Protein AF-A0A1J5PW52-F1 (afdb_monomer)

InterPro domains:
  IPR026856 Sialidase family [PTHR10628] (111-251)
  IPR036278 Sialidase superfamily [SSF50939] (98-433)

Structure (mmCIF, N/CA/C/O backbone):
data_AF-A0A1J5PW52-F1
#
_entry.id   AF-A0A1J5PW52-F1
#
loop_
_atom_site.group_PDB
_atom_site.id
_atom_site.type_symbol
_atom_site.label_atom_id
_atom_site.label_alt_id
_atom_site.label_comp_id
_atom_site.label_asym_id
_atom_site.label_entity_id
_atom_site.label_seq_id
_atom_site.pdbx_PDB_ins_code
_atom_site.Cartn_x
_atom_site.Cartn_y
_atom_site.Cartn_z
_atom_site.occupancy
_atom_site.B_iso_or_equiv
_atom_site.auth_seq_id
_atom_site.auth_comp_id
_atom_site.auth_asym_id
_atom_site.auth_atom_id
_atom_site.pdbx_PDB_model_num
ATOM 1 N N . MET A 1 1 ? 39.037 -46.761 -11.363 1.00 29.09 1 MET A N 1
ATOM 2 C CA . MET A 1 1 ? 39.551 -46.929 -12.746 1.00 29.09 1 MET A CA 1
ATOM 3 C C . MET A 1 1 ? 40.009 -48.384 -12.860 1.00 29.09 1 MET A C 1
ATOM 5 O O . MET A 1 1 ? 40.875 -48.733 -12.082 1.00 29.09 1 MET A O 1
ATOM 9 N N . ARG A 1 2 ? 39.460 -49.339 -13.628 1.00 25.12 2 ARG A N 1
ATOM 10 C CA . ARG A 1 2 ? 38.559 -49.476 -14.806 1.00 25.12 2 ARG A CA 1
ATOM 11 C C . ARG A 1 2 ? 37.829 -50.840 -14.630 1.00 25.12 2 ARG A C 1
ATOM 13 O O . ARG A 1 2 ? 38.474 -51.753 -14.136 1.00 25.12 2 ARG A O 1
ATOM 20 N N . LEU A 1 3 ? 36.516 -51.053 -14.806 1.00 23.84 3 LEU A N 1
ATOM 21 C CA . LEU A 1 3 ? 35.623 -50.979 -15.985 1.00 23.84 3 LEU A CA 1
ATOM 22 C C . LEU A 1 3 ? 36.099 -51.756 -17.224 1.00 23.84 3 LEU A C 1
ATOM 24 O O . LEU A 1 3 ? 37.111 -51.389 -17.812 1.00 23.84 3 LEU A O 1
ATOM 28 N N . THR A 1 4 ? 35.320 -52.754 -17.674 1.00 28.70 4 THR A N 1
ATOM 29 C CA . THR A 1 4 ? 34.702 -52.797 -19.028 1.00 28.70 4 THR A CA 1
ATOM 30 C C . THR A 1 4 ? 33.966 -54.111 -19.335 1.00 28.70 4 THR A C 1
ATOM 32 O O . THR A 1 4 ? 34.482 -55.191 -19.064 1.00 28.70 4 THR A O 1
ATOM 35 N N . ARG A 1 5 ? 32.788 -53.969 -19.971 1.00 22.28 5 ARG A N 1
ATOM 36 C CA . ARG A 1 5 ? 32.123 -54.768 -21.042 1.00 22.28 5 ARG A CA 1
ATOM 37 C C . ARG A 1 5 ? 30.642 -54.324 -21.039 1.00 22.28 5 ARG A C 1
ATOM 39 O O . ARG A 1 5 ? 30.106 -54.140 -19.959 1.00 22.28 5 ARG A O 1
ATOM 46 N N . GLN A 1 6 ? 29.928 -54.043 -22.132 1.00 23.39 6 GLN A N 1
ATOM 47 C CA . GLN A 1 6 ? 29.910 -54.595 -23.496 1.00 23.39 6 GLN A CA 1
ATOM 48 C C . GLN A 1 6 ? 28.987 -53.676 -24.363 1.00 23.39 6 GLN A C 1
ATOM 50 O O . GLN A 1 6 ? 27.996 -53.191 -23.834 1.00 23.39 6 GLN A O 1
ATOM 55 N N . THR A 1 7 ? 29.396 -53.205 -25.561 1.00 23.53 7 THR A N 1
ATOM 56 C CA . THR A 1 7 ? 28.940 -53.607 -26.937 1.00 23.53 7 THR A CA 1
ATOM 57 C C . THR A 1 7 ? 27.443 -53.362 -27.257 1.00 23.53 7 THR A C 1
ATOM 59 O O . THR A 1 7 ? 26.621 -53.716 -26.433 1.00 23.53 7 THR A O 1
ATOM 62 N N . LEU A 1 8 ? 26.945 -52.895 -28.419 1.00 21.23 8 LEU A N 1
ATOM 63 C CA . LEU A 1 8 ? 27.448 -52.634 -29.781 1.00 21.23 8 LEU A CA 1
ATOM 64 C C . LEU A 1 8 ? 26.320 -51.923 -30.609 1.00 21.23 8 LEU A C 1
ATOM 66 O O . LEU A 1 8 ? 25.156 -52.242 -30.408 1.00 21.23 8 LEU A O 1
ATOM 70 N N . ARG A 1 9 ? 26.711 -51.133 -31.630 1.00 23.09 9 ARG A N 1
ATOM 71 C CA . ARG A 1 9 ? 26.047 -50.820 -32.935 1.00 23.09 9 ARG A CA 1
ATOM 72 C C . ARG A 1 9 ? 24.797 -49.915 -33.031 1.00 23.09 9 ARG A C 1
ATOM 74 O O . ARG A 1 9 ? 23.744 -50.180 -32.474 1.00 23.09 9 ARG A O 1
ATOM 81 N N . LEU A 1 10 ? 24.932 -48.908 -33.905 1.00 21.39 10 LEU A N 1
ATOM 82 C CA . LEU A 1 10 ? 23.938 -47.928 -34.357 1.00 21.39 10 LEU A CA 1
ATOM 83 C C . LEU A 1 10 ? 24.089 -47.731 -35.878 1.00 21.39 10 LEU A C 1
ATOM 85 O O . LEU A 1 10 ? 25.217 -47.537 -36.330 1.00 21.39 10 LEU A O 1
ATOM 89 N N . ALA A 1 11 ? 22.969 -47.800 -36.612 1.00 19.45 11 ALA A N 1
ATOM 90 C CA . ALA A 1 11 ? 22.639 -47.221 -37.936 1.00 19.45 11 ALA A CA 1
ATOM 91 C C . ALA A 1 11 ? 21.481 -48.060 -38.538 1.00 19.45 11 ALA A C 1
ATOM 93 O O . ALA A 1 11 ? 21.587 -49.279 -38.533 1.00 19.45 11 ALA A O 1
ATOM 94 N N . ALA A 1 12 ? 20.369 -47.561 -39.087 1.00 19.56 12 ALA A N 1
ATOM 95 C CA . ALA A 1 12 ? 19.859 -46.218 -39.346 1.00 19.56 12 ALA A CA 1
ATOM 96 C C . ALA A 1 12 ? 18.347 -46.308 -39.723 1.00 19.56 12 ALA A C 1
ATOM 98 O O . ALA A 1 12 ? 17.896 -47.372 -40.133 1.00 19.56 12 ALA A O 1
ATOM 99 N N . ILE A 1 13 ? 17.649 -45.158 -39.681 1.00 21.12 13 ILE A N 1
ATOM 100 C CA . ILE A 1 13 ? 16.452 -44.750 -40.468 1.00 21.12 13 ILE A CA 1
ATOM 101 C C . ILE A 1 13 ? 15.080 -45.399 -40.163 1.00 21.12 13 ILE A C 1
ATOM 103 O O . ILE A 1 13 ? 14.901 -46.603 -40.287 1.00 21.12 13 ILE A O 1
ATOM 107 N N . GLY A 1 14 ? 14.062 -44.540 -39.971 1.00 20.16 14 GLY A N 1
ATOM 108 C CA . GLY A 1 14 ? 12.701 -44.800 -40.473 1.00 20.16 14 GLY A CA 1
ATOM 109 C C . GLY A 1 14 ? 11.545 -44.303 -39.598 1.00 20.16 14 GLY A C 1
ATOM 110 O O . GLY A 1 14 ? 11.262 -44.895 -38.568 1.00 20.16 14 GLY A O 1
ATOM 111 N N . LEU A 1 15 ? 10.874 -43.236 -40.053 1.00 21.89 15 LEU A N 1
ATOM 112 C CA . LEU A 1 15 ? 9.594 -42.670 -39.590 1.00 21.89 15 LEU A CA 1
ATOM 113 C C . LEU A 1 15 ? 8.561 -43.687 -39.054 1.00 21.89 15 LEU A C 1
ATOM 115 O O . LEU A 1 15 ? 8.333 -44.693 -39.714 1.00 21.89 15 LEU A O 1
ATOM 119 N N . LEU A 1 16 ? 7.783 -43.310 -38.024 1.00 21.31 16 LEU A N 1
ATOM 120 C CA . LEU A 1 16 ? 6.332 -43.066 -38.164 1.00 21.31 16 LEU A CA 1
ATOM 121 C C . LEU A 1 16 ? 5.676 -42.541 -36.872 1.00 21.31 16 LEU A C 1
ATOM 123 O O . LEU A 1 16 ? 5.936 -42.995 -35.763 1.00 21.31 16 LEU A O 1
ATOM 127 N N . ILE A 1 17 ? 4.805 -41.558 -37.082 1.00 27.78 17 ILE A N 1
ATOM 128 C CA . ILE A 1 17 ? 3.888 -40.917 -36.140 1.00 27.78 17 ILE A CA 1
ATOM 129 C C . ILE A 1 17 ? 2.764 -41.898 -35.777 1.00 27.78 17 ILE A C 1
ATOM 131 O O . ILE A 1 17 ? 2.143 -42.435 -36.689 1.00 27.78 17 ILE A O 1
ATOM 135 N N . ALA A 1 18 ? 2.469 -42.066 -34.482 1.00 23.36 18 ALA A N 1
ATOM 136 C CA . ALA A 1 18 ? 1.124 -41.957 -33.887 1.00 23.36 18 ALA A CA 1
ATOM 137 C C . ALA A 1 18 ? 1.066 -42.582 -32.481 1.00 23.36 18 ALA A C 1
ATOM 139 O O . ALA A 1 18 ? 1.352 -43.759 -32.297 1.00 23.36 18 ALA A O 1
ATOM 140 N N . GLY A 1 19 ? 0.592 -41.779 -31.523 1.00 27.78 19 GLY A N 1
ATOM 141 C CA . GLY A 1 19 ? -0.298 -42.220 -30.449 1.00 27.78 19 GLY A CA 1
ATOM 142 C C . GLY A 1 19 ? 0.269 -43.147 -29.381 1.00 27.78 19 GLY A C 1
ATOM 143 O O . GLY A 1 19 ? -0.012 -44.337 -29.404 1.00 27.78 19 GLY A O 1
ATOM 144 N N . LEU A 1 20 ? 0.896 -42.577 -28.352 1.00 25.12 20 LEU A N 1
ATOM 145 C CA . LEU A 1 20 ? 0.828 -43.137 -27.003 1.00 25.12 20 LEU A CA 1
ATOM 146 C C . LEU A 1 20 ? 0.676 -41.997 -25.998 1.00 25.12 20 LEU A C 1
ATOM 148 O O . LEU A 1 20 ? 1.547 -41.141 -25.858 1.00 25.12 20 LEU A O 1
ATOM 152 N N . SER A 1 21 ? -0.473 -42.010 -25.328 1.00 32.81 21 SER A N 1
ATOM 153 C CA . SER A 1 21 ? -0.776 -41.276 -24.111 1.00 32.81 21 SER A CA 1
ATOM 154 C C . SER A 1 21 ? 0.390 -41.403 -23.134 1.00 32.81 21 SER A C 1
ATOM 156 O O . SER A 1 21 ? 0.617 -42.466 -22.557 1.00 32.81 21 SER A O 1
ATOM 158 N N . ALA A 1 22 ? 1.146 -40.322 -22.961 1.00 26.66 22 ALA A N 1
ATOM 159 C CA . ALA A 1 22 ? 2.115 -40.241 -21.889 1.00 26.66 22 ALA A CA 1
ATOM 160 C C . ALA A 1 22 ? 1.338 -40.038 -20.589 1.00 26.66 22 ALA A C 1
ATOM 162 O O . ALA A 1 22 ? 0.659 -39.027 -20.406 1.00 26.66 22 ALA A O 1
ATOM 163 N N . CYS A 1 23 ? 1.426 -41.041 -19.715 1.00 26.39 23 CYS A N 1
ATOM 164 C CA . CYS A 1 23 ? 1.114 -40.938 -18.302 1.00 26.39 23 CYS A CA 1
ATOM 165 C C . CYS A 1 23 ? 1.535 -39.565 -17.780 1.00 26.39 23 CYS A C 1
ATOM 167 O O . CYS A 1 23 ? 2.689 -39.164 -17.942 1.00 26.39 23 CYS A O 1
ATOM 169 N N . SER A 1 24 ? 0.602 -38.871 -17.134 1.00 28.36 24 SER A N 1
ATOM 170 C CA . SER A 1 24 ? 0.905 -37.726 -16.294 1.00 28.36 24 SER A CA 1
ATOM 171 C C . SER A 1 24 ? 1.875 -38.183 -15.205 1.00 28.36 24 SER A C 1
ATOM 173 O O . SER A 1 24 ? 1.466 -38.683 -14.156 1.00 28.36 24 SER A O 1
ATOM 175 N N . ALA A 1 25 ? 3.172 -38.036 -15.458 1.00 29.77 25 ALA A N 1
ATOM 176 C CA . ALA A 1 25 ? 4.126 -37.861 -14.387 1.00 29.77 25 ALA A CA 1
ATOM 177 C C . ALA A 1 25 ? 3.676 -36.584 -13.678 1.00 29.77 25 ALA A C 1
ATOM 179 O O . ALA A 1 25 ? 3.788 -35.488 -14.226 1.00 29.77 25 ALA A O 1
ATOM 180 N N . SER A 1 26 ? 3.047 -36.747 -12.517 1.00 31.55 26 SER A N 1
ATOM 181 C CA . SER A 1 26 ? 2.726 -35.651 -11.616 1.00 31.55 26 SER A CA 1
ATOM 182 C C . SER A 1 26 ? 4.014 -34.877 -11.379 1.00 31.55 26 SER A C 1
ATOM 184 O O . SER A 1 26 ? 4.921 -35.373 -10.712 1.00 31.55 26 SER A O 1
ATOM 186 N N . ASN A 1 27 ? 4.114 -33.705 -11.997 1.00 33.06 27 ASN A N 1
ATOM 187 C CA . ASN A 1 27 ? 5.218 -32.794 -11.795 1.00 33.06 27 ASN A CA 1
ATOM 188 C C . ASN A 1 27 ? 5.122 -32.324 -10.332 1.00 33.06 27 ASN A C 1
ATOM 190 O O . ASN A 1 27 ? 4.132 -31.671 -9.997 1.00 33.06 27 ASN A O 1
ATOM 194 N N . PRO A 1 28 ? 6.077 -32.645 -9.440 1.00 32.50 28 PRO A N 1
ATOM 195 C CA . PRO A 1 28 ? 6.012 -32.192 -8.050 1.00 32.50 28 PRO A CA 1
ATOM 196 C C . PRO A 1 28 ? 6.225 -30.672 -7.915 1.00 32.50 28 PRO A C 1
ATOM 198 O O . PRO A 1 28 ? 6.157 -30.141 -6.815 1.00 32.50 28 PRO A O 1
ATOM 201 N N . PHE A 1 29 ? 6.429 -29.976 -9.039 1.00 34.22 29 PHE A N 1
ATOM 202 C CA . PHE A 1 29 ? 6.631 -28.533 -9.153 1.00 34.22 29 PHE A CA 1
ATOM 203 C C . PHE A 1 29 ? 5.563 -27.853 -10.020 1.00 34.22 29 PHE A C 1
ATOM 205 O O . PHE A 1 29 ? 5.855 -26.889 -10.725 1.00 34.22 29 PHE A O 1
ATOM 212 N N . ALA A 1 30 ? 4.322 -28.354 -10.024 1.00 34.44 30 ALA A N 1
ATOM 213 C CA . ALA A 1 30 ? 3.211 -27.562 -10.545 1.00 34.44 30 ALA A CA 1
ATOM 214 C C . ALA A 1 30 ? 3.155 -26.248 -9.749 1.00 34.44 30 ALA A C 1
ATOM 216 O O . ALA A 1 30 ? 2.834 -26.258 -8.562 1.00 34.44 30 ALA A O 1
ATOM 217 N N . SER A 1 31 ? 3.528 -25.136 -10.389 1.00 46.38 31 SER A N 1
ATOM 218 C CA . SER A 1 31 ? 3.455 -23.798 -9.805 1.00 46.38 31 SER A CA 1
ATOM 219 C C . SER A 1 31 ? 2.072 -23.608 -9.190 1.00 46.38 31 SER A C 1
ATOM 221 O O . SER A 1 31 ? 1.065 -23.753 -9.889 1.00 46.38 31 SER A O 1
ATOM 223 N N . SER A 1 32 ? 2.001 -23.295 -7.900 1.00 60.34 32 SER A N 1
ATOM 224 C CA . SER A 1 32 ? 0.733 -22.939 -7.275 1.00 60.34 32 SER A CA 1
ATOM 225 C C . SER A 1 32 ? 0.226 -21.650 -7.919 1.00 60.34 32 SER A C 1
ATOM 227 O O . SER A 1 32 ? 0.810 -20.571 -7.755 1.00 60.34 32 SER A O 1
ATOM 229 N N . GLY A 1 33 ? -0.857 -21.770 -8.690 1.00 68.75 33 GLY A N 1
ATOM 230 C CA . GLY A 1 33 ? -1.633 -20.619 -9.135 1.00 68.75 33 GLY A CA 1
ATOM 231 C C . GLY A 1 33 ? -2.126 -19.794 -7.938 1.00 68.75 33 GLY A C 1
ATOM 232 O O . GLY A 1 33 ? -2.012 -20.235 -6.789 1.00 68.75 33 GLY A O 1
ATOM 233 N N . PRO A 1 34 ? -2.655 -18.584 -8.178 1.00 79.75 34 PRO A N 1
ATOM 234 C CA . PRO A 1 34 ? -3.250 -17.806 -7.103 1.00 79.75 34 PRO A CA 1
ATOM 235 C C . PRO A 1 34 ? -4.382 -18.601 -6.433 1.00 79.75 34 PRO A C 1
ATOM 237 O O . PRO A 1 34 ? -5.103 -19.355 -7.086 1.00 79.75 34 PRO A O 1
ATOM 240 N N . ALA A 1 35 ? -4.546 -18.414 -5.124 1.00 81.69 35 ALA A N 1
ATOM 241 C CA . ALA A 1 35 ? -5.656 -18.982 -4.363 1.00 81.69 35 ALA A CA 1
ATOM 242 C C . ALA A 1 35 ? -7.010 -18.419 -4.834 1.00 81.69 35 ALA A C 1
ATOM 244 O O . ALA A 1 35 ? -8.031 -19.097 -4.737 1.00 81.69 35 ALA A O 1
ATOM 245 N N . LEU A 1 36 ? -7.011 -17.189 -5.356 1.00 88.69 36 LEU A N 1
ATOM 246 C CA . LEU A 1 36 ? -8.146 -16.562 -6.027 1.00 88.69 36 LEU A CA 1
ATOM 247 C C . LEU A 1 36 ? -7.638 -15.577 -7.084 1.00 88.69 36 LEU A C 1
ATOM 249 O O . LEU A 1 36 ? -6.699 -14.824 -6.832 1.00 88.69 36 LEU A O 1
ATOM 253 N N . GLN A 1 37 ? -8.299 -15.553 -8.238 1.00 91.38 37 GLN A N 1
ATOM 254 C CA . GLN A 1 37 ? -8.123 -14.535 -9.270 1.00 91.38 37 GLN A CA 1
ATOM 255 C C . GLN A 1 37 ? -9.499 -14.025 -9.692 1.00 91.38 37 GLN A C 1
ATOM 257 O O . GLN A 1 37 ? -10.404 -14.817 -9.956 1.00 91.38 37 GLN A O 1
ATOM 262 N N . ILE A 1 38 ? -9.653 -12.706 -9.748 1.00 89.38 38 ILE A N 1
ATOM 263 C CA . ILE A 1 38 ? -10.837 -12.049 -10.299 1.00 89.38 38 ILE A CA 1
ATOM 264 C C . ILE A 1 38 ? -10.394 -11.248 -11.507 1.00 89.38 38 ILE A C 1
ATOM 266 O O . ILE A 1 38 ? -9.669 -10.262 -11.382 1.00 89.38 38 ILE A O 1
ATOM 270 N N . ASP A 1 39 ? -10.850 -11.695 -12.675 1.00 88.75 39 ASP A N 1
ATOM 271 C CA . ASP A 1 39 ? -10.390 -11.189 -13.967 1.00 88.75 39 ASP A CA 1
ATOM 272 C C . ASP A 1 39 ? -10.807 -9.742 -14.243 1.00 88.75 39 ASP A C 1
ATOM 274 O O . ASP A 1 39 ? -10.219 -9.085 -15.100 1.00 88.75 39 ASP A O 1
ATOM 278 N N . SER A 1 40 ? -11.814 -9.236 -13.526 1.00 84.56 40 SER A N 1
ATOM 279 C CA . SER A 1 40 ? -12.255 -7.854 -13.652 1.00 84.56 40 SER A CA 1
ATOM 280 C C . SER A 1 40 ? -12.828 -7.320 -12.343 1.00 84.56 40 SER A C 1
ATOM 282 O O . SER A 1 40 ? -13.794 -7.855 -11.796 1.00 84.56 40 SER A O 1
ATOM 284 N N . ILE A 1 41 ? -12.230 -6.234 -11.865 1.00 89.19 41 ILE A N 1
ATOM 285 C CA . ILE A 1 41 ? -12.727 -5.390 -10.773 1.00 89.19 41 ILE A CA 1
ATOM 286 C C . ILE A 1 41 ? -13.050 -3.990 -11.310 1.00 89.19 41 ILE A C 1
ATOM 288 O O . ILE A 1 41 ? -12.773 -3.685 -12.473 1.00 89.19 41 ILE A O 1
ATOM 292 N N . TYR A 1 42 ? -13.630 -3.124 -10.480 1.00 89.94 42 TYR A N 1
ATOM 293 C CA . TYR A 1 42 ? -13.850 -1.725 -10.845 1.00 89.94 42 TYR A CA 1
ATOM 294 C C . TYR A 1 42 ? -12.551 -1.035 -11.299 1.00 89.94 42 TYR A C 1
ATOM 296 O O . TYR A 1 42 ? -11.546 -1.043 -10.592 1.00 89.94 42 TYR A O 1
ATOM 304 N N . GLN A 1 43 ? -12.568 -0.404 -12.477 1.00 86.69 43 GLN A N 1
ATOM 305 C CA . GLN A 1 43 ? -11.381 0.228 -13.081 1.00 86.69 43 GLN A CA 1
ATOM 306 C C . GLN A 1 43 ? -11.334 1.753 -12.913 1.00 86.69 43 GLN A C 1
ATOM 308 O O . GLN A 1 43 ? -10.322 2.371 -13.224 1.00 86.69 43 GLN A O 1
ATOM 313 N N . GLY A 1 44 ? -12.416 2.377 -12.438 1.00 84.44 44 GLY A N 1
ATOM 314 C CA . GLY A 1 44 ? -12.530 3.839 -12.435 1.00 84.44 44 GLY A CA 1
ATOM 315 C C . GLY A 1 44 ? -11.795 4.551 -11.297 1.00 84.44 44 GLY A C 1
ATOM 316 O O . GLY A 1 44 ? -11.735 5.776 -11.307 1.00 84.44 44 GLY A O 1
ATOM 317 N N . ASP A 1 45 ? -11.268 3.828 -10.302 1.00 87.19 45 ASP A N 1
ATOM 318 C CA . ASP A 1 45 ? -10.545 4.416 -9.168 1.00 87.19 45 ASP A CA 1
ATOM 319 C C . ASP A 1 45 ? -9.580 3.403 -8.516 1.00 87.19 45 ASP A C 1
ATOM 321 O O . ASP A 1 45 ? -9.918 2.228 -8.347 1.00 87.19 45 ASP A O 1
ATOM 325 N N . LEU A 1 46 ? -8.384 3.857 -8.128 1.00 86.50 46 LEU A N 1
ATOM 326 C CA . LEU A 1 46 ? -7.361 3.058 -7.437 1.00 86.50 46 LEU A CA 1
ATOM 327 C C . LEU A 1 46 ? -7.632 2.882 -5.930 1.00 86.50 46 LEU A C 1
ATOM 329 O O . LEU A 1 46 ? -7.003 2.047 -5.291 1.00 86.50 46 LEU A O 1
ATOM 333 N N . SER A 1 47 ? -8.552 3.652 -5.344 1.00 88.50 47 SER A N 1
ATOM 334 C CA . SER A 1 47 ? -8.962 3.543 -3.933 1.00 88.50 47 SER A CA 1
ATOM 335 C C . SER A 1 47 ? -10.013 2.456 -3.671 1.00 88.50 47 SER A C 1
ATOM 337 O O . SER A 1 47 ? -10.313 2.152 -2.516 1.00 88.50 47 SER A O 1
ATOM 339 N N . ALA A 1 48 ? -10.556 1.831 -4.719 1.00 90.88 48 ALA A N 1
ATOM 340 C CA . ALA A 1 48 ? -11.491 0.706 -4.626 1.00 90.88 48 ALA A CA 1
ATOM 341 C C . ALA A 1 48 ? -10.781 -0.649 -4.415 1.00 90.88 48 ALA A C 1
ATOM 343 O O . ALA A 1 48 ? -11.224 -1.670 -4.943 1.00 90.88 48 ALA A O 1
ATOM 344 N N . LYS A 1 49 ? -9.678 -0.643 -3.654 1.00 89.62 49 LYS A N 1
ATOM 345 C CA . LYS A 1 49 ? -8.859 -1.827 -3.369 1.00 89.62 49 LYS A CA 1
ATOM 346 C C . LYS A 1 49 ? -9.674 -2.857 -2.586 1.00 89.62 49 LYS A C 1
ATOM 348 O O . LYS A 1 49 ? -10.282 -2.465 -1.586 1.00 89.62 49 LYS A O 1
ATOM 353 N N . PRO A 1 50 ? -9.704 -4.135 -2.998 1.00 93.12 50 PRO A N 1
ATOM 354 C CA . PRO A 1 50 ? -10.399 -5.172 -2.247 1.00 93.12 50 PRO A CA 1
ATOM 355 C C . PRO A 1 50 ? -9.883 -5.287 -0.810 1.00 93.12 50 PRO A C 1
ATOM 357 O O . PRO A 1 50 ? -8.684 -5.179 -0.580 1.00 93.12 50 PRO A O 1
ATOM 360 N N . ALA A 1 51 ? -10.781 -5.561 0.134 1.00 93.50 51 ALA A N 1
ATOM 361 C CA . ALA A 1 51 ? -10.432 -5.910 1.510 1.00 93.50 51 ALA A CA 1
ATOM 362 C C . ALA A 1 51 ? -10.672 -7.394 1.752 1.00 93.50 51 ALA A C 1
ATOM 364 O O . ALA A 1 51 ? -11.628 -7.960 1.211 1.00 93.50 51 ALA A O 1
ATOM 365 N N . LEU A 1 52 ? -9.823 -8.020 2.562 1.00 92.25 52 LEU A N 1
ATOM 366 C CA . LEU A 1 52 ? -9.852 -9.457 2.790 1.00 92.25 52 LEU A CA 1
ATOM 367 C C . LEU A 1 52 ? -9.946 -9.830 4.256 1.00 92.25 52 LEU A C 1
ATOM 369 O O . LEU A 1 52 ? -9.546 -9.088 5.145 1.00 92.25 52 LEU A O 1
ATOM 373 N N . ALA A 1 53 ? -10.494 -11.019 4.478 1.00 90.25 53 ALA A N 1
ATOM 374 C CA . ALA A 1 53 ? -10.494 -11.676 5.769 1.00 90.25 53 ALA A CA 1
ATOM 375 C C . ALA A 1 53 ? -10.421 -13.195 5.577 1.00 90.25 53 ALA A C 1
ATOM 377 O O . ALA A 1 53 ? -10.923 -13.745 4.590 1.00 90.25 53 ALA A O 1
ATOM 378 N N . ASP A 1 54 ? -9.815 -13.879 6.543 1.00 87.75 54 ASP A N 1
ATOM 379 C CA . ASP A 1 54 ? -9.899 -15.330 6.662 1.00 87.75 54 ASP A CA 1
ATOM 380 C C . ASP A 1 54 ? -11.019 -15.699 7.637 1.00 87.75 54 ASP A C 1
ATOM 382 O O . ASP A 1 54 ? -10.822 -15.659 8.848 1.00 87.75 54 ASP A O 1
ATOM 386 N N . LEU A 1 55 ? -12.193 -16.046 7.106 1.00 89.06 55 LEU A N 1
ATOM 387 C CA . LEU A 1 55 ? -13.365 -16.403 7.904 1.00 89.06 55 LEU A CA 1
ATOM 388 C C . LEU A 1 55 ? -13.401 -17.921 8.102 1.00 89.06 55 LEU A C 1
ATOM 390 O O . LEU A 1 55 ? -13.879 -18.662 7.239 1.00 89.06 55 LEU A O 1
ATOM 394 N N . ASP A 1 56 ? -12.852 -18.390 9.222 1.00 82.31 56 ASP A N 1
ATOM 395 C CA . ASP A 1 56 ? -12.772 -19.814 9.588 1.00 82.31 56 ASP A CA 1
ATOM 396 C C . ASP A 1 56 ? -12.130 -20.693 8.498 1.00 82.31 56 ASP A C 1
ATOM 398 O O . ASP A 1 56 ? -12.642 -21.749 8.109 1.00 82.31 56 ASP A O 1
ATOM 402 N N . GLY A 1 57 ? -10.994 -20.235 7.964 1.00 80.81 57 GLY A N 1
ATOM 403 C CA . GLY A 1 57 ? -10.234 -20.923 6.918 1.00 80.81 57 GLY A CA 1
ATOM 404 C C . GLY A 1 57 ? -10.775 -20.701 5.504 1.00 80.81 57 GLY A C 1
ATOM 405 O O . GLY A 1 57 ? -10.203 -21.223 4.541 1.00 80.81 57 GLY A O 1
ATOM 406 N N . LYS A 1 58 ? -11.867 -19.942 5.349 1.00 86.19 58 LYS A N 1
ATOM 407 C CA . LYS A 1 58 ? -12.422 -19.565 4.048 1.00 86.19 58 LYS A CA 1
ATOM 408 C C . LYS A 1 58 ? -12.034 -18.142 3.694 1.00 86.19 58 LYS A C 1
ATOM 410 O O . LYS A 1 58 ? -12.220 -17.208 4.465 1.00 86.19 58 LYS A O 1
ATOM 415 N N . LEU A 1 59 ? -11.586 -17.984 2.455 1.00 89.44 59 LEU A N 1
ATOM 416 C CA . LEU A 1 59 ? -11.282 -16.684 1.891 1.00 89.44 59 LEU A CA 1
ATOM 417 C C . LEU A 1 59 ? -12.561 -15.856 1.729 1.00 89.44 59 LEU A C 1
ATOM 419 O O . LEU A 1 59 ? -13.471 -16.253 0.987 1.00 89.44 59 LEU A O 1
ATOM 423 N N . ALA A 1 60 ? -12.596 -14.708 2.399 1.00 93.25 60 ALA A N 1
ATOM 424 C CA . ALA A 1 60 ? -13.602 -13.682 2.213 1.00 93.25 60 ALA A CA 1
ATOM 425 C C . ALA A 1 60 ? -12.988 -12.429 1.595 1.00 93.25 60 ALA A C 1
ATOM 427 O O . ALA A 1 60 ? -11.847 -12.074 1.891 1.00 93.25 60 ALA A O 1
ATOM 428 N N . MET A 1 61 ? -13.756 -11.759 0.741 1.00 94.81 61 MET A N 1
ATOM 429 C CA . MET A 1 61 ? -13.304 -10.546 0.076 1.00 94.81 61 MET A CA 1
ATOM 430 C C . MET A 1 61 ? -14.464 -9.581 -0.172 1.00 94.81 61 MET A C 1
ATOM 432 O O . MET A 1 61 ? -15.511 -9.977 -0.686 1.00 94.81 61 MET A O 1
ATOM 436 N N . LEU A 1 62 ? -14.256 -8.312 0.163 1.00 96.38 62 LEU A N 1
ATOM 437 C CA . LEU A 1 62 ? -15.147 -7.190 -0.117 1.00 96.38 62 LEU A CA 1
ATOM 438 C C . LEU A 1 62 ? -14.516 -6.341 -1.217 1.00 96.38 62 LEU A C 1
ATOM 440 O O . LEU A 1 62 ? -13.360 -5.947 -1.099 1.00 96.38 62 LEU A O 1
ATOM 444 N N . PHE A 1 63 ? -15.246 -6.091 -2.298 1.00 95.31 63 PHE A N 1
ATOM 445 C CA . PHE A 1 63 ? -14.687 -5.464 -3.493 1.00 95.31 63 PHE A CA 1
ATOM 446 C C . PHE A 1 63 ? -15.748 -4.722 -4.306 1.00 95.31 63 PHE A C 1
ATOM 448 O O . PHE A 1 63 ? -16.952 -4.922 -4.125 1.00 95.31 63 PHE A O 1
ATOM 455 N N . ALA A 1 64 ? -15.290 -3.884 -5.237 1.00 94.75 64 ALA A N 1
ATOM 456 C CA . ALA A 1 64 ? -16.142 -3.240 -6.227 1.00 94.75 64 ALA A CA 1
ATOM 457 C C . ALA A 1 64 ? -16.188 -4.065 -7.529 1.00 94.75 64 ALA A C 1
ATOM 459 O O . ALA A 1 64 ? -15.145 -4.357 -8.124 1.00 94.75 64 ALA A O 1
ATOM 460 N N . THR A 1 65 ? -17.391 -4.422 -7.992 1.00 94.00 65 THR A N 1
ATOM 461 C CA . THR A 1 65 ? -17.598 -5.078 -9.299 1.00 94.00 65 THR A CA 1
ATOM 462 C C . THR A 1 65 ? -17.247 -4.129 -10.455 1.00 94.00 65 THR A C 1
ATOM 464 O O . THR A 1 65 ? -17.142 -2.920 -10.233 1.00 94.00 65 THR A O 1
ATOM 467 N N . PRO A 1 66 ? -17.110 -4.616 -11.704 1.00 92.38 66 PRO A N 1
ATOM 468 C CA . PRO A 1 66 ? -16.871 -3.749 -12.863 1.00 92.38 66 PRO A CA 1
ATOM 469 C C . PRO A 1 66 ? -17.889 -2.603 -13.008 1.00 92.38 66 PRO A C 1
ATOM 471 O O . PRO A 1 66 ? -17.531 -1.505 -13.423 1.00 92.38 66 PRO A O 1
ATOM 474 N N . GLU A 1 67 ? -19.138 -2.819 -12.585 1.00 92.25 67 GLU A N 1
ATOM 475 C CA . GLU A 1 67 ? -20.224 -1.829 -12.571 1.00 92.25 67 GLU A CA 1
ATOM 476 C C . GLU A 1 67 ? -20.211 -0.917 -11.330 1.00 92.25 67 GLU A C 1
ATOM 478 O O . GLU A 1 67 ? -21.208 -0.250 -11.047 1.00 92.25 67 GLU A O 1
ATOM 483 N N . ASN A 1 68 ? -19.114 -0.908 -10.565 1.00 92.25 68 ASN A N 1
ATOM 484 C CA . ASN A 1 68 ? -18.965 -0.180 -9.306 1.00 92.25 68 ASN A CA 1
ATOM 485 C C . ASN A 1 68 ? -20.030 -0.572 -8.264 1.00 92.25 68 ASN A C 1
ATOM 487 O O . ASN A 1 68 ? -20.598 0.283 -7.589 1.00 92.25 68 ASN A O 1
ATOM 491 N N . ARG A 1 69 ? -20.374 -1.859 -8.143 1.00 94.62 69 ARG A N 1
ATOM 492 C CA . ARG A 1 69 ? -21.253 -2.349 -7.063 1.00 94.62 69 ARG A CA 1
ATOM 493 C C . ARG A 1 69 ? -20.430 -2.925 -5.929 1.00 94.62 69 ARG A C 1
ATOM 495 O O . ARG A 1 69 ? -19.413 -3.559 -6.184 1.00 94.62 69 ARG A O 1
ATOM 502 N N . VAL A 1 70 ? -20.881 -2.757 -4.690 1.00 96.69 70 VAL A N 1
ATOM 503 C CA . VAL A 1 70 ? -20.206 -3.359 -3.532 1.00 96.69 70 VAL A CA 1
ATOM 504 C C . VAL A 1 70 ? -20.616 -4.818 -3.398 1.00 96.69 70 VAL A C 1
ATOM 506 O O . VAL A 1 70 ? -21.781 -5.125 -3.137 1.00 96.69 70 VAL A O 1
ATOM 509 N N . ALA A 1 71 ? -19.653 -5.717 -3.571 1.00 95.94 71 ALA A N 1
ATOM 510 C CA . ALA A 1 71 ? -19.853 -7.153 -3.519 1.00 95.94 71 ALA A CA 1
ATOM 511 C C . ALA A 1 71 ? -18.999 -7.794 -2.425 1.00 95.94 71 ALA A C 1
ATOM 513 O O . ALA A 1 71 ? -17.829 -7.462 -2.247 1.00 95.94 71 ALA A O 1
ATOM 514 N N . PHE A 1 72 ? -19.585 -8.763 -1.733 1.00 96.88 72 PHE A N 1
ATOM 515 C CA . PHE A 1 72 ? -18.892 -9.642 -0.806 1.00 96.88 72 PHE A CA 1
ATOM 516 C C . PHE A 1 72 ? -18.831 -11.050 -1.387 1.00 96.88 72 PHE A C 1
ATOM 518 O O . PHE A 1 72 ? -19.841 -11.589 -1.850 1.00 96.88 72 PHE A O 1
ATOM 525 N N . ARG A 1 73 ? -17.646 -11.653 -1.364 1.00 94.94 73 ARG A N 1
ATOM 526 C CA . ARG A 1 73 ? -17.394 -13.029 -1.784 1.00 94.94 73 ARG A CA 1
ATOM 527 C C . ARG A 1 73 ? -16.921 -13.853 -0.594 1.00 94.94 73 ARG A C 1
ATOM 529 O O . ARG A 1 73 ? -16.037 -13.413 0.126 1.00 94.94 73 ARG A O 1
ATOM 536 N N . LEU A 1 74 ? -17.469 -15.056 -0.436 1.00 93.38 74 LEU A N 1
ATOM 537 C CA . LEU A 1 74 ? -17.019 -16.064 0.526 1.00 93.38 74 LEU A CA 1
ATOM 538 C C . LEU A 1 74 ? -16.944 -17.422 -0.175 1.00 93.38 74 LEU A C 1
ATOM 540 O O . LEU A 1 74 ? -17.978 -18.015 -0.504 1.00 93.38 74 LEU A O 1
ATOM 544 N N . GLY A 1 75 ? -15.724 -17.903 -0.421 1.00 85.12 75 GLY A N 1
ATOM 545 C CA . GLY A 1 75 ? -15.495 -19.046 -1.311 1.00 85.12 75 GLY A CA 1
ATOM 546 C C . GLY A 1 75 ? -16.015 -18.758 -2.725 1.00 85.12 75 GLY A C 1
ATOM 547 O O . GLY A 1 75 ? -15.641 -17.755 -3.329 1.00 85.12 75 GLY A O 1
ATOM 548 N N . ASP A 1 76 ? -16.913 -19.602 -3.237 1.00 83.31 76 ASP A N 1
ATOM 549 C CA . ASP A 1 76 ? -17.483 -19.456 -4.589 1.00 83.31 76 ASP A CA 1
ATOM 550 C C . ASP A 1 76 ? -18.718 -18.556 -4.667 1.00 83.31 76 ASP A C 1
ATOM 552 O O . ASP A 1 76 ? -19.213 -18.244 -5.750 1.00 83.31 76 ASP A O 1
ATOM 556 N N . ARG A 1 77 ? -19.235 -18.132 -3.515 1.00 90.56 77 ARG A N 1
ATOM 557 C CA . ARG A 1 77 ? -20.499 -17.409 -3.423 1.00 90.56 77 ARG A CA 1
ATOM 558 C C . ARG A 1 77 ? -20.240 -15.911 -3.348 1.00 90.56 77 ARG A C 1
ATOM 560 O O . ARG A 1 77 ? -19.441 -15.470 -2.527 1.00 90.56 77 ARG A O 1
ATOM 567 N N . THR A 1 78 ? -20.957 -15.140 -4.159 1.00 93.81 78 THR A N 1
ATOM 568 C CA . THR A 1 78 ? -20.878 -13.675 -4.192 1.00 93.81 78 THR A CA 1
ATOM 569 C C . THR A 1 78 ? -22.265 -13.066 -3.994 1.00 93.81 78 THR A C 1
ATOM 571 O O . THR A 1 78 ? -23.237 -13.549 -4.570 1.00 93.81 78 THR A O 1
ATOM 574 N N . ALA A 1 79 ? -22.357 -12.011 -3.183 1.00 94.81 79 ALA A N 1
ATOM 575 C CA . ALA A 1 79 ? -23.579 -11.255 -2.923 1.00 94.81 79 ALA A CA 1
ATOM 576 C C . ALA A 1 79 ? -23.309 -9.746 -2.997 1.00 94.81 79 ALA A C 1
ATOM 578 O O . ALA A 1 79 ? -22.230 -9.291 -2.625 1.00 94.81 79 ALA A O 1
ATOM 579 N N . LEU A 1 80 ? -24.292 -8.969 -3.459 1.00 96.62 80 LEU A N 1
ATOM 580 C CA . LEU A 1 80 ? -24.226 -7.506 -3.435 1.00 96.62 80 LEU A CA 1
ATOM 581 C C . LEU A 1 80 ? -24.671 -6.984 -2.067 1.00 96.62 80 LEU A C 1
ATOM 583 O O . LEU A 1 80 ? -25.751 -7.348 -1.601 1.00 96.62 80 LEU A O 1
ATOM 587 N N . LEU A 1 81 ? -23.868 -6.115 -1.454 1.00 96.88 81 LEU A N 1
ATOM 588 C CA . LEU A 1 81 ? -24.161 -5.522 -0.143 1.00 96.88 81 LEU A CA 1
ATOM 589 C C . LEU A 1 81 ? -24.806 -4.134 -0.236 1.00 96.88 81 LEU A C 1
ATOM 591 O O . LEU A 1 81 ? -25.434 -3.678 0.710 1.00 96.88 81 LEU A O 1
ATOM 595 N N . ASP A 1 82 ? -24.713 -3.479 -1.390 1.00 95.38 82 ASP A N 1
ATOM 596 C CA . ASP A 1 82 ? -25.306 -2.165 -1.663 1.00 95.38 82 ASP A CA 1
ATOM 597 C C . ASP A 1 82 ? -26.676 -2.261 -2.366 1.00 95.38 82 ASP A C 1
ATOM 599 O O . ASP A 1 82 ? -27.162 -1.290 -2.947 1.00 95.38 82 ASP A O 1
ATOM 603 N N . ALA A 1 83 ? -27.306 -3.440 -2.384 1.00 93.50 83 ALA A N 1
ATOM 604 C CA . ALA A 1 83 ? -28.560 -3.666 -3.109 1.00 93.50 83 ALA A CA 1
ATOM 605 C C . ALA A 1 83 ? -29.730 -2.825 -2.567 1.00 93.50 83 ALA A C 1
ATOM 607 O O . ALA A 1 83 ? -30.602 -2.421 -3.335 1.00 93.50 83 ALA A O 1
ATOM 608 N N . ASN A 1 84 ? -29.740 -2.543 -1.260 1.00 92.75 84 ASN A N 1
ATOM 609 C CA . ASN A 1 84 ? -30.764 -1.730 -0.599 1.00 92.75 84 ASN A CA 1
ATOM 610 C C . ASN A 1 84 ? -30.462 -0.223 -0.609 1.00 92.75 84 ASN A C 1
ATOM 612 O O . ASN A 1 84 ? -31.289 0.565 -0.147 1.00 92.75 84 ASN A O 1
ATOM 616 N N . LEU A 1 85 ? -29.283 0.187 -1.080 1.00 90.62 85 LEU A N 1
ATOM 617 C CA . LEU A 1 85 ? -28.865 1.581 -1.062 1.00 90.62 85 LEU A CA 1
ATOM 618 C C . LEU A 1 85 ? -29.317 2.302 -2.333 1.00 90.62 85 LEU A C 1
ATOM 620 O O . LEU A 1 85 ? -29.309 1.752 -3.434 1.00 90.62 85 LEU A O 1
ATOM 624 N N . LYS A 1 86 ? -29.695 3.575 -2.179 1.00 85.56 86 LYS A N 1
ATOM 625 C CA . LYS A 1 86 ? -29.980 4.462 -3.321 1.00 85.56 86 LYS A CA 1
ATOM 626 C C . LYS A 1 86 ? -28.711 4.814 -4.094 1.00 85.56 86 LYS A C 1
ATOM 628 O O . LYS A 1 86 ? -28.763 5.009 -5.303 1.00 85.56 86 LYS A O 1
ATOM 633 N N . VAL A 1 87 ? -27.607 4.908 -3.365 1.00 83.06 87 VAL A N 1
ATOM 634 C CA . VAL A 1 87 ? -26.280 5.235 -3.867 1.00 83.06 87 VAL A CA 1
ATOM 635 C C . VAL A 1 87 ? -25.484 3.948 -4.041 1.00 83.06 87 VAL A C 1
ATOM 637 O O . VAL A 1 87 ? -25.559 3.062 -3.189 1.00 83.06 87 VAL A O 1
ATOM 640 N N . LYS A 1 88 ? -24.765 3.842 -5.159 1.00 84.44 88 LYS A N 1
ATOM 641 C CA . LYS A 1 88 ? -23.944 2.679 -5.498 1.00 84.44 88 LYS A CA 1
ATOM 642 C C . LYS A 1 88 ? -22.465 3.062 -5.355 1.00 84.44 88 LYS A C 1
ATOM 644 O O . LYS A 1 88 ? -22.127 4.200 -5.029 1.00 84.44 88 LYS A O 1
ATOM 649 N N . GLY A 1 89 ? -21.574 2.092 -5.512 1.00 86.31 89 GLY A N 1
ATOM 650 C CA . GLY A 1 89 ? -20.138 2.333 -5.405 1.00 86.31 89 GLY A CA 1
ATOM 651 C C . GLY A 1 89 ? -19.594 2.269 -3.987 1.00 86.31 89 GLY A C 1
ATOM 652 O O . GLY A 1 89 ? -20.236 2.661 -3.013 1.00 86.31 89 GLY A O 1
ATOM 653 N N . GLY A 1 90 ? -18.364 1.776 -3.893 1.00 92.12 90 GLY A N 1
ATOM 654 C CA . GLY A 1 90 ? -17.622 1.690 -2.646 1.00 92.12 90 GLY A CA 1
ATOM 655 C C . GLY A 1 90 ? -16.125 1.786 -2.892 1.00 92.12 90 GLY A C 1
ATOM 656 O O . GLY A 1 90 ? -15.619 1.352 -3.926 1.00 92.12 90 GLY A O 1
ATOM 657 N N . LYS A 1 91 ? -15.437 2.408 -1.941 1.00 93.62 91 LYS A N 1
ATOM 658 C CA . LYS A 1 91 ? -13.984 2.588 -1.892 1.00 93.62 91 LYS A CA 1
ATOM 659 C C . LYS A 1 91 ? -13.516 2.387 -0.455 1.00 93.62 91 LYS A C 1
ATOM 661 O O . LYS A 1 91 ? -14.342 2.427 0.462 1.00 93.62 91 LYS A O 1
ATOM 666 N N . PHE A 1 92 ? -12.204 2.229 -0.268 1.00 94.44 92 PHE A N 1
ATOM 667 C CA . PHE A 1 92 ? -11.584 2.072 1.053 1.00 94.44 92 PHE A CA 1
ATOM 668 C C . PHE A 1 92 ? -12.257 0.951 1.865 1.00 94.44 92 PHE A C 1
ATOM 670 O O . PHE A 1 92 ? -12.698 1.155 2.994 1.00 94.44 92 PHE A O 1
ATOM 677 N N . PHE A 1 93 ? -12.424 -0.214 1.237 1.00 95.81 93 PHE A N 1
ATOM 678 C CA . PHE A 1 93 ? -13.102 -1.354 1.843 1.00 95.81 93 PHE A CA 1
ATOM 679 C C . PHE A 1 93 ? -12.382 -1.804 3.123 1.00 95.81 93 PHE A C 1
ATOM 681 O O . PHE A 1 93 ? -11.156 -1.781 3.192 1.00 95.81 93 PHE A O 1
ATOM 688 N N . GLN A 1 94 ? -13.144 -2.240 4.126 1.00 95.56 94 GLN A N 1
ATOM 689 C CA . GLN A 1 94 ? -12.627 -2.942 5.300 1.00 95.56 94 GLN A CA 1
ATOM 690 C C . GLN A 1 94 ? -13.520 -4.142 5.618 1.00 95.56 94 GLN A C 1
ATOM 692 O O . GLN A 1 94 ? -14.750 -4.051 5.551 1.00 95.56 94 GLN A O 1
ATOM 697 N N . LEU A 1 95 ? -12.892 -5.257 5.989 1.00 94.56 95 LEU A N 1
ATOM 698 C CA . LEU A 1 95 ? -13.555 -6.445 6.515 1.00 94.56 95 LEU A CA 1
ATOM 699 C C . LEU A 1 95 ? -13.003 -6.755 7.898 1.00 94.56 95 LEU A C 1
ATOM 701 O O . LEU A 1 95 ? -11.803 -6.935 8.064 1.00 94.56 95 LEU A O 1
ATOM 705 N N . HIS A 1 96 ? -13.897 -6.857 8.876 1.00 91.75 96 HIS A N 1
ATOM 706 C CA . HIS A 1 96 ? -13.545 -7.189 10.254 1.00 91.75 96 HIS A CA 1
ATOM 707 C C . HIS A 1 96 ? -14.368 -8.382 10.722 1.00 91.75 96 HIS A C 1
ATOM 709 O O . HIS A 1 96 ? -15.575 -8.423 10.480 1.00 91.75 96 HIS A O 1
ATOM 715 N N . GLN A 1 97 ? -13.735 -9.334 11.406 1.00 89.88 97 GLN A N 1
ATOM 716 C CA . GLN A 1 97 ? -14.410 -10.486 12.003 1.00 89.88 97 GLN A CA 1
ATOM 717 C C . GLN A 1 97 ? -14.207 -10.503 13.518 1.00 89.88 97 GLN A C 1
ATOM 719 O O . GLN A 1 97 ? -13.089 -10.352 14.007 1.00 89.88 97 GLN A O 1
ATOM 724 N N . GLN A 1 98 ? -15.283 -10.773 14.255 1.00 88.06 98 GLN A N 1
ATOM 725 C CA . GLN A 1 98 ? -15.230 -11.134 15.666 1.00 88.06 98 GLN A CA 1
ATOM 726 C C . GLN A 1 98 ? -16.247 -12.240 15.958 1.00 88.06 98 GLN A C 1
ATOM 728 O O . GLN A 1 98 ? -17.458 -12.014 15.938 1.00 88.06 98 GLN A O 1
ATOM 733 N N . GLY A 1 99 ? -15.754 -13.451 16.227 1.00 87.12 99 GLY A N 1
ATOM 734 C CA . GLY A 1 99 ? -16.611 -14.638 16.284 1.00 87.12 99 GLY A CA 1
ATOM 735 C C . GLY A 1 99 ? -17.351 -14.837 14.956 1.00 87.12 99 GLY A C 1
ATOM 736 O O . GLY A 1 99 ? -16.746 -14.731 13.890 1.00 87.12 99 GLY A O 1
ATOM 737 N N . ASP A 1 100 ? -18.664 -15.062 15.018 1.00 89.25 100 ASP A N 1
ATOM 738 C CA . ASP A 1 100 ? -19.524 -15.187 13.829 1.00 89.25 100 ASP A CA 1
ATOM 739 C C . ASP A 1 100 ? -19.930 -13.833 13.215 1.00 89.25 100 ASP A C 1
ATOM 741 O O . ASP A 1 100 ? -20.551 -13.790 12.144 1.00 89.25 100 ASP A O 1
ATOM 745 N N . THR A 1 101 ? -19.600 -12.721 13.879 1.00 91.12 101 THR A N 1
ATOM 746 C CA . THR A 1 101 ? -19.915 -11.380 13.388 1.00 91.12 101 THR A CA 1
ATOM 747 C C . THR A 1 101 ? -18.883 -10.944 12.358 1.00 91.12 101 THR A C 1
ATOM 749 O O . THR A 1 101 ? -17.684 -10.941 12.636 1.00 91.12 101 THR A O 1
ATOM 752 N N . VAL A 1 102 ? -19.353 -10.537 11.180 1.00 94.56 102 VAL A N 1
ATOM 753 C CA . VAL A 1 102 ? -18.526 -9.986 10.101 1.00 94.56 102 VAL A CA 1
ATOM 754 C C . VAL A 1 102 ? -19.061 -8.610 9.734 1.00 94.56 102 VAL A C 1
ATOM 756 O O . VAL A 1 102 ? -20.218 -8.480 9.333 1.00 94.56 102 VAL A O 1
ATOM 759 N N . SER A 1 103 ? -18.206 -7.600 9.847 1.00 95.50 103 SER A N 1
ATOM 760 C CA . SER A 1 103 ? -18.505 -6.209 9.516 1.00 95.50 103 SER A CA 1
ATOM 761 C C . SER A 1 103 ? -17.853 -5.851 8.186 1.00 95.50 103 SER A C 1
ATOM 763 O O . SER A 1 103 ? -16.628 -5.886 8.063 1.00 95.50 103 SER A O 1
ATOM 765 N N . ALA A 1 104 ? -18.670 -5.499 7.195 1.00 97.06 104 ALA A N 1
ATOM 766 C CA . ALA A 1 104 ? -18.230 -4.975 5.908 1.00 97.06 104 ALA A CA 1
ATOM 767 C C . ALA A 1 104 ? -18.450 -3.463 5.875 1.00 97.06 104 ALA A C 1
ATOM 769 O O . ALA A 1 104 ? -19.595 -3.015 5.874 1.00 97.06 104 ALA A O 1
ATOM 770 N N . LEU A 1 105 ? -17.362 -2.692 5.846 1.00 97.06 105 LEU A N 1
ATOM 771 C CA . LEU A 1 105 ? -17.375 -1.229 5.841 1.00 97.06 105 LEU A CA 1
ATOM 772 C C . LEU A 1 105 ? -16.828 -0.701 4.513 1.00 97.06 105 LEU A C 1
ATOM 774 O O . LEU A 1 105 ? -15.840 -1.214 3.985 1.00 97.06 105 LEU A O 1
ATOM 778 N N . TRP A 1 106 ? -17.463 0.336 3.975 1.00 96.69 106 TRP A N 1
ATOM 779 C CA . TRP A 1 106 ? -16.970 1.056 2.805 1.00 96.69 106 TRP A CA 1
ATOM 780 C C . TRP A 1 106 ? -17.388 2.516 2.827 1.00 96.69 106 TRP A C 1
ATOM 782 O O . TRP A 1 106 ? -18.334 2.915 3.507 1.00 96.69 106 TRP A O 1
ATOM 792 N N . TRP A 1 107 ? -16.697 3.310 2.021 1.00 95.50 107 TRP A N 1
ATOM 793 C CA . TRP A 1 107 ? -16.999 4.715 1.811 1.00 95.50 107 TRP A CA 1
ATOM 794 C C . TRP A 1 107 ? -17.528 4.958 0.396 1.00 95.50 107 TRP A C 1
ATOM 796 O O . TRP A 1 107 ? -17.052 4.342 -0.561 1.00 95.50 107 TRP A O 1
ATOM 806 N N . SER A 1 108 ? -18.476 5.886 0.237 1.00 92.56 108 SER A N 1
ATOM 807 C CA . SER A 1 108 ? -18.916 6.360 -1.081 1.00 92.56 108 SER A CA 1
ATOM 808 C C . SER A 1 108 ? -19.014 7.882 -1.155 1.00 92.56 108 SER A C 1
ATOM 810 O O . SER A 1 108 ? -19.581 8.539 -0.283 1.00 92.56 108 SER A O 1
ATOM 812 N N . HIS A 1 109 ? -18.502 8.434 -2.258 1.00 88.00 109 HIS A N 1
ATOM 813 C CA . HIS A 1 109 ? -18.587 9.855 -2.599 1.00 88.00 109 HIS A CA 1
ATOM 814 C C . HIS A 1 109 ? -19.972 10.272 -3.111 1.00 88.00 109 HIS A C 1
ATOM 816 O O . HIS A 1 109 ? -20.341 11.437 -2.982 1.00 88.00 109 HIS A O 1
ATOM 822 N N . GLU A 1 110 ? -20.740 9.336 -3.672 1.00 83.31 110 GLU A N 1
ATOM 823 C CA . GLU A 1 110 ? -22.004 9.600 -4.374 1.00 83.31 110 GLU A CA 1
ATOM 824 C C . GLU A 1 110 ? -23.124 10.117 -3.443 1.00 83.31 110 GLU A C 1
ATOM 826 O O . GLU A 1 110 ? -24.087 10.714 -3.916 1.00 83.31 110 GLU A O 1
ATOM 831 N N . ASN A 1 111 ? -22.987 9.952 -2.121 1.00 75.88 111 ASN A N 1
ATOM 832 C CA . ASN A 1 111 ? -23.903 10.492 -1.108 1.00 75.88 111 ASN A CA 1
ATOM 833 C C . ASN A 1 111 ? -23.246 11.592 -0.259 1.00 75.88 111 ASN A C 1
ATOM 835 O O . ASN A 1 111 ? -23.218 11.493 0.968 1.00 75.88 111 ASN A O 1
ATOM 839 N N . ALA A 1 112 ? -22.631 12.583 -0.909 1.00 82.69 112 ALA A N 1
ATOM 840 C CA . ALA A 1 112 ? -21.890 13.653 -0.236 1.00 82.69 112 ALA A CA 1
ATOM 841 C C . ALA A 1 112 ? -20.880 13.124 0.811 1.00 82.69 112 ALA A C 1
ATOM 843 O O . ALA A 1 112 ? -20.707 13.704 1.876 1.00 82.69 112 ALA A O 1
ATOM 844 N N . LYS A 1 113 ? -20.185 12.026 0.471 1.00 91.25 113 LYS A N 1
ATOM 845 C CA . LYS A 1 113 ? -19.145 11.381 1.293 1.00 91.25 113 LYS A CA 1
ATOM 846 C C . LYS A 1 113 ? -19.694 10.753 2.588 1.00 91.25 113 LYS A C 1
ATOM 848 O O . LYS A 1 113 ? -19.756 11.398 3.632 1.00 91.25 113 LYS A O 1
ATOM 853 N N . ALA A 1 114 ? -20.079 9.479 2.512 1.00 93.56 114 ALA A N 1
ATOM 854 C CA . ALA A 1 114 ? -20.654 8.731 3.633 1.00 93.56 114 ALA A CA 1
ATOM 855 C C . ALA A 1 114 ? -20.021 7.343 3.804 1.00 93.56 114 ALA A C 1
ATOM 857 O O . ALA A 1 114 ? -19.555 6.731 2.837 1.00 93.56 114 ALA A O 1
ATOM 858 N N . LEU A 1 115 ? -20.054 6.850 5.041 1.00 95.62 115 LEU A N 1
ATOM 859 C CA . LEU A 1 115 ? -19.670 5.501 5.431 1.00 95.62 115 LEU A CA 1
ATOM 860 C C . LEU A 1 115 ? -20.894 4.596 5.503 1.00 95.62 115 LEU A C 1
ATOM 862 O O . LEU A 1 115 ? -21.939 4.968 6.039 1.00 95.62 115 LEU A O 1
ATOM 866 N N . TYR A 1 116 ? -20.731 3.380 5.001 1.00 95.75 116 TYR A N 1
ATOM 867 C CA . TYR A 1 116 ? -21.760 2.356 4.972 1.00 95.75 116 TYR A CA 1
ATOM 868 C C . TYR A 1 116 ? -21.238 1.082 5.602 1.00 95.75 116 TYR A C 1
ATOM 870 O O . TYR A 1 116 ? -20.120 0.661 5.315 1.00 95.75 116 TYR A O 1
ATOM 878 N N . CYS A 1 117 ? -22.067 0.452 6.423 1.00 96.31 117 CYS A N 1
ATOM 879 C CA . CYS A 1 117 ? -21.728 -0.794 7.082 1.00 96.31 117 CYS A CA 1
ATOM 880 C C . CYS A 1 117 ? -22.831 -1.830 6.867 1.00 96.31 117 CYS A C 1
ATOM 882 O O . CYS A 1 117 ? -24.016 -1.531 7.033 1.00 96.31 117 CYS A O 1
ATOM 884 N N . ALA A 1 118 ? -22.439 -3.050 6.515 1.00 96.62 118 ALA A N 1
ATOM 885 C CA . ALA A 1 118 ? -23.310 -4.214 6.491 1.00 96.62 118 ALA A CA 1
ATOM 886 C C . ALA A 1 118 ? -22.755 -5.274 7.442 1.00 96.62 118 ALA A C 1
ATOM 888 O O . ALA A 1 118 ? -21.562 -5.585 7.406 1.00 96.62 118 ALA A O 1
ATOM 889 N N . ILE A 1 119 ? -23.632 -5.842 8.269 1.00 95.75 119 ILE A N 1
ATOM 890 C CA . ILE A 1 119 ? -23.257 -6.828 9.283 1.00 95.75 119 ILE A CA 1
ATOM 891 C C . ILE A 1 119 ? -23.827 -8.194 8.937 1.00 95.75 119 ILE A C 1
ATOM 893 O O . ILE A 1 119 ? -25.003 -8.334 8.597 1.00 95.75 119 ILE A O 1
ATOM 897 N N . SER A 1 120 ? -22.985 -9.205 9.075 1.00 95.12 120 SER A N 1
ATOM 898 C CA . SER A 1 120 ? -23.356 -10.611 9.126 1.00 95.12 120 SER A CA 1
ATOM 899 C C . SER A 1 120 ? -23.194 -11.110 10.558 1.00 95.12 120 SER A C 1
ATOM 901 O O . SER A 1 120 ? -22.199 -10.781 11.193 1.00 95.12 120 SER A O 1
ATOM 903 N N . THR A 1 121 ? -24.090 -11.979 11.025 1.00 93.31 121 THR A N 1
ATOM 904 C CA . THR A 1 121 ? -23.973 -12.678 12.322 1.00 93.31 121 THR A CA 1
ATOM 905 C C . THR A 1 121 ? -23.858 -14.199 12.168 1.00 93.31 121 THR A C 1
ATOM 907 O O . THR A 1 121 ? -24.109 -14.932 13.120 1.00 93.31 121 THR A O 1
ATOM 910 N N . ASP A 1 122 ? -23.581 -14.692 10.957 1.00 93.50 122 ASP A N 1
ATOM 911 C CA . ASP A 1 122 ? -23.536 -16.123 10.626 1.00 93.50 122 ASP A CA 1
ATOM 912 C C . ASP A 1 122 ? -22.244 -16.545 9.892 1.00 93.50 122 ASP A C 1
ATOM 914 O O . ASP A 1 122 ? -22.240 -17.524 9.132 1.00 93.50 122 ASP A O 1
ATOM 918 N N . GLY A 1 123 ? -21.145 -15.814 10.125 1.00 92.81 123 GLY A N 1
ATOM 919 C CA . GLY A 1 123 ? -19.831 -16.073 9.523 1.00 92.81 123 GLY A CA 1
ATOM 920 C C . GLY A 1 123 ? -19.725 -15.641 8.055 1.00 92.81 123 GLY A C 1
ATOM 921 O O . GLY A 1 123 ? -19.054 -16.288 7.252 1.00 92.81 123 GLY A O 1
ATOM 922 N N . GLY A 1 124 ? -20.440 -14.586 7.665 1.00 94.81 124 GLY A N 1
ATOM 923 C CA . GLY A 1 124 ? -20.447 -14.017 6.316 1.00 94.81 124 GLY A CA 1
ATOM 924 C C . GLY A 1 124 ? -21.366 -14.757 5.344 1.00 94.81 124 GLY A C 1
ATOM 925 O O . GLY A 1 124 ? -21.226 -14.604 4.129 1.00 94.81 124 GLY A O 1
ATOM 926 N N . LYS A 1 125 ? -22.288 -15.607 5.819 1.00 93.06 125 LYS A N 1
ATOM 927 C CA . LYS A 1 125 ? -23.189 -16.343 4.921 1.00 93.06 125 LYS A CA 1
ATOM 928 C C . LYS A 1 125 ? -24.338 -15.468 4.444 1.00 93.06 125 LYS A C 1
ATOM 930 O O . LYS A 1 125 ? -24.729 -15.623 3.286 1.00 93.06 125 LYS A O 1
ATOM 935 N N . THR A 1 126 ? -24.854 -14.590 5.299 1.00 94.50 126 THR A N 1
ATOM 936 C CA . THR A 1 126 ? -25.886 -13.603 4.973 1.00 94.50 126 THR A CA 1
ATOM 937 C C . THR A 1 126 ? -25.600 -12.273 5.668 1.00 94.50 126 THR A C 1
ATOM 939 O O . THR A 1 126 ? -25.081 -12.244 6.777 1.00 94.50 126 THR A O 1
ATOM 942 N N . PHE A 1 127 ? -25.936 -11.161 5.011 1.00 96.12 127 PHE A N 1
ATOM 943 C CA . PHE A 1 127 ? -25.766 -9.813 5.558 1.00 96.12 127 PHE A CA 1
ATOM 944 C C . PHE A 1 127 ? -27.122 -9.136 5.743 1.00 96.12 127 PHE A C 1
ATOM 946 O O . PHE A 1 127 ? -28.011 -9.255 4.896 1.00 96.12 127 PHE A O 1
ATOM 953 N N . ALA A 1 128 ? -27.263 -8.394 6.839 1.00 94.81 128 ALA A N 1
ATOM 954 C CA . ALA A 1 128 ? -28.350 -7.442 7.009 1.00 94.81 128 ALA A CA 1
ATOM 955 C C . ALA A 1 128 ? -28.232 -6.293 5.981 1.00 94.81 128 ALA A C 1
ATOM 957 O O . ALA A 1 128 ? -27.134 -6.030 5.479 1.00 94.81 128 ALA A O 1
ATOM 958 N N . PRO A 1 129 ? -29.335 -5.581 5.671 1.00 95.00 129 PRO A N 1
ATOM 959 C CA . PRO A 1 129 ? -29.289 -4.410 4.799 1.00 95.00 129 PRO A CA 1
ATOM 960 C C . PRO A 1 129 ? -28.278 -3.375 5.297 1.00 95.00 129 PRO A C 1
ATOM 962 O O . PRO A 1 129 ? -28.284 -3.025 6.481 1.00 95.00 129 PRO A O 1
ATOM 965 N N . ALA A 1 130 ? -27.458 -2.852 4.386 1.00 95.62 130 ALA A N 1
ATOM 966 C CA . ALA A 1 130 ? -26.430 -1.876 4.718 1.00 95.62 130 ALA A CA 1
ATOM 967 C C . ALA A 1 130 ? -27.033 -0.598 5.316 1.00 95.62 130 ALA A C 1
ATOM 969 O O . ALA A 1 130 ? -28.049 -0.101 4.819 1.00 95.62 130 ALA A O 1
ATOM 970 N N . GLN A 1 131 ? -26.386 -0.067 6.352 1.00 95.06 131 GLN A N 1
ATOM 971 C CA . GLN A 1 131 ? -26.759 1.163 7.051 1.00 95.06 131 GLN A CA 1
ATOM 972 C C . GLN A 1 131 ? -25.711 2.251 6.823 1.00 95.06 131 GLN A C 1
ATOM 974 O O . GLN A 1 131 ? -24.531 1.946 6.655 1.00 95.06 131 GLN A O 1
ATOM 979 N N . ILE A 1 132 ? -26.135 3.516 6.850 1.00 94.75 132 ILE A N 1
ATOM 980 C CA . ILE A 1 132 ? -25.211 4.655 6.927 1.00 94.75 132 ILE A CA 1
ATOM 981 C C . ILE A 1 132 ? -24.707 4.757 8.370 1.00 94.75 132 ILE A C 1
ATOM 983 O O . ILE A 1 132 ? -25.500 4.643 9.304 1.00 94.75 132 ILE A O 1
ATOM 987 N N . VAL A 1 133 ? -23.400 4.951 8.534 1.00 96.00 133 VAL A N 1
ATOM 988 C CA . VAL A 1 133 ? -22.726 5.018 9.840 1.00 96.00 133 VAL A CA 1
ATOM 989 C C . VAL A 1 133 ? -22.765 6.428 10.426 1.00 96.00 133 VAL A C 1
ATOM 991 O O . VAL A 1 133 ? -23.000 6.600 11.615 1.00 96.00 133 VAL A O 1
ATOM 994 N N . ASN A 1 134 ? -22.502 7.436 9.598 1.00 94.81 134 ASN A N 1
ATOM 995 C CA . ASN A 1 134 ? -22.402 8.841 9.988 1.00 94.81 134 ASN A CA 1
ATOM 996 C C . ASN A 1 134 ? -23.766 9.548 9.953 1.00 94.81 134 ASN A C 1
ATOM 998 O O . ASN A 1 134 ? -24.607 9.264 9.099 1.00 94.81 134 ASN A O 1
ATOM 1002 N N . SER A 1 135 ? -23.972 10.500 10.864 1.00 92.44 135 SER A N 1
ATOM 1003 C CA . SER A 1 135 ? -25.218 11.277 10.954 1.00 92.44 135 SER A CA 1
ATOM 1004 C C . SER A 1 135 ? -25.280 12.489 10.012 1.00 92.44 135 SER A C 1
ATOM 1006 O O . SER A 1 135 ? -26.373 12.989 9.752 1.00 92.44 135 SER A O 1
ATOM 1008 N N . ASP A 1 136 ? -24.135 12.933 9.480 1.00 88.69 136 ASP A N 1
ATOM 1009 C CA . ASP A 1 136 ? -24.013 14.048 8.528 1.00 88.69 136 ASP A CA 1
ATOM 1010 C C . ASP A 1 136 ? -22.933 13.771 7.467 1.00 88.69 136 ASP A C 1
ATOM 1012 O O . ASP A 1 136 ? -22.115 12.871 7.628 1.00 88.69 136 ASP A O 1
ATOM 1016 N N . HIS A 1 137 ? -22.942 14.523 6.373 1.00 85.19 137 HIS A N 1
ATOM 1017 C CA . HIS A 1 137 ? -22.060 14.386 5.214 1.00 85.19 137 HIS A CA 1
ATOM 1018 C C . HIS A 1 137 ? -20.667 14.995 5.438 1.00 85.19 137 HIS A C 1
ATOM 1020 O O . HIS A 1 137 ? -20.486 15.816 6.328 1.00 85.19 137 HIS A O 1
ATOM 1026 N N . GLY A 1 138 ? -19.697 14.640 4.587 1.00 90.31 138 GLY A N 1
ATOM 1027 C CA . GLY A 1 138 ? -18.327 15.173 4.670 1.00 90.31 138 GLY A CA 1
ATOM 1028 C C . GLY A 1 138 ? -17.293 14.210 5.256 1.00 90.31 138 GLY A C 1
ATOM 1029 O O . GLY A 1 138 ? -16.171 14.615 5.545 1.00 90.31 138 GLY A O 1
ATOM 1030 N N . VAL A 1 139 ? -17.610 12.921 5.391 1.00 93.56 139 VAL A N 1
ATOM 1031 C CA . VAL A 1 139 ? -16.651 11.945 5.927 1.00 93.56 139 VAL A CA 1
ATOM 1032 C C . VAL A 1 139 ? -15.480 11.737 4.965 1.00 93.56 139 VAL A C 1
ATOM 1034 O O . VAL A 1 139 ? -15.674 11.553 3.762 1.00 93.56 139 VAL A O 1
ATOM 1037 N N . LEU A 1 140 ? -14.257 11.686 5.485 1.00 93.69 140 LEU A N 1
ATOM 1038 C CA . LEU A 1 140 ? -13.026 11.452 4.736 1.00 93.69 140 LEU A CA 1
ATOM 1039 C C . LEU A 1 140 ? -12.223 10.282 5.331 1.00 93.69 140 LEU A C 1
ATOM 1041 O O . LEU A 1 140 ? -12.245 10.072 6.544 1.00 93.69 140 LEU A O 1
ATOM 1045 N N . PRO A 1 141 ? -11.480 9.524 4.503 1.00 92.06 141 PRO A N 1
ATOM 1046 C CA . PRO A 1 141 ? -10.478 8.589 5.005 1.00 92.06 141 PRO A CA 1
ATOM 1047 C C . PRO A 1 141 ? -9.300 9.333 5.678 1.00 92.06 141 PRO A C 1
ATOM 1049 O O . PRO A 1 141 ? -8.998 10.467 5.293 1.00 92.06 141 PRO A O 1
ATOM 1052 N N . PRO A 1 142 ? -8.576 8.694 6.618 1.00 93.81 142 PRO A N 1
ATOM 1053 C CA . PRO A 1 142 ? -8.764 7.318 7.074 1.00 93.81 142 PRO A CA 1
ATOM 1054 C C . PRO A 1 142 ? -9.916 7.178 8.080 1.00 93.81 142 PRO A C 1
ATOM 1056 O O . PRO A 1 142 ? -10.360 8.146 8.697 1.00 93.81 142 PRO A O 1
ATOM 1059 N N . PHE A 1 143 ? -10.388 5.944 8.228 1.00 95.75 143 PHE A N 1
ATOM 1060 C CA . PHE A 1 143 ? -11.379 5.541 9.218 1.00 95.75 143 PHE A CA 1
ATOM 1061 C C . PHE A 1 143 ? -11.040 4.148 9.741 1.00 95.75 143 PHE A C 1
ATOM 1063 O O . PHE A 1 143 ? -10.479 3.334 9.006 1.00 95.75 143 PHE A O 1
ATOM 1070 N N . THR A 1 144 ? -11.411 3.863 10.985 1.00 96.62 144 THR A N 1
ATOM 1071 C CA . THR A 1 144 ? -11.123 2.576 11.630 1.00 96.62 144 THR A CA 1
ATOM 1072 C C . THR A 1 144 ? -12.369 2.064 12.333 1.00 96.62 144 THR A C 1
ATOM 1074 O O . THR A 1 144 ? -13.005 2.806 13.084 1.00 96.62 144 THR A O 1
ATOM 1077 N N . LEU A 1 145 ? -12.714 0.797 12.091 1.00 95.88 145 LEU A N 1
ATOM 1078 C CA . LEU A 1 145 ? -13.806 0.087 12.754 1.00 95.88 145 LEU A CA 1
ATOM 1079 C C . LEU A 1 145 ? -13.257 -0.885 13.794 1.00 95.88 145 LEU A C 1
ATOM 1081 O O . LEU A 1 145 ? -12.319 -1.624 13.517 1.00 95.88 145 LEU A O 1
ATOM 1085 N N . LEU A 1 146 ? -13.892 -0.931 14.964 1.00 94.44 146 LEU A N 1
ATOM 1086 C CA . LEU A 1 146 ? -13.670 -1.962 15.977 1.00 94.44 146 LEU A CA 1
ATOM 1087 C C . LEU A 1 146 ? -15.000 -2.544 16.442 1.00 94.44 146 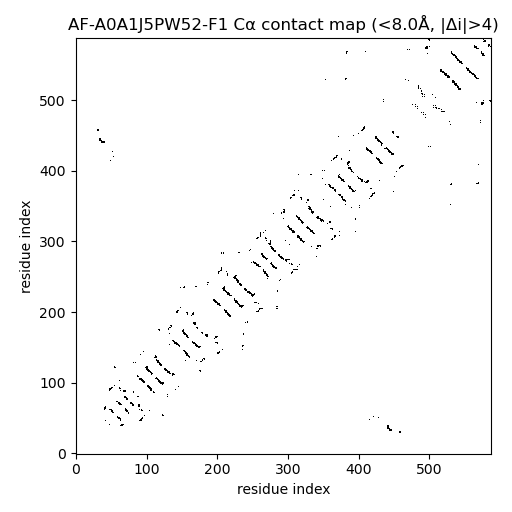LEU A C 1
ATOM 1089 O O . LEU A 1 146 ? -16.024 -1.862 16.435 1.00 94.44 146 LEU A O 1
ATOM 1093 N N . THR A 1 147 ? -14.973 -3.800 16.884 1.00 92.88 147 THR A N 1
ATOM 1094 C CA . THR A 1 147 ? -16.098 -4.434 17.582 1.00 92.88 147 THR A CA 1
ATOM 1095 C C . THR A 1 147 ? -15.603 -4.994 18.909 1.00 92.88 147 THR A C 1
ATOM 1097 O O . THR A 1 147 ? -14.586 -5.688 18.953 1.00 92.88 147 THR A O 1
ATOM 1100 N N . ASN A 1 148 ? -16.277 -4.659 20.009 1.00 91.00 148 ASN A N 1
ATOM 1101 C CA . ASN A 1 148 ? -15.922 -5.188 21.323 1.00 91.00 148 ASN A CA 1
ATOM 1102 C C . ASN A 1 148 ? -16.631 -6.525 21.596 1.00 91.00 148 ASN A C 1
ATOM 1104 O O . ASN A 1 148 ? -17.587 -6.898 20.922 1.00 91.00 148 ASN A O 1
ATOM 1108 N N . LYS A 1 149 ? -16.203 -7.225 22.650 1.00 88.69 149 LYS A N 1
ATOM 1109 C CA . LYS A 1 149 ? -16.752 -8.534 23.049 1.00 88.69 149 LYS A CA 1
ATOM 1110 C C . LYS A 1 149 ? -18.266 -8.545 23.324 1.00 88.69 149 LYS A C 1
ATOM 1112 O O . LYS A 1 149 ? -18.868 -9.613 23.313 1.00 88.69 149 LYS A O 1
ATOM 1117 N N . ASP A 1 150 ? -18.861 -7.382 23.589 1.00 89.12 150 ASP A N 1
ATOM 1118 C CA . ASP A 1 150 ? -20.291 -7.228 23.867 1.00 89.12 150 ASP A CA 1
ATOM 1119 C C . ASP A 1 150 ? -21.097 -6.939 22.578 1.00 89.12 150 ASP A C 1
ATOM 1121 O O . ASP A 1 150 ? -22.309 -6.737 22.633 1.00 89.12 150 ASP A O 1
ATOM 1125 N N . GLY A 1 151 ? -20.441 -6.927 21.410 1.00 90.38 151 GLY A N 1
ATOM 1126 C CA . GLY A 1 151 ? -21.055 -6.684 20.103 1.00 90.38 151 GLY A CA 1
ATOM 1127 C C . GLY A 1 151 ? -21.270 -5.205 19.768 1.00 90.38 151 GLY A C 1
ATOM 1128 O O . GLY A 1 151 ? -21.970 -4.899 18.801 1.00 90.38 151 GLY A O 1
ATOM 1129 N N . VAL A 1 152 ? -20.689 -4.282 20.545 1.00 94.81 152 VAL A N 1
ATOM 1130 C CA . VAL A 1 152 ? -20.702 -2.849 20.224 1.00 94.81 152 VAL A CA 1
ATOM 1131 C C . VAL A 1 152 ? -19.700 -2.592 19.110 1.00 94.81 152 VAL A C 1
ATOM 1133 O O . VAL A 1 152 ? -18.521 -2.916 19.250 1.00 94.81 152 VAL A O 1
ATOM 1136 N N . ILE A 1 153 ? -20.170 -1.978 18.028 1.00 95.94 153 ILE A N 1
ATOM 1137 C CA . ILE A 1 153 ? -19.355 -1.612 16.866 1.00 95.94 153 ILE A CA 1
ATOM 1138 C C . ILE A 1 153 ? -19.106 -0.112 16.920 1.00 95.94 153 ILE A C 1
ATOM 1140 O O . ILE A 1 153 ? -20.057 0.650 17.060 1.00 95.94 153 ILE A O 1
ATOM 1144 N N . GLY A 1 154 ? -17.857 0.320 16.799 1.00 97.19 154 GLY A N 1
ATOM 1145 C CA . GLY A 1 154 ? -17.477 1.729 16.771 1.00 97.19 154 GLY A CA 1
ATOM 1146 C C . GLY A 1 154 ? -16.665 2.052 15.533 1.00 97.19 154 GLY A C 1
ATOM 1147 O O . GLY A 1 154 ? -15.846 1.238 15.109 1.00 97.19 154 GLY A O 1
ATOM 1148 N N . VAL A 1 155 ? -16.878 3.238 14.969 1.00 98.12 155 VAL A N 1
ATOM 1149 C CA . VAL A 1 155 ? -16.115 3.733 13.821 1.00 98.12 155 VAL A CA 1
ATOM 1150 C C . VAL A 1 155 ? -15.633 5.140 14.117 1.00 98.12 155 VAL A C 1
ATOM 1152 O O . VAL A 1 155 ? -16.446 6.014 14.418 1.00 98.12 155 VAL A O 1
ATOM 1155 N N . VAL A 1 156 ? -14.320 5.351 14.022 1.00 98.31 156 VAL A N 1
ATOM 1156 C CA . VAL A 1 156 ? -13.709 6.686 14.032 1.00 98.31 156 VAL A CA 1
ATOM 1157 C C . VAL A 1 156 ? -13.415 7.120 12.603 1.00 98.31 156 VAL A C 1
ATOM 1159 O O . VAL A 1 156 ? -13.054 6.287 11.770 1.00 98.31 156 VAL A O 1
ATOM 1162 N N . TYR A 1 157 ? -13.559 8.408 12.312 1.00 97.25 157 TYR A N 1
ATOM 1163 C CA . TYR A 1 157 ? -13.295 8.965 10.991 1.00 97.25 157 TYR A CA 1
ATOM 1164 C C . TYR A 1 157 ? -12.960 10.456 11.053 1.00 97.25 157 TYR A C 1
ATOM 1166 O O . TYR A 1 157 ? -13.249 11.143 12.036 1.00 97.25 157 TYR A O 1
ATOM 1174 N N . MET A 1 158 ? -12.326 10.943 9.986 1.00 94.44 158 MET A N 1
ATOM 1175 C CA . MET A 1 158 ? -12.114 12.368 9.748 1.00 94.44 158 MET A CA 1
ATOM 1176 C C . MET A 1 158 ? -13.321 12.951 9.010 1.00 94.44 158 MET A C 1
ATOM 1178 O O . MET A 1 158 ? -13.950 12.262 8.208 1.00 94.44 158 MET A O 1
ATOM 1182 N N . ASP A 1 159 ? -13.635 14.218 9.249 1.00 91.88 159 ASP A N 1
ATOM 1183 C CA . ASP A 1 159 ? -14.775 14.885 8.622 1.00 91.88 159 ASP A CA 1
ATOM 1184 C C . ASP A 1 159 ? -14.449 16.341 8.237 1.00 91.88 159 ASP A C 1
ATOM 1186 O O . ASP A 1 159 ? -13.638 16.992 8.897 1.00 91.88 159 ASP A O 1
ATOM 1190 N N . GLU A 1 160 ? -15.054 16.834 7.151 1.00 90.44 160 GLU A N 1
ATOM 1191 C CA . GLU A 1 160 ? -14.921 18.205 6.623 1.00 90.44 160 GLU A CA 1
ATOM 1192 C C . GLU A 1 160 ? -16.226 19.030 6.708 1.00 90.44 160 GLU A C 1
ATOM 1194 O O . GLU A 1 160 ? -16.344 20.066 6.053 1.00 90.44 160 GLU A O 1
ATOM 1199 N N . ARG A 1 161 ? -17.227 18.586 7.484 1.00 84.81 161 ARG A N 1
ATOM 1200 C CA . ARG A 1 161 ? -18.528 19.271 7.640 1.00 84.81 161 ARG A CA 1
ATOM 1201 C C . ARG A 1 161 ? -18.429 20.689 8.205 1.00 84.81 161 ARG A C 1
ATOM 1203 O O . ARG A 1 161 ? -19.317 21.513 7.994 1.00 84.81 161 ARG A O 1
ATOM 1210 N N . ALA A 1 162 ? -17.361 20.986 8.931 1.00 77.44 162 ALA A N 1
ATOM 1211 C CA . ALA A 1 162 ? -17.044 22.313 9.439 1.00 77.44 162 ALA A CA 1
ATOM 1212 C C . ALA A 1 162 ? -15.914 22.934 8.593 1.00 77.44 162 ALA A C 1
ATOM 1214 O O . ALA A 1 162 ? -15.250 22.225 7.843 1.00 77.44 162 ALA A O 1
ATOM 1215 N N . PRO A 1 163 ? -15.610 24.243 8.698 1.00 69.12 163 PRO A N 1
ATOM 1216 C CA . PRO A 1 163 ? -14.576 24.872 7.863 1.00 69.12 163 PRO A CA 1
ATOM 1217 C C . PRO A 1 163 ? -13.145 24.317 8.059 1.00 69.12 163 PRO A C 1
ATOM 1219 O O . PRO A 1 163 ? -12.207 24.848 7.465 1.00 69.12 163 PRO A O 1
ATOM 1222 N N . ARG A 1 164 ? -12.945 23.302 8.913 1.00 78.25 164 ARG A N 1
ATOM 1223 C CA . ARG A 1 164 ? -11.675 22.617 9.194 1.00 78.25 164 ARG A CA 1
ATOM 1224 C C . ARG A 1 164 ? -11.909 21.112 9.366 1.00 78.25 164 ARG A C 1
ATOM 1226 O O . ARG A 1 164 ? -13.038 20.708 9.617 1.00 78.25 164 ARG A O 1
ATOM 1233 N N . TYR A 1 165 ? -10.836 20.321 9.273 1.00 87.88 165 TYR A N 1
ATOM 1234 C CA . TYR A 1 165 ? -10.874 18.881 9.548 1.00 87.88 165 TYR A CA 1
ATOM 1235 C C . TYR A 1 165 ? -11.003 18.579 11.041 1.00 87.88 165 TYR A C 1
ATOM 1237 O O . TYR A 1 165 ? -10.352 19.219 11.876 1.00 87.88 165 TYR A O 1
ATOM 1245 N N . GLU A 1 166 ? -11.845 17.596 11.343 1.00 91.56 166 GLU A N 1
ATOM 1246 C CA . GLU A 1 166 ? -12.308 17.240 12.684 1.00 91.56 166 GLU A CA 1
ATOM 1247 C C . GLU A 1 166 ? -12.400 15.719 12.826 1.00 91.56 166 GLU A C 1
ATOM 1249 O O . GLU A 1 166 ? -12.513 15.002 11.828 1.00 91.56 166 GLU A O 1
ATOM 1254 N N . ILE A 1 167 ? -12.357 15.219 14.063 1.00 95.69 167 ILE A N 1
ATOM 1255 C CA . ILE A 1 167 ? -12.401 13.783 14.350 1.00 95.69 167 ILE A CA 1
ATOM 1256 C C . ILE A 1 167 ? -13.747 13.439 14.959 1.00 95.69 167 ILE A C 1
ATOM 1258 O O . ILE A 1 167 ? -14.102 13.934 16.030 1.00 95.69 167 ILE A O 1
ATOM 1262 N N . TYR A 1 168 ? -14.469 12.538 14.307 1.00 96.69 168 TYR A N 1
ATOM 1263 C CA . TYR A 1 168 ? -15.768 12.069 14.762 1.00 96.69 168 TYR A CA 1
ATOM 1264 C C . TYR A 1 168 ? -15.762 10.568 15.007 1.00 96.69 168 TYR A C 1
ATOM 1266 O O . TYR A 1 168 ? -14.934 9.812 14.497 1.00 96.69 168 TYR A O 1
ATOM 1274 N N . PHE A 1 169 ? -16.726 10.149 15.813 1.00 98.00 169 PHE A N 1
ATOM 1275 C CA . PHE A 1 169 ? -16.982 8.767 16.153 1.00 98.00 169 PHE A CA 1
ATOM 1276 C C . PHE A 1 169 ? -18.486 8.497 16.165 1.00 98.00 169 PHE A C 1
ATOM 1278 O O . PHE A 1 169 ? -19.267 9.299 16.681 1.00 98.00 169 PHE A O 1
ATOM 1285 N N . ASN A 1 170 ? -18.894 7.340 15.653 1.00 98.06 170 ASN A N 1
ATOM 1286 C CA . ASN A 1 170 ? -20.251 6.824 15.820 1.00 98.06 170 ASN A CA 1
ATOM 1287 C C . ASN A 1 170 ? -20.189 5.345 16.232 1.00 98.06 170 ASN A C 1
ATOM 1289 O O . ASN A 1 170 ? -19.208 4.652 15.946 1.00 98.06 170 ASN A O 1
ATOM 1293 N N . ARG A 1 171 ? -21.217 4.861 16.932 1.00 97.62 171 ARG A N 1
ATOM 1294 C CA . ARG A 1 171 ? -21.318 3.467 17.355 1.00 97.62 171 ARG A CA 1
ATOM 1295 C C . ARG A 1 171 ? -22.701 2.877 17.151 1.00 97.62 171 ARG A C 1
ATOM 1297 O O . ARG A 1 171 ? -23.707 3.579 17.113 1.00 97.62 171 ARG A O 1
ATOM 1304 N N . SER A 1 172 ? -22.723 1.556 17.126 1.00 97.00 172 SER A N 1
ATOM 1305 C CA . SER A 1 172 ? -23.919 0.738 17.207 1.00 97.00 172 SER A CA 1
ATOM 1306 C C . SER A 1 172 ? -23.863 -0.150 18.445 1.00 97.00 172 SER A C 1
ATOM 1308 O O . SER A 1 172 ? -22.859 -0.818 18.689 1.00 97.00 172 SER A O 1
ATOM 1310 N N . THR A 1 173 ? -24.954 -0.191 19.212 1.00 96.19 173 THR A N 1
ATOM 1311 C CA . THR A 1 173 ? -25.098 -1.064 20.393 1.00 96.19 173 THR A CA 1
ATOM 1312 C C . THR A 1 173 ? -26.046 -2.242 20.159 1.00 96.19 173 THR A C 1
ATOM 1314 O O . THR A 1 173 ? -26.424 -2.921 21.108 1.00 96.19 173 THR A O 1
ATOM 1317 N N . ASP A 1 174 ? -26.482 -2.463 18.917 1.00 93.44 174 ASP A N 1
ATOM 1318 C CA . ASP A 1 174 ? -27.425 -3.522 18.535 1.00 93.44 174 ASP A CA 1
ATOM 1319 C C . ASP A 1 174 ? -26.883 -4.437 17.420 1.00 93.44 174 ASP A C 1
ATOM 1321 O O . ASP A 1 174 ? -27.655 -5.081 16.699 1.00 93.44 174 ASP A O 1
ATOM 1325 N N . GLY A 1 175 ? -25.551 -4.518 17.306 1.00 87.88 175 GLY A N 1
ATOM 1326 C CA . GLY A 1 175 ? -24.855 -5.336 16.310 1.00 87.88 175 GLY A CA 1
ATOM 1327 C C . GLY A 1 175 ? -24.902 -4.739 14.902 1.00 87.88 175 GLY A C 1
ATOM 1328 O O . GLY A 1 175 ? -25.054 -5.474 13.933 1.00 87.88 175 GLY A O 1
ATOM 1329 N N . GLY A 1 176 ? -24.837 -3.409 14.791 1.00 90.88 176 GLY A N 1
ATOM 1330 C CA . GLY A 1 176 ? -24.816 -2.651 13.535 1.00 90.88 176 GLY A CA 1
ATOM 1331 C C . GLY A 1 176 ? -26.159 -2.546 12.817 1.00 90.88 176 GLY A C 1
ATOM 1332 O O . GLY A 1 176 ? -26.180 -2.192 11.638 1.00 90.88 176 GLY A O 1
ATOM 1333 N N . LYS A 1 177 ? -27.279 -2.835 13.495 1.00 89.50 177 LYS A N 1
ATOM 1334 C CA . LYS A 1 177 ? -28.622 -2.656 12.914 1.00 89.50 177 LYS A CA 1
ATOM 1335 C C . LYS A 1 177 ? -29.008 -1.184 12.881 1.00 89.50 177 LYS A C 1
ATOM 1337 O O . LYS A 1 177 ? -29.648 -0.748 11.928 1.00 89.50 177 LYS A O 1
ATOM 1342 N N . THR A 1 178 ? -28.626 -0.431 13.909 1.00 94.94 178 THR A N 1
ATOM 1343 C CA . THR A 1 178 ? -28.793 1.020 13.987 1.00 94.94 178 THR A CA 1
ATOM 1344 C C . THR A 1 178 ? -27.537 1.690 14.543 1.00 94.94 178 THR A C 1
ATOM 1346 O O . THR A 1 178 ? -26.743 1.062 15.243 1.00 94.94 178 THR A O 1
ATOM 1349 N N . TRP A 1 179 ? -27.357 2.968 14.208 1.00 97.12 179 TRP A N 1
ATOM 1350 C CA . TRP A 1 179 ? -26.251 3.820 14.654 1.00 97.12 179 TRP A CA 1
ATOM 1351 C C . TRP A 1 179 ? -26.790 4.992 15.478 1.00 97.12 179 TRP A C 1
ATOM 1353 O O . TRP A 1 179 ? -27.968 5.352 15.351 1.00 97.12 179 TRP A O 1
ATOM 1363 N N . ASP A 1 180 ? -25.949 5.587 16.328 1.00 97.19 180 ASP A N 1
ATOM 1364 C CA . ASP A 1 180 ? -26.342 6.754 17.118 1.00 97.19 180 ASP A CA 1
ATOM 1365 C C . ASP A 1 180 ? -26.781 7.898 16.183 1.00 97.19 180 ASP A C 1
ATOM 1367 O O . ASP A 1 180 ? -26.157 8.193 15.164 1.00 97.19 180 ASP A O 1
ATOM 1371 N N . LYS A 1 181 ? -27.878 8.580 16.544 1.00 95.19 181 LYS A N 1
ATOM 1372 C CA . LYS A 1 181 ? -28.479 9.651 15.721 1.00 95.19 181 LYS A CA 1
ATOM 1373 C C . LYS A 1 181 ? -27.588 10.882 15.547 1.00 95.19 181 LYS A C 1
ATOM 1375 O O . LYS A 1 181 ? -27.921 11.754 14.748 1.00 95.19 181 LYS A O 1
ATOM 1380 N N . GLN A 1 182 ? -26.557 11.011 16.370 1.00 94.88 182 GLN A N 1
ATOM 1381 C CA . GLN A 1 182 ? -25.626 12.127 16.383 1.00 94.88 182 GLN A CA 1
ATOM 1382 C C . GLN A 1 182 ? -24.221 11.565 16.535 1.00 94.88 182 GLN A C 1
ATOM 1384 O O . GLN A 1 182 ? -23.968 10.772 17.445 1.00 94.88 182 GLN A O 1
ATOM 1389 N N . ASP A 1 183 ? -23.323 12.007 15.664 1.00 95.50 183 ASP A N 1
ATOM 1390 C CA . ASP A 1 183 ? -21.908 11.681 15.779 1.00 95.50 183 ASP A CA 1
ATOM 1391 C C . ASP A 1 183 ? -21.308 12.365 17.016 1.00 95.50 183 ASP A C 1
ATOM 1393 O O . ASP A 1 183 ? -21.656 13.496 17.366 1.00 95.50 183 ASP A O 1
ATOM 1397 N N . GLN A 1 184 ? -20.376 11.689 17.678 1.00 95.75 184 GLN A N 1
ATOM 1398 C CA . GLN A 1 184 ? -19.589 12.268 18.760 1.00 95.75 184 GLN A CA 1
ATOM 1399 C C . GLN A 1 184 ? -18.330 12.906 18.182 1.00 95.75 184 GLN A C 1
ATOM 1401 O O . GLN A 1 184 ? -17.497 12.209 17.606 1.00 95.75 184 GLN A O 1
ATOM 1406 N N . ARG A 1 185 ? -18.155 14.215 18.375 1.00 94.44 185 ARG A N 1
ATOM 1407 C CA . ARG A 1 185 ? -16.881 14.887 18.092 1.00 94.44 185 ARG A CA 1
ATOM 1408 C C . ARG A 1 185 ? -15.853 14.525 19.166 1.00 94.44 185 ARG A C 1
ATOM 1410 O O . ARG A 1 185 ? -16.135 14.664 20.357 1.00 94.44 185 ARG A O 1
ATOM 1417 N N . LEU A 1 186 ? -14.677 14.067 18.750 1.00 96.00 186 LEU A N 1
ATOM 1418 C CA . LEU A 1 186 ? -13.590 13.658 19.639 1.00 96.00 186 LEU A CA 1
ATOM 1419 C C . LEU A 1 186 ? -12.527 14.746 19.818 1.00 96.00 186 LEU A C 1
ATOM 1421 O O . LEU A 1 186 ? -11.989 14.873 20.917 1.00 96.00 186 LEU A O 1
ATOM 1425 N N . ASP A 1 187 ? -12.222 15.546 18.801 1.00 93.62 187 ASP A N 1
ATOM 1426 C CA . ASP A 1 187 ? -11.288 16.663 18.960 1.00 93.62 187 ASP A CA 1
ATOM 1427 C C . ASP A 1 187 ? -11.925 17.829 19.731 1.00 93.62 187 ASP A C 1
ATOM 1429 O O . ASP A 1 187 ? -13.125 18.104 19.627 1.00 93.62 187 ASP A O 1
ATOM 1433 N N . THR A 1 188 ? -11.114 18.544 20.508 1.00 90.00 188 THR A N 1
ATOM 1434 C CA . THR A 1 188 ? -11.542 19.804 21.120 1.00 90.00 188 THR A CA 1
ATOM 1435 C C . THR A 1 188 ? -11.475 20.934 20.093 1.00 90.00 188 THR A C 1
ATOM 1437 O O . THR A 1 188 ? -10.399 21.275 19.604 1.00 90.00 188 THR A O 1
ATOM 1440 N N . ALA A 1 189 ? -12.614 21.575 19.810 1.00 83.31 189 ALA A N 1
ATOM 1441 C CA . ALA A 1 189 ? -12.656 22.714 18.897 1.00 83.31 189 ALA A CA 1
ATOM 1442 C C . ALA A 1 189 ? -11.729 23.855 19.382 1.00 83.31 189 ALA A C 1
ATOM 1444 O O . ALA A 1 189 ? -11.887 24.326 20.519 1.00 83.31 189 ALA A O 1
ATOM 1445 N N . PRO A 1 190 ? -10.792 24.339 18.542 1.00 79.50 190 PRO A N 1
ATOM 1446 C CA . PRO A 1 190 ? -9.885 25.414 18.930 1.00 79.50 190 PRO A CA 1
ATOM 1447 C C . PRO A 1 190 ? -10.654 26.712 19.193 1.00 79.50 190 PRO A C 1
ATOM 1449 O O . PRO A 1 190 ? -11.586 27.053 18.461 1.00 79.50 190 PRO A O 1
ATOM 1452 N N . GLN A 1 191 ? -10.244 27.462 20.217 1.00 79.50 191 GLN A N 1
ATOM 1453 C CA . GLN A 1 191 ? -10.831 28.767 20.526 1.00 79.50 191 GLN A CA 1
ATOM 1454 C C . GLN A 1 191 ? -10.098 29.876 19.755 1.00 79.50 191 GLN A C 1
ATOM 1456 O O . GLN A 1 191 ? -8.868 29.860 19.704 1.00 79.50 191 GLN A O 1
ATOM 1461 N N . PRO A 1 192 ? -10.795 30.863 19.158 1.00 77.81 192 PRO A N 1
ATOM 1462 C CA . PRO A 1 192 ? -10.132 31.979 18.484 1.00 77.81 192 PRO A CA 1
ATOM 1463 C C . PRO A 1 192 ? -9.109 32.685 19.399 1.00 77.81 192 PRO A C 1
ATOM 1465 O O . PRO A 1 192 ? -9.426 32.932 20.563 1.00 77.81 192 PRO A O 1
ATOM 1468 N N . PRO A 1 193 ? -7.910 33.051 18.899 1.00 76.25 193 PRO A N 1
ATOM 1469 C CA . PRO A 1 193 ? -7.470 33.033 17.499 1.00 76.25 193 PRO A CA 1
ATOM 1470 C C . PRO A 1 193 ? -6.814 31.714 17.040 1.00 76.25 193 PRO A C 1
ATOM 1472 O O . PRO A 1 193 ? -6.266 31.667 15.935 1.00 76.25 193 PRO A O 1
ATOM 1475 N N . GLU A 1 194 ? -6.833 30.658 17.857 1.00 72.75 194 GLU A N 1
ATOM 1476 C CA . GLU A 1 194 ? -6.113 29.418 17.572 1.00 72.75 194 GLU A CA 1
ATOM 1477 C C . GLU A 1 194 ? -6.604 28.729 16.291 1.00 72.75 194 GLU A C 1
ATOM 1479 O O . GLU A 1 194 ? -7.792 28.691 15.933 1.00 72.75 194 GLU A O 1
ATOM 1484 N N . GLN A 1 195 ? -5.637 28.174 15.561 1.00 74.88 195 GLN A N 1
ATOM 1485 C CA . GLN A 1 195 ? -5.883 27.399 14.357 1.00 74.88 195 GLN A CA 1
ATOM 1486 C C . GLN A 1 195 ? -5.341 25.990 14.548 1.00 74.88 195 GLN A C 1
ATOM 1488 O O . GLN A 1 195 ? -4.151 25.833 14.810 1.00 74.88 195 GLN A O 1
ATOM 1493 N N . SER A 1 196 ? -6.233 25.007 14.443 1.00 79.75 196 SER A N 1
ATOM 1494 C CA . SER A 1 196 ? -5.950 23.582 14.591 1.00 79.75 196 SER A CA 1
ATOM 1495 C C . SER A 1 196 ? -6.755 22.787 13.563 1.00 79.75 196 SER A C 1
ATOM 1497 O O . SER A 1 196 ? -7.814 23.239 13.114 1.00 79.75 196 SER A O 1
ATOM 1499 N N . SER A 1 197 ? -6.191 21.673 13.107 1.00 86.25 197 SER A N 1
ATOM 1500 C CA . SER A 1 197 ? -6.778 20.766 12.120 1.00 86.25 197 SER A CA 1
ATOM 1501 C C . SER A 1 197 ? -6.453 19.352 12.552 1.00 86.25 197 SER A C 1
ATOM 1503 O O . SER A 1 197 ? -5.308 18.914 12.436 1.00 86.25 197 SER A O 1
ATOM 1505 N N . ALA A 1 198 ? -7.465 18.670 13.074 1.00 91.88 198 ALA A N 1
ATOM 1506 C CA . ALA A 1 198 ? -7.331 17.313 13.553 1.00 91.88 198 ALA A CA 1
ATOM 1507 C C . ALA A 1 198 ? -7.471 16.354 12.365 1.00 91.88 198 ALA A C 1
ATOM 1509 O O . ALA A 1 198 ? -8.438 16.419 11.609 1.00 91.88 198 ALA A O 1
ATOM 1510 N N . MET A 1 199 ? -6.464 15.512 12.152 1.00 93.44 199 MET A N 1
ATOM 1511 C CA . MET A 1 199 ? -6.333 14.695 10.947 1.00 93.44 199 MET A CA 1
ATOM 1512 C C . MET A 1 199 ? -5.788 13.308 11.266 1.00 93.44 199 MET A C 1
ATOM 1514 O O . MET A 1 199 ? -5.080 13.109 12.258 1.00 93.44 199 MET A O 1
ATOM 1518 N N . PHE A 1 200 ? -6.051 12.376 10.350 1.00 95.00 200 PHE A N 1
ATOM 1519 C CA . PHE A 1 200 ? -5.522 11.011 10.371 1.00 95.00 200 PHE A CA 1
ATOM 1520 C C . PHE A 1 200 ? -5.829 10.267 11.682 1.00 95.00 200 PHE A C 1
ATOM 1522 O O . PHE A 1 200 ? -4.894 9.869 12.379 1.00 95.00 200 PHE A O 1
ATOM 1529 N N . PRO A 1 201 ? -7.114 10.115 12.061 1.00 97.50 201 PRO A N 1
ATOM 1530 C CA . PRO A 1 201 ? -7.452 9.339 13.239 1.00 97.50 201 PRO A CA 1
ATOM 1531 C C . PRO A 1 201 ? -7.130 7.861 13.024 1.00 97.50 201 PRO A C 1
ATOM 1533 O O . PRO A 1 201 ? -7.290 7.332 11.925 1.00 97.50 201 PRO A O 1
ATOM 1536 N N . ASP A 1 202 ? -6.744 7.201 14.105 1.00 97.94 202 ASP A N 1
ATOM 1537 C CA . ASP A 1 202 ? -6.631 5.752 14.185 1.00 97.94 202 ASP A CA 1
ATOM 1538 C C . ASP A 1 202 ? -7.193 5.275 15.528 1.00 97.94 202 ASP A C 1
ATOM 1540 O O . ASP A 1 202 ? -7.157 6.007 16.523 1.00 97.94 202 ASP A O 1
ATOM 1544 N N . MET A 1 203 ? -7.746 4.066 15.562 1.00 98.12 203 MET A N 1
ATOM 1545 C CA . MET A 1 203 ? -8.397 3.511 16.745 1.00 98.12 203 MET A CA 1
ATOM 1546 C C . MET A 1 203 ? -7.994 2.061 16.960 1.00 98.12 203 MET A C 1
ATOM 1548 O O . MET A 1 203 ? -8.131 1.224 16.076 1.00 98.12 203 MET A O 1
ATOM 1552 N N . VAL A 1 204 ? -7.572 1.745 18.181 1.00 97.69 204 VAL A N 1
ATOM 1553 C CA . VAL A 1 204 ? -7.171 0.390 18.570 1.00 97.69 204 VAL A CA 1
ATOM 1554 C C . VAL A 1 204 ? -7.887 -0.060 19.833 1.00 97.69 204 VAL A C 1
ATOM 1556 O O . VAL A 1 204 ? -8.226 0.750 20.699 1.00 97.69 204 VAL A O 1
ATOM 1559 N N . GLN A 1 205 ? -8.088 -1.370 19.955 1.00 96.88 205 GLN A N 1
ATOM 1560 C CA . GLN A 1 205 ? -8.569 -1.987 21.185 1.00 96.88 205 GLN A CA 1
ATOM 1561 C C . GLN A 1 205 ? -7.390 -2.542 21.985 1.00 96.88 205 GLN A C 1
ATOM 1563 O O . GLN A 1 205 ? -6.650 -3.384 21.487 1.00 96.88 205 GLN A O 1
ATOM 1568 N N . SER A 1 206 ? -7.249 -2.108 23.237 1.00 96.75 206 SER A N 1
ATOM 1569 C CA . SER A 1 206 ? -6.281 -2.654 24.190 1.00 96.75 206 SER A CA 1
ATOM 1570 C C . SER A 1 206 ? -6.992 -3.026 25.491 1.00 96.75 206 SER A C 1
ATOM 1572 O O . SER A 1 206 ? -7.512 -2.166 26.207 1.00 96.75 206 SER A O 1
ATOM 1574 N N . GLY A 1 207 ? -7.070 -4.330 25.775 1.00 93.88 207 GLY A N 1
ATOM 1575 C CA . GLY A 1 207 ? -7.986 -4.862 26.786 1.00 93.88 207 GLY A CA 1
ATOM 1576 C C . GLY A 1 207 ? -9.446 -4.508 26.462 1.00 93.88 207 GLY A C 1
ATOM 1577 O O . GLY A 1 207 ? -9.913 -4.703 25.338 1.00 93.88 207 GLY A O 1
ATOM 1578 N N . ASP A 1 208 ? -10.157 -3.950 27.443 1.00 92.69 208 ASP A N 1
ATOM 1579 C CA . ASP A 1 208 ? -11.523 -3.435 27.264 1.00 92.69 208 ASP A CA 1
ATOM 1580 C C . ASP A 1 208 ? -11.557 -1.970 26.787 1.00 92.69 208 ASP A C 1
ATOM 1582 O O . ASP A 1 208 ? -12.633 -1.438 26.512 1.00 92.69 208 ASP A O 1
ATOM 1586 N N . ASN A 1 209 ? -10.401 -1.304 26.677 1.00 97.31 209 ASN A N 1
ATOM 1587 C CA . ASN A 1 209 ? -10.351 0.099 26.288 1.00 97.31 209 ASN A CA 1
ATOM 1588 C C . ASN A 1 209 ? -10.224 0.259 24.774 1.00 97.31 209 ASN A C 1
ATOM 1590 O O . ASN A 1 209 ? -9.416 -0.405 24.120 1.00 97.31 209 ASN A O 1
ATOM 1594 N N . TRP A 1 210 ? -10.961 1.220 24.234 1.00 98.31 210 TRP A N 1
ATOM 1595 C CA . TRP A 1 210 ? -10.709 1.786 22.917 1.00 98.31 210 TRP A CA 1
ATOM 1596 C C . TRP A 1 210 ? -9.864 3.039 23.065 1.00 98.31 210 TRP A C 1
ATOM 1598 O O . TRP A 1 210 ? -10.185 3.931 23.852 1.00 98.31 210 TRP A O 1
ATOM 1608 N N . VAL A 1 211 ? -8.775 3.092 22.309 1.00 98.69 211 VAL A N 1
ATOM 1609 C CA . VAL A 1 211 ? -7.843 4.215 22.286 1.00 98.69 211 VAL A CA 1
ATOM 1610 C C . VAL A 1 211 ? -7.882 4.811 20.893 1.00 98.69 211 VAL A C 1
ATOM 1612 O O . VAL A 1 211 ? -7.559 4.127 19.926 1.00 98.69 211 VAL A O 1
ATOM 1615 N N . VAL A 1 212 ? -8.282 6.075 20.803 1.00 98.69 212 VAL A N 1
ATOM 1616 C CA . VAL A 1 212 ? -8.262 6.843 19.557 1.00 98.69 212 VAL A CA 1
ATOM 1617 C C . VAL A 1 212 ? -7.093 7.804 19.621 1.00 98.69 212 VAL A C 1
ATOM 1619 O O . VAL A 1 212 ? -6.951 8.510 20.620 1.00 98.69 212 VAL A O 1
ATOM 1622 N N . VAL A 1 213 ? -6.287 7.848 18.565 1.00 98.62 213 VAL A N 1
ATOM 1623 C CA . VAL A 1 213 ? -5.212 8.827 18.390 1.00 98.62 213 VAL A CA 1
ATOM 1624 C C . VAL A 1 213 ? -5.389 9.590 17.088 1.00 98.62 213 VAL A C 1
ATOM 1626 O O . VAL A 1 213 ? -5.956 9.064 16.138 1.00 98.62 213 VAL A O 1
ATOM 1629 N N . TRP A 1 214 ? -4.914 10.829 17.033 1.00 98.00 214 TRP A N 1
ATOM 1630 C CA . TRP A 1 214 ? -4.908 11.628 15.808 1.00 98.00 214 TRP A CA 1
ATOM 1631 C C . TRP A 1 214 ? -3.771 12.637 15.825 1.00 98.00 214 TRP A C 1
ATOM 1633 O O . TRP A 1 214 ? -3.230 12.985 16.880 1.00 98.00 214 TRP A O 1
ATOM 1643 N N . THR A 1 215 ? -3.418 13.119 14.639 1.00 95.75 215 THR A N 1
ATOM 1644 C CA . THR A 1 215 ? -2.514 14.258 14.495 1.00 95.75 215 THR A CA 1
ATOM 1645 C C . THR A 1 215 ? -3.281 15.563 14.544 1.00 95.75 215 THR A C 1
ATOM 1647 O O . THR A 1 215 ? -4.438 15.643 14.139 1.00 95.75 215 THR A O 1
ATOM 1650 N N . ASP A 1 216 ? -2.608 16.606 14.995 1.00 91.38 216 ASP A N 1
ATOM 1651 C CA . ASP A 1 216 ? -3.102 17.964 14.908 1.00 91.38 216 ASP A CA 1
ATOM 1652 C C . ASP A 1 216 ? -1.945 18.935 14.669 1.00 91.38 216 ASP A C 1
ATOM 1654 O O . ASP A 1 216 ? -0.818 18.713 15.109 1.00 91.38 216 ASP A O 1
ATOM 1658 N N . THR A 1 217 ? -2.221 20.028 13.972 1.00 86.75 217 THR A N 1
ATOM 1659 C CA . THR A 1 217 ? -1.272 21.116 13.746 1.00 86.75 217 THR A CA 1
ATOM 1660 C C . THR A 1 217 ? -1.749 22.364 14.468 1.00 86.75 217 THR A C 1
ATOM 1662 O O . THR A 1 217 ? -2.729 22.970 14.048 1.00 86.75 217 THR A O 1
ATOM 1665 N N . ALA A 1 218 ? -1.034 22.792 15.503 1.00 78.88 218 ALA A N 1
ATOM 1666 C CA . ALA A 1 218 ? -1.302 24.043 16.205 1.00 78.88 218 ALA A CA 1
ATOM 1667 C C . ALA A 1 218 ? -0.300 25.128 15.792 1.00 78.88 218 ALA A C 1
ATOM 1669 O O . ALA A 1 218 ? 0.859 24.835 15.498 1.00 78.88 218 ALA A O 1
ATOM 1670 N N . LYS A 1 219 ? -0.714 26.398 15.804 1.00 76.75 219 LYS A N 1
ATOM 1671 C CA . LYS A 1 219 ? 0.223 27.532 15.735 1.00 76.75 219 LYS A CA 1
ATOM 1672 C C . LYS A 1 219 ? 0.579 27.977 17.151 1.00 76.75 219 LYS A C 1
ATOM 1674 O O . LYS A 1 219 ? -0.286 28.493 17.849 1.00 76.75 219 LYS A O 1
ATOM 1679 N N . VAL A 1 220 ? 1.837 27.809 17.549 1.00 68.50 220 VAL A N 1
ATOM 1680 C CA . VAL A 1 220 ? 2.379 28.294 18.829 1.00 68.50 220 VAL A CA 1
ATOM 1681 C C . VAL A 1 220 ? 3.383 29.396 18.503 1.00 68.50 220 VAL A C 1
ATOM 1683 O O . VAL A 1 220 ? 4.317 29.164 17.739 1.00 68.50 220 VAL A O 1
ATOM 1686 N N . ASP A 1 221 ? 3.139 30.618 18.985 1.00 72.44 221 ASP A N 1
ATOM 1687 C CA . ASP A 1 221 ? 3.979 31.802 18.723 1.00 72.44 221 ASP A CA 1
ATOM 1688 C C . ASP A 1 221 ? 4.271 32.063 17.228 1.00 72.44 221 ASP A C 1
ATOM 1690 O O . ASP A 1 221 ? 5.344 32.516 16.834 1.00 72.44 221 ASP A O 1
ATOM 1694 N N . GLY A 1 222 ? 3.301 31.754 16.360 1.00 75.81 222 GLY A N 1
ATOM 1695 C CA . GLY A 1 222 ? 3.411 31.929 14.907 1.00 75.81 222 GLY A CA 1
ATOM 1696 C C . GLY A 1 222 ? 4.136 30.798 14.165 1.00 75.81 222 GLY A C 1
ATOM 1697 O O . GLY A 1 222 ? 4.133 30.804 12.934 1.00 75.81 222 GLY A O 1
ATOM 1698 N N . GLN A 1 223 ? 4.691 29.807 14.869 1.00 78.75 223 GLN A N 1
ATOM 1699 C CA . GLN A 1 223 ? 5.292 28.611 14.272 1.00 78.75 223 GLN A CA 1
ATOM 1700 C C . GLN A 1 223 ? 4.326 27.424 14.299 1.00 78.75 223 GLN A C 1
ATOM 1702 O O . GLN A 1 223 ? 3.524 27.271 15.220 1.00 78.75 223 GLN A O 1
ATOM 1707 N N . VAL A 1 224 ? 4.394 26.575 13.270 1.00 80.25 224 VAL A N 1
ATOM 1708 C CA . VAL A 1 224 ? 3.596 25.344 13.210 1.00 80.25 224 VAL A CA 1
ATOM 1709 C C . VAL A 1 224 ? 4.212 24.303 14.142 1.00 80.25 224 VAL A C 1
ATOM 1711 O O . VAL A 1 224 ? 5.379 23.953 14.004 1.00 80.25 224 VAL A O 1
ATOM 1714 N N . SER A 1 225 ? 3.407 23.797 15.070 1.00 87.00 225 SER A N 1
ATOM 1715 C CA . SER A 1 225 ? 3.734 22.703 15.977 1.00 87.00 225 SER A CA 1
ATOM 1716 C C . SER A 1 225 ? 2.812 21.525 15.689 1.00 87.00 225 SER A C 1
ATOM 1718 O O . SER A 1 225 ? 1.587 21.651 15.741 1.00 87.00 225 SER A O 1
ATOM 1720 N N . GLY A 1 226 ? 3.402 20.375 15.379 1.00 93.00 226 GLY A N 1
ATOM 1721 C CA . GLY A 1 226 ? 2.678 19.122 15.256 1.00 93.00 226 GLY A CA 1
ATOM 1722 C C . GLY A 1 226 ? 2.440 18.483 16.622 1.00 93.00 226 GLY A C 1
ATOM 1723 O O . GLY A 1 226 ? 3.342 18.410 17.463 1.00 93.00 226 GLY A O 1
ATOM 1724 N N . ARG A 1 227 ? 1.217 18.007 16.837 1.00 94.81 227 ARG A N 1
ATOM 1725 C CA . ARG A 1 227 ? 0.760 17.314 18.039 1.00 94.81 227 ARG A CA 1
ATOM 1726 C C . ARG A 1 227 ? 0.201 15.948 17.672 1.00 94.81 227 ARG A C 1
ATOM 1728 O O . ARG A 1 227 ? -0.363 15.774 16.595 1.00 94.81 227 ARG A O 1
ATOM 1735 N N . ILE A 1 228 ? 0.323 15.002 18.593 1.00 97.56 228 ILE A N 1
ATOM 1736 C CA . ILE A 1 228 ? -0.476 13.776 18.592 1.00 97.56 228 ILE A CA 1
ATOM 1737 C C . ILE A 1 228 ? -1.321 13.813 19.850 1.00 97.56 228 ILE A C 1
ATOM 1739 O O . ILE A 1 228 ? -0.797 14.043 20.947 1.00 97.56 228 ILE A O 1
ATOM 1743 N N . LEU A 1 229 ? -2.619 13.613 19.683 1.00 97.62 229 LEU A N 1
ATOM 1744 C CA . LEU A 1 229 ? -3.581 13.596 20.769 1.00 97.62 229 LEU A CA 1
ATOM 1745 C C . LEU A 1 229 ? -4.206 12.214 20.883 1.00 97.62 229 LEU A C 1
ATOM 1747 O O . LEU A 1 229 ? -4.184 11.437 19.929 1.00 97.62 229 LEU A O 1
ATOM 1751 N N . ALA A 1 230 ? -4.736 11.914 22.064 1.00 98.38 230 ALA A N 1
ATOM 1752 C CA . ALA A 1 230 ? -5.431 10.674 22.336 1.00 98.38 230 ALA A CA 1
ATOM 1753 C C . ALA A 1 230 ? -6.671 10.879 23.207 1.00 98.38 230 ALA A C 1
ATOM 1755 O O . ALA A 1 230 ? -6.708 11.758 24.076 1.00 98.38 230 ALA A O 1
ATOM 1756 N N . ARG A 1 231 ? -7.644 9.984 23.031 1.00 98.44 231 ARG A N 1
ATOM 1757 C CA . ARG A 1 231 ? -8.737 9.731 23.974 1.00 98.44 231 ARG A CA 1
ATOM 1758 C C . ARG A 1 231 ? -8.881 8.242 24.229 1.00 98.44 231 ARG A C 1
ATOM 1760 O O . ARG A 1 231 ? -8.571 7.416 23.376 1.00 98.44 231 ARG A O 1
ATOM 1767 N N . VAL A 1 232 ? -9.388 7.923 25.413 1.00 98.56 232 VAL A N 1
ATOM 1768 C CA . VAL A 1 232 ? -9.638 6.548 25.849 1.00 98.56 232 VAL A CA 1
ATOM 1769 C C . VAL A 1 232 ? -11.098 6.410 26.246 1.00 98.56 232 VAL A C 1
ATOM 1771 O O . VAL A 1 232 ? -11.626 7.270 26.951 1.00 98.56 232 VAL A O 1
ATOM 1774 N N . SER A 1 233 ? -11.734 5.328 25.823 1.00 98.38 233 SER A N 1
ATOM 1775 C CA . SER A 1 233 ? -13.047 4.904 26.299 1.00 98.38 233 SER A CA 1
ATOM 1776 C C . SER A 1 233 ? -12.941 3.495 26.864 1.00 98.38 233 SER A C 1
ATOM 1778 O O . SER A 1 233 ? -12.349 2.625 26.236 1.00 98.38 233 SER A O 1
ATOM 1780 N N . SER A 1 234 ? -13.528 3.267 28.036 1.00 96.50 234 SER A N 1
ATOM 1781 C CA . SER A 1 234 ? -13.623 1.945 28.672 1.00 96.50 234 SER A CA 1
ATOM 1782 C C . SER A 1 234 ? -15.030 1.341 28.571 1.00 96.50 234 SER A C 1
ATOM 1784 O O . SER A 1 234 ? -15.344 0.392 29.284 1.00 96.50 234 SER A O 1
ATOM 1786 N N . ASP A 1 235 ? -15.916 1.939 27.769 1.00 95.88 235 ASP A N 1
ATOM 1787 C CA . ASP A 1 235 ? -17.339 1.589 27.683 1.00 95.88 235 ASP A CA 1
ATOM 1788 C C . ASP A 1 235 ? -17.850 1.525 26.231 1.00 95.88 235 ASP A C 1
ATOM 1790 O O . ASP A 1 235 ? -19.015 1.814 25.949 1.00 95.88 235 ASP A O 1
ATOM 1794 N N . GLY A 1 236 ? -16.971 1.136 25.299 1.00 95.19 236 GLY A N 1
ATOM 1795 C CA . GLY A 1 236 ? -17.314 0.956 23.883 1.00 95.19 236 GLY A CA 1
ATOM 1796 C C . GLY A 1 236 ? -17.639 2.268 23.164 1.00 95.19 236 GLY A C 1
ATOM 1797 O O . GLY A 1 236 ? -18.529 2.312 22.316 1.00 95.19 236 GLY A O 1
ATOM 1798 N N . GLY A 1 237 ? -16.970 3.361 23.540 1.00 96.88 237 GLY A N 1
ATOM 1799 C CA . GLY A 1 237 ? -17.186 4.688 22.966 1.00 96.88 237 GLY A CA 1
ATOM 1800 C C . GLY A 1 237 ? -18.495 5.341 23.411 1.00 96.88 237 GLY A C 1
ATOM 1801 O O . GLY A 1 237 ? -19.037 6.183 22.688 1.00 96.88 237 GLY A O 1
ATOM 1802 N N . LYS A 1 238 ? -19.049 4.947 24.567 1.00 96.19 238 LYS A N 1
ATOM 1803 C CA . LYS A 1 238 ? -20.187 5.649 25.178 1.00 96.19 238 LYS A CA 1
ATOM 1804 C C . LYS A 1 238 ? -19.766 6.959 25.807 1.00 96.19 238 LYS A C 1
ATOM 1806 O O . LYS A 1 238 ? -20.454 7.963 25.620 1.00 96.19 238 LYS A O 1
ATOM 1811 N N . GLN A 1 239 ? -18.645 6.957 26.506 1.00 97.00 239 GLN A N 1
ATOM 1812 C CA . GLN A 1 239 ? -17.992 8.154 26.995 1.00 97.00 239 GLN A CA 1
ATOM 1813 C C . GLN A 1 239 ? -16.496 8.065 26.732 1.00 97.00 239 GLN A C 1
ATOM 1815 O O . GLN A 1 239 ? -15.895 6.989 26.728 1.00 97.00 239 GLN A O 1
ATOM 1820 N N . TRP A 1 240 ? -15.893 9.232 26.538 1.00 98.19 240 TRP A N 1
ATOM 1821 C CA . TRP A 1 240 ? -14.463 9.370 26.327 1.00 98.19 240 TRP A CA 1
ATOM 1822 C C . TRP A 1 240 ? -13.853 10.157 27.475 1.00 98.19 240 TRP A C 1
ATOM 1824 O O . TRP A 1 240 ? -14.378 11.196 27.884 1.00 98.19 240 TRP A O 1
ATOM 1834 N N . ALA A 1 241 ? -12.712 9.683 27.964 1.00 97.94 241 ALA A N 1
ATOM 1835 C CA . ALA A 1 241 ? -11.869 10.447 28.866 1.00 97.94 241 ALA A CA 1
ATOM 1836 C C . ALA A 1 241 ? -11.466 11.794 28.224 1.00 97.94 241 ALA A C 1
ATOM 1838 O O . ALA A 1 241 ? -11.546 11.950 26.995 1.00 97.94 241 ALA A O 1
ATOM 1839 N N . PRO A 1 242 ? -11.028 12.779 29.031 1.00 96.81 242 PRO A N 1
ATOM 1840 C CA . PRO A 1 242 ? -10.510 14.037 28.510 1.00 96.81 242 PRO A CA 1
ATOM 1841 C C . PRO A 1 242 ? -9.407 13.826 27.466 1.00 96.81 242 PRO A C 1
ATOM 1843 O O . PRO A 1 242 ? -8.606 12.896 27.570 1.00 96.81 242 PRO A O 1
ATOM 1846 N N . GLU A 1 243 ? -9.382 14.706 26.468 1.00 95.88 243 GLU A N 1
ATOM 1847 C CA . GLU A 1 243 ? -8.341 14.743 25.442 1.00 95.88 243 GLU A CA 1
ATOM 1848 C C . GLU A 1 243 ? -6.960 14.944 26.077 1.00 95.88 243 GLU A C 1
ATOM 1850 O O . GLU A 1 243 ? -6.791 15.745 27.000 1.00 95.88 243 GLU A O 1
ATOM 1855 N N . LYS A 1 244 ? -5.960 14.217 25.573 1.00 96.12 244 LYS A N 1
ATOM 1856 C CA . LYS A 1 244 ? -4.582 14.292 26.056 1.00 96.12 244 LYS A CA 1
ATOM 1857 C C . LYS A 1 244 ? -3.619 14.489 24.898 1.00 96.12 244 LYS A C 1
ATOM 1859 O O . LYS A 1 244 ? -3.612 13.689 23.971 1.00 96.12 244 LYS A O 1
ATOM 1864 N N . VAL A 1 245 ? -2.751 15.495 24.988 1.00 95.94 245 VAL A N 1
ATOM 1865 C CA . VAL A 1 245 ? -1.583 15.615 24.103 1.00 95.94 245 VAL A CA 1
ATOM 1866 C C . VAL A 1 245 ? -0.555 14.569 24.536 1.00 95.94 245 VAL A C 1
ATOM 1868 O O . VAL A 1 245 ? -0.037 14.630 25.651 1.00 95.94 245 VAL A O 1
ATOM 1871 N N . ILE A 1 246 ? -0.287 13.589 23.675 1.00 97.69 246 ILE A N 1
ATOM 1872 C CA . ILE A 1 246 ? 0.655 12.489 23.939 1.00 97.69 246 ILE A CA 1
ATOM 1873 C C . ILE A 1 246 ? 2.025 12.729 23.301 1.00 97.69 246 ILE A C 1
ATOM 1875 O O . ILE A 1 246 ? 3.016 12.137 23.721 1.00 97.69 246 ILE A O 1
ATOM 1879 N N . TYR A 1 247 ? 2.092 13.632 22.321 1.00 96.88 247 TYR A N 1
ATOM 1880 C CA . TYR A 1 247 ? 3.333 14.136 21.747 1.00 96.88 247 TYR A CA 1
ATOM 1881 C C . TYR A 1 247 ? 3.147 15.562 21.231 1.00 96.88 247 TYR A C 1
ATOM 1883 O O . TYR A 1 247 ? 2.093 15.896 20.691 1.00 96.88 247 TYR A O 1
ATOM 1891 N N . GLN A 1 248 ? 4.188 16.383 21.355 1.00 93.94 248 GLN A N 1
ATOM 1892 C CA . GLN A 1 248 ? 4.258 17.703 20.742 1.00 93.94 248 GLN A CA 1
ATOM 1893 C C . GLN A 1 248 ? 5.685 17.976 20.260 1.00 93.94 248 GLN A C 1
ATOM 1895 O O . GLN A 1 248 ? 6.653 17.784 21.001 1.00 93.94 248 GLN A O 1
ATOM 1900 N N . GLY A 1 249 ? 5.807 18.423 19.012 1.00 90.88 249 GLY A N 1
ATOM 1901 C CA . GLY A 1 249 ? 7.075 18.747 18.368 1.00 90.88 249 GLY A CA 1
ATOM 1902 C C . GLY A 1 249 ? 7.037 20.090 17.628 1.00 90.88 249 GLY A C 1
ATOM 1903 O O . GLY A 1 249 ? 5.956 20.619 17.353 1.00 90.88 249 GLY A O 1
ATOM 1904 N N . PRO A 1 250 ? 8.209 20.660 17.293 1.00 89.81 250 PRO A N 1
ATOM 1905 C CA . PRO A 1 250 ? 8.328 21.928 16.562 1.00 89.81 250 PRO A CA 1
ATOM 1906 C C . PRO A 1 250 ? 8.176 21.769 15.033 1.00 89.81 250 PRO A C 1
ATOM 1908 O O . PRO A 1 250 ? 8.609 22.625 14.269 1.00 89.81 250 PRO A O 1
ATOM 1911 N N . SER A 1 251 ? 7.645 20.639 14.573 1.00 91.19 251 SER A N 1
ATOM 1912 C CA . SER A 1 251 ? 7.662 20.190 13.179 1.00 91.19 251 SER A CA 1
ATOM 1913 C C . SER A 1 251 ? 6.338 19.531 12.799 1.00 91.19 251 SER A C 1
ATOM 1915 O O . SER A 1 251 ? 5.519 19.198 13.657 1.00 91.19 251 SER A O 1
ATOM 1917 N N . MET A 1 252 ? 6.127 19.346 11.496 1.00 90.62 252 MET A N 1
ATOM 1918 C CA . MET A 1 252 ? 4.981 18.604 10.974 1.00 90.62 252 MET A CA 1
ATOM 1919 C C . MET A 1 252 ? 5.136 17.106 11.247 1.00 90.62 252 MET A C 1
ATOM 1921 O O . MET A 1 252 ? 6.248 16.571 11.195 1.00 90.62 252 MET A O 1
ATOM 1925 N N . LEU A 1 253 ? 4.007 16.438 11.490 1.00 94.94 253 LEU A N 1
ATOM 1926 C CA . LEU A 1 253 ? 3.939 14.999 11.734 1.00 94.94 253 LEU A CA 1
ATOM 1927 C C . LEU A 1 253 ? 3.173 14.312 10.606 1.00 94.94 253 LEU A C 1
ATOM 1929 O O . LEU A 1 253 ? 2.152 14.824 10.150 1.00 94.94 253 LEU A O 1
ATOM 1933 N N . TYR A 1 254 ? 3.658 13.151 10.173 1.00 94.12 254 TYR A N 1
ATOM 1934 C CA . TYR A 1 254 ? 3.062 12.377 9.082 1.00 94.12 254 TYR A CA 1
ATOM 1935 C C . TYR A 1 254 ? 3.090 10.878 9.382 1.00 94.12 254 TYR A C 1
ATOM 1937 O O . TYR A 1 254 ? 3.826 10.428 10.255 1.00 94.12 254 TYR A O 1
ATOM 1945 N N . SER A 1 255 ? 2.342 10.092 8.600 1.00 95.50 255 SER A N 1
ATOM 1946 C CA . SER A 1 255 ? 2.336 8.620 8.679 1.00 95.50 255 SER A CA 1
ATOM 1947 C C . SER A 1 255 ? 2.063 8.088 10.095 1.00 95.50 255 SER A C 1
ATOM 1949 O O . SER A 1 255 ? 2.770 7.198 10.563 1.00 95.50 255 SER A O 1
ATOM 1951 N N . LEU A 1 256 ? 1.075 8.670 10.785 1.00 97.06 256 LEU A N 1
ATOM 1952 C CA . LEU A 1 256 ? 0.615 8.176 12.083 1.00 97.06 256 LEU A CA 1
ATOM 1953 C C . LEU A 1 256 ? 0.018 6.772 11.917 1.00 97.06 256 LEU A C 1
ATOM 1955 O O . LEU A 1 256 ? -0.780 6.552 11.010 1.00 97.06 256 LEU A O 1
ATOM 1959 N N . GLY A 1 257 ? 0.376 5.857 12.812 1.00 96.38 257 GLY A N 1
ATOM 1960 C CA . GLY A 1 257 ? -0.292 4.567 12.960 1.00 96.38 257 GLY A CA 1
ATOM 1961 C C . GLY A 1 257 ? -0.242 4.100 14.409 1.00 96.38 257 GLY A C 1
ATOM 1962 O O . GLY A 1 257 ? 0.774 4.295 15.081 1.00 96.38 257 GLY A O 1
ATOM 1963 N N . ALA A 1 258 ? -1.327 3.499 14.891 1.00 97.88 258 ALA A N 1
ATOM 1964 C CA . ALA A 1 258 ? -1.441 2.938 16.230 1.00 97.88 258 ALA A CA 1
ATOM 1965 C C . ALA A 1 258 ? -1.718 1.439 16.151 1.00 97.88 258 ALA A C 1
ATOM 1967 O O . ALA A 1 258 ? -2.522 0.998 15.342 1.00 97.88 258 ALA A O 1
ATOM 1968 N N . HIS A 1 259 ? -1.063 0.638 16.988 1.00 97.75 259 HIS A N 1
ATOM 1969 C CA . HIS A 1 259 ? -1.328 -0.797 17.102 1.00 97.75 259 HIS A CA 1
ATOM 1970 C C . HIS A 1 259 ? -1.378 -1.211 18.571 1.00 97.75 259 HIS A C 1
ATOM 1972 O O . HIS A 1 259 ? -0.564 -0.768 19.385 1.00 97.75 259 HIS A O 1
ATOM 1978 N N . ALA A 1 260 ? -2.325 -2.086 18.906 1.00 97.19 260 ALA A N 1
ATOM 1979 C CA . ALA A 1 260 ? -2.328 -2.783 20.184 1.00 97.19 260 ALA A CA 1
ATOM 1980 C C . ALA A 1 260 ? -1.479 -4.056 20.075 1.00 97.19 260 ALA A C 1
ATOM 1982 O O . ALA A 1 260 ? -1.684 -4.872 19.178 1.00 97.19 260 ALA A O 1
ATOM 1983 N N . ILE A 1 261 ? -0.520 -4.222 20.985 1.00 96.94 261 ILE A N 1
ATOM 1984 C CA . ILE A 1 261 ? 0.369 -5.385 21.047 1.00 96.94 261 ILE A CA 1
ATOM 1985 C C . ILE A 1 261 ? 0.280 -5.936 22.471 1.00 96.94 261 ILE A C 1
ATOM 1987 O O . ILE A 1 261 ? 0.843 -5.386 23.417 1.00 96.94 261 ILE A O 1
ATOM 1991 N N . GLY A 1 262 ? -0.511 -6.997 22.646 1.00 93.75 262 GLY A N 1
ATOM 1992 C CA . GLY A 1 262 ? -0.941 -7.414 23.981 1.00 93.75 262 GLY A CA 1
ATOM 1993 C C . GLY A 1 262 ? -1.783 -6.317 24.643 1.00 93.75 262 GLY A C 1
ATOM 1994 O O . GLY A 1 262 ? -2.790 -5.893 24.085 1.00 93.75 262 GLY A O 1
ATOM 1995 N N . ASN A 1 263 ? -1.364 -5.851 25.823 1.00 94.38 263 ASN A N 1
ATOM 1996 C CA . ASN A 1 263 ? -1.994 -4.717 26.518 1.00 94.38 263 ASN A CA 1
ATOM 1997 C C . ASN A 1 263 ? -1.301 -3.374 26.233 1.00 94.38 263 ASN A C 1
ATOM 1999 O O . ASN A 1 263 ? -1.784 -2.327 26.673 1.00 94.38 263 ASN A O 1
ATOM 2003 N N . ASP A 1 264 ? -0.172 -3.388 25.526 1.00 97.50 264 ASP A N 1
ATOM 2004 C CA . ASP A 1 264 ? 0.509 -2.161 25.146 1.00 97.50 264 ASP A CA 1
ATOM 2005 C C . ASP A 1 264 ? -0.197 -1.528 23.943 1.00 97.50 264 ASP A C 1
ATOM 2007 O O . ASP A 1 264 ? -0.669 -2.225 23.045 1.00 97.50 264 ASP A O 1
ATOM 2011 N N . VAL A 1 265 ? -0.231 -0.198 23.894 1.00 98.50 265 VAL A N 1
ATOM 2012 C CA . VAL A 1 265 ? -0.537 0.549 22.668 1.00 98.50 265 VAL A CA 1
ATOM 2013 C C . VAL A 1 265 ? 0.739 1.209 22.188 1.00 98.50 265 VAL A C 1
ATOM 2015 O O . VAL A 1 265 ? 1.367 1.948 22.945 1.00 98.50 265 VAL A O 1
ATOM 2018 N N . VAL A 1 266 ? 1.115 0.962 20.939 1.00 98.69 266 VAL A N 1
ATOM 2019 C CA . VAL A 1 266 ? 2.292 1.553 20.303 1.00 98.69 266 VAL A CA 1
ATOM 2020 C C . VAL A 1 266 ? 1.833 2.460 19.175 1.00 98.69 266 VAL A C 1
ATOM 2022 O O . VAL A 1 266 ? 0.988 2.079 18.371 1.00 98.69 266 VAL A O 1
ATOM 2025 N N . VAL A 1 267 ? 2.386 3.668 19.129 1.00 98.62 267 VAL A N 1
ATOM 2026 C CA . VAL A 1 267 ? 2.101 4.665 18.096 1.00 98.62 267 VAL A CA 1
ATOM 2027 C C . VAL A 1 267 ? 3.395 4.998 17.382 1.00 98.62 267 VAL A C 1
ATOM 2029 O O . VAL A 1 267 ? 4.356 5.394 18.037 1.00 98.62 267 VAL A O 1
ATOM 2032 N N . THR A 1 268 ? 3.418 4.880 16.058 1.00 98.44 268 THR A N 1
ATOM 2033 C CA . THR A 1 268 ? 4.544 5.292 15.210 1.00 98.44 268 THR A CA 1
ATOM 2034 C C . THR A 1 268 ? 4.163 6.459 14.318 1.00 98.44 268 THR A C 1
ATOM 2036 O O . THR A 1 268 ? 3.017 6.564 13.887 1.00 98.44 268 THR A O 1
ATOM 2039 N N . PHE A 1 269 ? 5.124 7.334 14.037 1.00 98.12 269 PHE A N 1
ATOM 2040 C CA . PHE A 1 269 ? 4.925 8.503 13.184 1.00 98.12 269 PHE A CA 1
ATOM 2041 C C . PHE A 1 269 ? 6.262 9.043 12.673 1.00 98.12 269 PHE A C 1
ATOM 2043 O O . PHE A 1 269 ? 7.315 8.791 13.257 1.00 98.12 269 PHE A O 1
ATOM 2050 N N . GLN A 1 270 ? 6.219 9.817 11.593 1.00 97.31 270 GLN A N 1
ATOM 2051 C CA . GLN A 1 270 ? 7.346 10.607 11.115 1.00 97.31 270 GLN A CA 1
ATOM 2052 C C . GLN A 1 270 ? 7.275 12.000 11.737 1.00 97.31 270 GLN A C 1
ATOM 2054 O O . GLN A 1 270 ? 6.301 12.720 11.525 1.00 97.31 270 GLN A O 1
ATOM 2059 N N . ASP A 1 271 ? 8.336 12.404 12.426 1.00 96.56 271 ASP A N 1
ATOM 2060 C CA . ASP A 1 271 ? 8.618 13.797 12.767 1.00 96.56 271 ASP A CA 1
ATOM 2061 C C . ASP A 1 271 ? 9.674 14.320 11.785 1.00 96.56 271 ASP A C 1
ATOM 2063 O O . ASP A 1 271 ? 10.777 13.775 11.713 1.00 96.56 271 ASP A O 1
ATOM 2067 N N . THR A 1 272 ? 9.375 15.376 11.020 1.00 93.31 272 THR A N 1
ATOM 2068 C CA . THR A 1 272 ? 10.282 15.829 9.945 1.00 93.31 272 THR A CA 1
ATOM 2069 C C . THR A 1 272 ? 11.651 16.320 10.419 1.00 93.31 272 THR A C 1
ATOM 2071 O O . THR A 1 272 ? 12.534 16.495 9.585 1.00 93.31 272 THR A O 1
ATOM 2074 N N . LEU A 1 273 ? 11.849 16.538 11.723 1.00 93.50 273 LEU A N 1
ATOM 2075 C CA . LEU A 1 273 ? 13.147 16.890 12.305 1.00 93.50 273 LEU A CA 1
ATOM 2076 C C . LEU A 1 273 ? 13.785 15.749 13.109 1.00 93.50 273 LEU A C 1
ATOM 2078 O O . LEU A 1 273 ? 14.997 15.773 13.318 1.00 93.50 273 LEU A O 1
ATOM 2082 N N . LYS A 1 274 ? 13.002 14.768 13.580 1.00 95.75 274 LYS A N 1
ATOM 2083 C CA . LYS A 1 274 ? 13.499 13.677 14.444 1.00 95.75 274 LYS A CA 1
ATOM 2084 C C . LYS A 1 274 ? 13.499 12.291 13.795 1.00 95.75 274 LYS A C 1
ATOM 2086 O O . LYS A 1 274 ? 14.058 11.369 14.381 1.00 95.75 274 LYS A O 1
ATOM 2091 N N . GLY A 1 275 ? 12.935 12.149 12.598 1.00 97.00 275 GLY A N 1
ATOM 2092 C CA . GLY A 1 275 ? 12.833 10.872 11.895 1.00 97.00 275 GLY A CA 1
ATOM 2093 C C . GLY A 1 275 ? 11.618 10.050 12.328 1.00 97.00 275 GLY A C 1
ATOM 2094 O O . GLY A 1 275 ? 10.597 10.598 12.750 1.00 97.00 275 GLY A O 1
ATOM 2095 N N . VAL A 1 276 ? 11.733 8.728 12.204 1.00 98.38 276 VAL A N 1
ATOM 2096 C CA . VAL A 1 276 ? 10.684 7.771 12.578 1.00 98.38 276 VAL A CA 1
ATOM 2097 C C . VAL A 1 276 ? 10.679 7.621 14.093 1.00 98.38 276 VAL A C 1
ATOM 2099 O O . VAL A 1 276 ? 11.656 7.160 14.674 1.00 98.38 276 VAL A O 1
ATOM 2102 N N . MET A 1 277 ? 9.583 8.008 14.734 1.00 98.25 277 MET A N 1
ATOM 2103 C CA . MET A 1 277 ? 9.413 8.055 16.184 1.00 98.25 277 MET A CA 1
ATOM 2104 C C . MET A 1 277 ? 8.392 7.018 16.652 1.00 98.25 277 MET A C 1
ATOM 2106 O O . MET A 1 277 ? 7.489 6.648 15.900 1.00 98.25 277 MET A O 1
ATOM 2110 N N . ALA A 1 278 ? 8.501 6.599 17.917 1.00 98.44 278 ALA A N 1
ATOM 2111 C CA . ALA A 1 278 ? 7.491 5.770 18.571 1.00 98.44 278 ALA A CA 1
ATOM 2112 C C . ALA A 1 278 ? 7.108 6.274 19.972 1.00 98.44 278 ALA A C 1
ATOM 2114 O O . ALA A 1 278 ? 7.938 6.806 20.716 1.00 98.44 278 ALA A O 1
ATOM 2115 N N . LEU A 1 279 ? 5.846 6.063 20.344 1.00 98.56 279 LEU A N 1
ATOM 2116 C CA . LEU A 1 279 ? 5.304 6.210 21.696 1.00 98.56 279 LEU A CA 1
ATOM 2117 C C . LEU A 1 279 ? 4.726 4.870 22.138 1.00 98.56 279 LEU A C 1
ATOM 2119 O O . LEU A 1 279 ? 4.232 4.105 21.311 1.00 98.56 279 LEU A O 1
ATOM 2123 N N . LYS A 1 280 ? 4.716 4.620 23.445 1.00 98.50 280 LYS A N 1
ATOM 2124 C CA . LYS A 1 280 ? 4.044 3.464 24.035 1.00 98.50 280 LYS A CA 1
ATOM 2125 C C . LYS A 1 280 ? 3.186 3.872 25.223 1.00 98.50 280 LYS A C 1
ATOM 2127 O O . LYS A 1 280 ? 3.613 4.672 26.053 1.00 98.50 280 LYS A O 1
ATOM 2132 N N . SER A 1 281 ? 2.024 3.249 25.341 1.00 98.50 281 SER A N 1
ATOM 2133 C CA . SER A 1 281 ? 1.226 3.191 26.558 1.00 98.50 281 SER A CA 1
ATOM 2134 C C . SER A 1 281 ? 1.203 1.759 27.082 1.00 98.50 281 SER A C 1
ATOM 2136 O O . SER A 1 281 ? 0.797 0.857 26.358 1.00 98.50 281 SER A O 1
ATOM 2138 N N . ALA A 1 282 ? 1.637 1.553 28.328 1.00 97.25 282 ALA A N 1
ATOM 2139 C CA . ALA A 1 282 ? 1.615 0.243 28.996 1.00 97.25 282 ALA A CA 1
ATOM 2140 C C . ALA A 1 282 ? 0.338 0.002 29.824 1.00 97.25 282 ALA A C 1
ATOM 2142 O O . ALA A 1 282 ? 0.157 -1.050 30.434 1.00 97.25 282 ALA A O 1
ATOM 2143 N N . ASP A 1 283 ? -0.539 1.002 29.885 1.00 96.94 283 ASP A N 1
ATOM 2144 C CA . ASP A 1 283 ? -1.748 1.037 30.702 1.00 96.94 283 ASP A CA 1
ATOM 2145 C C . ASP A 1 283 ? -2.989 1.338 29.848 1.00 96.94 283 ASP A C 1
ATOM 2147 O O . ASP A 1 283 ? -3.917 2.027 30.284 1.00 96.94 283 ASP A O 1
ATOM 2151 N N . GLN A 1 284 ? -3.008 0.771 28.634 1.00 97.06 284 GLN A N 1
ATOM 2152 C CA . GLN A 1 284 ? -4.158 0.761 27.725 1.00 97.06 284 GLN A CA 1
ATOM 2153 C C . GLN A 1 284 ? -4.644 2.177 27.354 1.00 97.06 284 GLN A C 1
ATOM 2155 O O . GLN A 1 284 ? -5.839 2.471 27.381 1.00 97.06 284 GLN A O 1
ATOM 2160 N N . GLY A 1 285 ? -3.700 3.069 27.040 1.00 97.12 285 GLY A N 1
ATOM 2161 C CA . GLY A 1 285 ? -3.923 4.427 26.533 1.00 97.12 285 GLY A CA 1
ATOM 2162 C C . GLY A 1 285 ? -3.928 5.540 27.587 1.00 97.12 285 GLY A C 1
ATOM 2163 O O . GLY A 1 285 ? -4.032 6.714 27.221 1.00 97.12 285 GLY A O 1
ATOM 2164 N N . LYS A 1 286 ? -3.820 5.224 28.885 1.00 96.25 286 LYS A N 1
ATOM 2165 C CA . LYS A 1 286 ? -3.975 6.215 29.970 1.00 96.25 286 LYS A CA 1
ATOM 2166 C C . LYS A 1 286 ? -2.729 7.095 30.132 1.00 96.25 286 LYS A C 1
ATOM 2168 O O . LYS A 1 286 ? -2.827 8.326 30.237 1.00 96.25 286 LYS A O 1
ATOM 2173 N N . THR A 1 287 ? -1.541 6.505 30.115 1.00 97.50 287 THR A N 1
ATOM 2174 C CA . THR A 1 287 ? -0.245 7.194 30.167 1.00 97.50 287 THR A CA 1
ATOM 2175 C C . THR A 1 287 ? 0.647 6.775 29.007 1.00 97.50 287 THR A C 1
ATOM 2177 O O . THR A 1 287 ? 0.450 5.727 28.400 1.00 97.50 287 THR A O 1
ATOM 2180 N N . TRP A 1 288 ? 1.584 7.653 28.644 1.00 98.31 288 TRP A N 1
ATOM 2181 C CA . TRP A 1 288 ? 2.370 7.536 27.421 1.00 98.31 288 TRP A CA 1
ATOM 2182 C C . TRP A 1 288 ? 3.828 7.871 27.691 1.00 98.31 288 TRP A C 1
ATOM 2184 O O . TRP A 1 288 ? 4.128 8.842 28.389 1.00 98.31 288 TRP A O 1
ATOM 2194 N N . THR A 1 289 ? 4.711 7.087 27.086 1.00 98.00 289 THR A N 1
ATOM 2195 C CA . THR A 1 289 ? 6.161 7.253 27.137 1.00 98.00 289 THR A CA 1
ATOM 2196 C C . THR A 1 289 ? 6.703 7.326 25.717 1.00 98.00 289 THR A C 1
ATOM 2198 O O . THR A 1 289 ? 6.388 6.480 24.880 1.00 98.00 289 THR A O 1
ATOM 2201 N N . THR A 1 290 ? 7.549 8.318 25.444 1.00 97.31 290 THR A N 1
ATOM 2202 C CA . THR A 1 290 ? 8.276 8.421 24.174 1.00 97.31 290 THR A CA 1
ATOM 2203 C C . THR A 1 290 ? 9.406 7.397 24.138 1.00 97.31 290 THR A C 1
ATOM 2205 O O . THR A 1 290 ? 10.270 7.410 25.012 1.00 97.31 290 THR A O 1
ATOM 2208 N N . LEU A 1 291 ? 9.430 6.545 23.111 1.00 97.56 291 LEU A N 1
ATOM 2209 C CA . LEU A 1 291 ? 10.478 5.537 22.892 1.00 97.56 291 LEU A CA 1
ATOM 2210 C C . LEU A 1 291 ? 11.678 6.080 22.092 1.00 97.56 291 LEU A C 1
ATOM 2212 O O . LEU A 1 291 ? 12.646 5.372 21.829 1.00 97.56 291 LEU A O 1
ATOM 2216 N N . GLY A 1 292 ? 11.622 7.354 21.697 1.00 94.56 292 GLY A N 1
ATOM 2217 C CA . GLY A 1 292 ? 12.633 7.995 20.860 1.00 94.56 292 GLY A CA 1
ATOM 2218 C C . GLY A 1 292 ? 12.477 7.645 19.381 1.00 94.56 292 GLY A C 1
ATOM 2219 O O . GLY A 1 292 ? 11.442 7.118 18.961 1.00 94.56 292 GLY A O 1
ATOM 2220 N N . GLY A 1 293 ? 13.501 7.988 18.600 1.00 95.75 293 GLY A N 1
ATOM 2221 C CA . GLY A 1 293 ? 13.527 7.771 17.156 1.00 95.75 293 GLY A CA 1
ATOM 2222 C C . GLY A 1 293 ? 14.353 6.553 16.751 1.00 95.75 293 GLY A C 1
ATOM 2223 O O . GLY A 1 293 ? 15.347 6.230 17.405 1.00 95.75 293 GLY A O 1
ATOM 2224 N N . ALA A 1 294 ? 13.969 5.918 15.646 1.00 98.06 294 ALA A N 1
ATOM 2225 C CA . ALA A 1 294 ? 14.746 4.866 15.008 1.00 98.06 294 ALA A CA 1
ATOM 2226 C C . ALA A 1 294 ? 16.125 5.425 14.594 1.00 98.06 294 ALA A C 1
ATOM 2228 O O . ALA A 1 294 ? 16.174 6.439 13.880 1.00 98.06 294 ALA A O 1
ATOM 2229 N N . PRO A 1 295 ? 17.248 4.806 15.008 1.00 97.81 295 PRO A N 1
ATOM 2230 C CA . PRO A 1 295 ? 18.583 5.334 14.734 1.00 97.81 295 PRO A CA 1
ATOM 2231 C C . PRO A 1 295 ? 18.834 5.611 13.242 1.00 97.81 295 PRO A C 1
ATOM 2233 O O . PRO A 1 295 ? 18.615 4.750 12.398 1.00 97.81 295 PRO A O 1
ATOM 2236 N N . GLY A 1 296 ? 19.299 6.820 12.908 1.00 96.44 296 GLY A N 1
ATOM 2237 C CA . GLY A 1 296 ? 19.649 7.224 11.537 1.00 96.44 296 GLY A CA 1
ATOM 2238 C C . GLY A 1 296 ? 18.484 7.780 10.709 1.00 96.44 296 GLY A C 1
ATOM 2239 O O . GLY A 1 296 ? 18.721 8.525 9.755 1.00 96.44 296 GLY A O 1
ATOM 2240 N N . SER A 1 297 ? 17.236 7.514 11.104 1.00 97.56 297 SER A N 1
ATOM 2241 C CA . SER A 1 297 ? 16.040 7.949 10.365 1.00 97.56 297 SER A CA 1
ATOM 2242 C C . SER A 1 297 ? 15.831 9.471 10.329 1.00 97.56 297 SER A C 1
ATOM 2244 O O . SER A 1 297 ? 15.073 9.970 9.503 1.00 97.56 297 SER A O 1
ATOM 2246 N N . GLN A 1 298 ? 16.521 10.240 11.175 1.00 96.06 298 GLN A N 1
ATOM 2247 C CA . GLN A 1 298 ? 16.498 11.707 11.156 1.00 96.06 298 GLN A CA 1
ATOM 2248 C C . GLN A 1 298 ? 17.266 12.316 9.972 1.00 96.06 298 GLN A C 1
ATOM 2250 O O . GLN A 1 298 ? 17.189 13.517 9.732 1.00 96.06 298 GLN A O 1
ATOM 2255 N N . THR A 1 299 ? 18.049 11.505 9.257 1.00 95.50 299 THR A N 1
ATOM 2256 C CA . THR A 1 299 ? 18.861 11.937 8.106 1.00 95.50 299 THR A CA 1
ATOM 2257 C C . THR A 1 299 ? 18.193 11.646 6.761 1.00 95.50 299 THR A C 1
ATOM 2259 O O . THR A 1 299 ? 18.789 11.882 5.711 1.00 95.50 299 THR A O 1
ATOM 2262 N N . THR A 1 300 ? 16.961 11.136 6.788 1.00 95.69 300 THR A N 1
ATOM 2263 C CA . THR A 1 300 ? 16.189 10.723 5.616 1.00 95.69 300 THR A CA 1
ATOM 2264 C C . THR A 1 300 ? 14.791 11.331 5.649 1.00 95.69 300 THR A C 1
ATOM 2266 O O . THR A 1 300 ? 14.228 11.623 6.704 1.00 95.69 300 THR A O 1
ATOM 2269 N N . ASN A 1 301 ? 14.202 11.506 4.471 1.00 95.12 301 ASN A N 1
ATOM 2270 C CA . ASN A 1 301 ? 12.773 11.724 4.325 1.00 95.12 301 ASN A CA 1
ATOM 2271 C C . ASN A 1 301 ? 12.058 10.368 4.390 1.00 95.12 301 ASN A C 1
ATOM 2273 O O . ASN A 1 301 ? 12.230 9.541 3.489 1.00 95.12 301 ASN A O 1
ATOM 2277 N N . ASN A 1 302 ? 11.289 10.135 5.457 1.00 97.31 302 ASN A N 1
ATOM 2278 C CA . ASN A 1 302 ? 10.572 8.878 5.659 1.00 97.31 302 ASN A CA 1
ATOM 2279 C C . ASN A 1 302 ? 9.073 9.037 5.418 1.00 97.31 302 ASN A C 1
ATOM 2281 O O . ASN A 1 302 ? 8.474 10.057 5.757 1.00 97.31 302 ASN A O 1
ATOM 2285 N N . SER A 1 303 ? 8.454 8.003 4.861 1.00 96.50 303 SER A N 1
ATOM 2286 C CA . SER A 1 303 ? 7.013 7.966 4.605 1.00 96.50 303 SER A CA 1
ATOM 2287 C C . SER A 1 303 ? 6.488 6.535 4.637 1.00 96.50 303 SER A C 1
ATOM 2289 O O . SER A 1 303 ? 7.268 5.583 4.650 1.00 96.50 303 SER A O 1
ATOM 2291 N N . VAL A 1 304 ? 5.159 6.393 4.655 1.00 96.31 304 VAL A N 1
ATOM 2292 C CA . VAL A 1 304 ? 4.470 5.093 4.630 1.00 96.31 304 VAL A CA 1
ATOM 2293 C C . VAL A 1 304 ? 4.976 4.183 5.752 1.00 96.31 304 VAL A C 1
ATOM 2295 O O . VAL A 1 304 ? 5.438 3.071 5.522 1.00 96.31 304 VAL A O 1
ATOM 2298 N N . ILE A 1 305 ? 4.929 4.696 6.982 1.00 98.06 305 ILE A N 1
ATOM 2299 C CA . ILE A 1 305 ? 5.264 3.900 8.161 1.00 98.06 305 ILE A CA 1
ATOM 2300 C C . ILE A 1 305 ? 4.130 2.899 8.397 1.00 98.06 305 ILE A C 1
ATOM 2302 O O . ILE A 1 305 ? 2.946 3.251 8.341 1.00 98.06 305 ILE A O 1
ATOM 2306 N N . ARG A 1 306 ? 4.499 1.645 8.626 1.00 97.94 306 ARG A N 1
ATOM 2307 C CA . ARG A 1 306 ? 3.615 0.549 9.011 1.00 97.94 306 ARG A CA 1
ATOM 2308 C C . ARG A 1 306 ? 4.148 -0.102 10.268 1.00 97.94 306 ARG A C 1
ATOM 2310 O O . ARG A 1 306 ? 5.357 -0.114 10.498 1.00 97.94 306 ARG A O 1
ATOM 2317 N N . LEU A 1 307 ? 3.233 -0.608 11.076 1.00 97.75 307 LEU A N 1
ATOM 2318 C CA . LEU A 1 307 ? 3.516 -1.155 12.388 1.00 97.75 307 LEU A CA 1
ATOM 2319 C C . LEU A 1 307 ? 2.776 -2.478 12.519 1.00 97.75 307 LEU A C 1
ATOM 2321 O O . LEU A 1 307 ? 1.603 -2.555 12.196 1.00 97.75 307 LEU A O 1
ATOM 2325 N N . ALA A 1 308 ? 3.450 -3.499 13.019 1.00 97.69 308 ALA A N 1
ATOM 2326 C CA . ALA A 1 308 ? 2.818 -4.725 13.486 1.00 97.69 308 ALA A CA 1
ATOM 2327 C C . ALA A 1 308 ? 3.576 -5.223 14.715 1.00 97.69 308 ALA A C 1
ATOM 2329 O O . ALA A 1 308 ? 4.664 -4.737 15.023 1.00 97.69 308 ALA A O 1
ATOM 2330 N N . GLY A 1 309 ? 3.044 -6.196 15.442 1.00 96.62 309 GLY A N 1
ATOM 2331 C CA . GLY A 1 309 ? 3.772 -6.745 16.576 1.00 96.62 309 GLY A CA 1
ATOM 2332 C C . GLY A 1 309 ? 3.072 -7.909 17.238 1.00 96.62 309 GLY A C 1
ATOM 2333 O O . GLY A 1 309 ? 1.884 -8.148 17.039 1.00 96.62 309 GLY A O 1
ATOM 2334 N N . GLN A 1 310 ? 3.839 -8.639 18.036 1.00 95.44 310 GLN A N 1
ATOM 2335 C CA . GLN A 1 310 ? 3.342 -9.741 18.843 1.00 95.44 310 GLN A CA 1
ATOM 2336 C C . GLN A 1 310 ? 4.228 -9.898 20.080 1.00 95.44 310 GLN A C 1
ATOM 2338 O O . GLN A 1 310 ? 5.452 -9.765 20.011 1.00 95.44 310 GLN A O 1
ATOM 2343 N N . GLY A 1 311 ? 3.614 -10.198 21.225 1.00 93.94 311 GLY A N 1
ATOM 2344 C CA . GLY A 1 311 ? 4.342 -10.335 22.484 1.00 93.94 311 GLY A CA 1
ATOM 2345 C C . GLY A 1 311 ? 5.025 -9.024 22.876 1.00 93.94 311 GLY A C 1
ATOM 2346 O O . GLY A 1 311 ? 4.372 -7.993 22.956 1.00 93.94 311 GLY A O 1
ATOM 2347 N N . GLN A 1 312 ? 6.338 -9.063 23.108 1.00 94.69 312 GLN A N 1
ATOM 2348 C CA . GLN A 1 312 ? 7.126 -7.894 23.524 1.00 94.69 312 GLN A CA 1
ATOM 2349 C C . GLN A 1 312 ? 7.890 -7.226 22.370 1.00 94.69 312 GLN A C 1
ATOM 2351 O O . GLN A 1 312 ? 8.787 -6.424 22.625 1.00 94.69 312 GLN A O 1
ATOM 2356 N N . THR A 1 313 ? 7.554 -7.540 21.118 1.00 96.88 313 THR A N 1
ATOM 2357 C CA . THR A 1 313 ? 8.237 -6.992 19.941 1.00 96.88 313 THR A CA 1
ATOM 2358 C C . THR A 1 313 ? 7.241 -6.298 19.024 1.00 96.88 313 THR A C 1
ATOM 2360 O O . THR A 1 313 ? 6.244 -6.894 18.609 1.00 96.88 313 THR A O 1
ATOM 2363 N N . ALA A 1 314 ? 7.540 -5.047 18.680 1.00 97.88 314 ALA A N 1
ATOM 2364 C CA . ALA A 1 314 ? 6.911 -4.349 17.565 1.00 97.88 314 ALA A CA 1
ATOM 2365 C C . ALA A 1 314 ? 7.886 -4.248 16.386 1.00 97.88 314 ALA A C 1
ATOM 2367 O O . ALA A 1 314 ? 9.094 -4.171 16.590 1.00 97.88 314 ALA A O 1
ATOM 2368 N N . TYR A 1 315 ? 7.362 -4.210 15.168 1.00 98.00 315 TYR A N 1
ATOM 2369 C CA . TYR A 1 315 ? 8.103 -4.056 13.921 1.00 98.00 315 TYR A CA 1
ATOM 2370 C C . TYR A 1 315 ? 7.589 -2.810 13.218 1.00 98.00 315 TYR A C 1
ATOM 2372 O O . TYR A 1 315 ? 6.423 -2.768 12.827 1.00 98.00 315 TYR A O 1
ATOM 2380 N N . ALA A 1 316 ? 8.448 -1.808 13.057 1.00 98.25 316 ALA A N 1
ATOM 2381 C CA . ALA A 1 316 ? 8.157 -0.666 12.208 1.00 98.25 316 ALA A CA 1
ATOM 2382 C C . ALA A 1 316 ? 8.847 -0.855 10.857 1.00 98.25 316 ALA A C 1
ATOM 2384 O O . ALA A 1 316 ? 10.035 -1.180 10.802 1.00 98.25 316 ALA A O 1
ATOM 2385 N N . VAL A 1 317 ? 8.112 -0.615 9.776 1.00 98.69 317 VAL A N 1
ATOM 2386 C CA . VAL A 1 317 ? 8.624 -0.652 8.403 1.00 98.69 317 VAL A CA 1
ATOM 2387 C C . VAL A 1 317 ? 8.275 0.655 7.715 1.00 98.69 317 VAL A C 1
ATOM 2389 O O . VAL A 1 317 ? 7.181 1.177 7.910 1.00 98.69 317 VAL A O 1
ATOM 2392 N N . TRP A 1 318 ? 9.200 1.219 6.944 1.00 98.56 318 TRP A N 1
ATOM 2393 C CA . TRP A 1 318 ? 8.984 2.501 6.279 1.00 98.56 318 TRP A CA 1
ATOM 2394 C C . TRP A 1 318 ? 9.764 2.630 4.979 1.00 98.56 318 TRP A C 1
ATOM 2396 O O . TRP A 1 318 ? 10.763 1.947 4.742 1.00 98.56 318 TRP A O 1
ATOM 2406 N N . MET A 1 319 ? 9.321 3.568 4.145 1.00 98.00 319 MET A N 1
ATOM 2407 C CA . MET A 1 319 ? 10.115 4.065 3.030 1.00 98.00 319 MET A CA 1
ATOM 2408 C C . MET A 1 319 ? 11.068 5.150 3.518 1.00 98.00 319 MET A C 1
ATOM 2410 O O . MET A 1 319 ? 10.627 6.063 4.214 1.00 98.00 319 MET A O 1
ATOM 2414 N N . ALA A 1 320 ? 12.327 5.118 3.085 1.00 96.94 320 ALA A N 1
ATOM 2415 C CA . ALA A 1 320 ? 13.299 6.179 3.338 1.00 96.94 320 ALA A CA 1
ATOM 2416 C C . ALA A 1 320 ? 13.950 6.673 2.039 1.00 96.94 320 ALA A C 1
ATOM 2418 O O . ALA A 1 320 ? 14.347 5.882 1.180 1.00 96.94 320 ALA A O 1
ATOM 2419 N N . GLN A 1 321 ? 14.085 7.992 1.912 1.00 95.25 321 GLN A N 1
ATOM 2420 C CA . GLN A 1 321 ? 14.810 8.673 0.839 1.00 95.25 321 GLN A CA 1
ATOM 2421 C C . GLN A 1 321 ? 15.866 9.595 1.446 1.00 95.25 321 GLN A C 1
ATOM 2423 O O . GLN A 1 321 ? 15.559 10.403 2.319 1.00 95.25 321 GLN A O 1
ATOM 2428 N N . LYS A 1 322 ? 17.112 9.507 0.979 1.00 92.75 322 LYS A N 1
ATOM 2429 C CA . LYS A 1 322 ? 18.200 10.364 1.476 1.00 92.75 322 LYS A CA 1
ATOM 2430 C C . LYS A 1 322 ? 18.011 11.835 1.092 1.00 92.75 322 LYS A C 1
ATOM 2432 O O . LYS A 1 322 ? 18.256 12.726 1.895 1.00 92.75 322 LYS A O 1
ATOM 2437 N N . ASP A 1 323 ? 17.573 12.078 -0.136 1.00 91.12 323 ASP A N 1
ATOM 2438 C CA . ASP A 1 323 ? 17.266 13.396 -0.684 1.00 91.12 323 ASP A CA 1
ATOM 2439 C C . ASP A 1 323 ? 16.257 13.257 -1.837 1.00 91.12 323 ASP A C 1
ATOM 2441 O O . ASP A 1 323 ? 15.925 12.145 -2.247 1.00 91.12 323 ASP A O 1
ATOM 2445 N N . ALA A 1 324 ? 15.790 14.383 -2.384 1.00 88.19 324 ALA A N 1
ATOM 2446 C CA . ALA A 1 324 ? 14.783 14.412 -3.450 1.00 88.19 324 ALA A CA 1
ATOM 2447 C C . ALA A 1 324 ? 15.226 13.763 -4.779 1.00 88.19 324 ALA A C 1
ATOM 2449 O O . ALA A 1 324 ? 14.391 13.548 -5.654 1.00 88.19 324 ALA A O 1
ATOM 2450 N N . LYS A 1 325 ? 16.524 13.484 -4.965 1.00 87.44 325 LYS A N 1
ATOM 2451 C CA . LYS A 1 325 ? 17.056 12.809 -6.162 1.00 87.44 325 LYS A CA 1
ATOM 2452 C C . LYS A 1 325 ? 17.264 11.312 -5.934 1.00 87.44 325 LYS A C 1
ATOM 2454 O O . LYS A 1 325 ? 17.422 10.562 -6.895 1.00 87.44 325 LYS A O 1
ATOM 2459 N N . SER A 1 326 ? 17.284 10.881 -4.679 1.00 90.94 326 SER A N 1
ATOM 2460 C CA . SER A 1 326 ? 17.510 9.497 -4.286 1.00 90.94 326 SER A CA 1
ATOM 2461 C C . SER A 1 3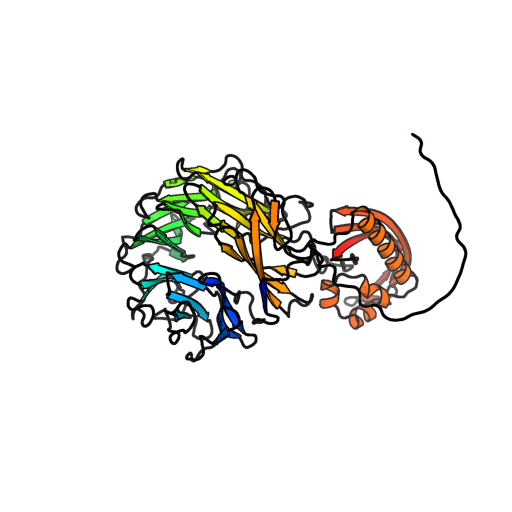26 ? 16.227 8.678 -4.412 1.00 90.94 326 SER A C 1
ATOM 2463 O O . SER A 1 326 ? 15.156 9.093 -3.975 1.00 90.94 326 SER A O 1
ATOM 2465 N N . LYS A 1 327 ? 16.333 7.471 -4.974 1.00 92.44 327 LYS A N 1
ATOM 2466 C CA . LYS A 1 327 ? 15.209 6.528 -5.037 1.00 92.44 327 LYS A CA 1
ATOM 2467 C C . LYS A 1 327 ? 14.926 5.974 -3.631 1.00 92.44 327 LYS A C 1
ATOM 2469 O O . LYS A 1 327 ? 15.858 5.631 -2.904 1.00 92.44 327 LYS A O 1
ATOM 2474 N N . ALA A 1 328 ? 13.650 5.873 -3.262 1.00 95.19 328 ALA A N 1
ATOM 2475 C CA . ALA A 1 328 ? 13.225 5.321 -1.976 1.00 95.19 328 ALA A CA 1
ATOM 2476 C C . ALA A 1 328 ? 13.620 3.851 -1.804 1.00 95.19 328 ALA A C 1
ATOM 2478 O O . ALA A 1 328 ? 13.598 3.079 -2.770 1.00 95.19 328 ALA A O 1
ATOM 2479 N N . LYS A 1 329 ? 13.937 3.499 -0.557 1.00 96.94 329 LYS A N 1
ATOM 2480 C CA . LYS A 1 329 ? 14.277 2.154 -0.076 1.00 96.94 329 LYS A CA 1
ATOM 2481 C C . LYS A 1 329 ? 13.368 1.758 1.075 1.00 96.94 329 LYS A C 1
ATOM 2483 O O . LYS A 1 329 ? 12.767 2.635 1.698 1.00 96.94 329 LYS A O 1
ATOM 2488 N N . VAL A 1 330 ? 13.286 0.463 1.364 1.00 98.31 330 VAL A N 1
ATOM 2489 C CA . VAL A 1 330 ? 12.445 -0.062 2.449 1.00 98.31 330 VAL A CA 1
ATOM 2490 C C . VAL A 1 330 ? 13.328 -0.456 3.617 1.00 98.31 330 VAL A C 1
ATOM 2492 O O . VAL A 1 330 ? 14.246 -1.262 3.465 1.00 98.31 330 VAL A O 1
ATOM 2495 N N . TYR A 1 331 ? 13.026 0.111 4.779 1.00 98.44 331 TYR A N 1
ATOM 2496 C CA . TYR A 1 331 ? 13.703 -0.185 6.033 1.00 98.44 331 TYR A CA 1
ATOM 2497 C C . TYR A 1 331 ? 12.748 -0.849 7.014 1.00 98.44 331 TYR A C 1
ATOM 2499 O O . TYR A 1 331 ? 11.568 -0.509 7.053 1.00 98.44 331 TYR A O 1
ATOM 2507 N N . ALA A 1 332 ? 13.284 -1.753 7.827 1.00 98.44 332 ALA A N 1
ATOM 2508 C CA . ALA A 1 332 ? 12.603 -2.369 8.952 1.00 98.44 332 ALA A CA 1
ATOM 2509 C C . ALA A 1 332 ? 13.434 -2.200 10.229 1.00 98.44 332 ALA A C 1
ATOM 2511 O O . ALA A 1 332 ? 14.667 -2.213 10.195 1.00 98.44 332 ALA A O 1
ATOM 2512 N N . SER A 1 333 ? 12.763 -2.038 11.364 1.00 98.19 333 SER A N 1
ATOM 2513 C CA . SER A 1 333 ? 13.401 -2.018 12.678 1.00 98.19 333 SER A CA 1
ATOM 2514 C C . SER A 1 333 ? 12.445 -2.536 13.738 1.00 98.19 333 SER A C 1
ATOM 2516 O O . SER A 1 333 ? 11.259 -2.190 13.746 1.00 98.19 333 SER A O 1
ATOM 2518 N N . GLU A 1 334 ? 12.961 -3.365 14.633 1.00 97.56 334 GLU A N 1
ATOM 2519 C CA . GLU A 1 334 ? 12.242 -3.838 15.799 1.00 97.56 334 GLU A CA 1
ATOM 2520 C C . GLU A 1 334 ? 12.291 -2.832 16.959 1.00 97.56 334 GLU A C 1
ATOM 2522 O O . GLU A 1 334 ? 13.236 -2.056 17.130 1.00 97.56 334 GLU A O 1
ATOM 2527 N N . ILE A 1 335 ? 11.254 -2.875 17.789 1.00 98.00 335 ILE A N 1
ATOM 2528 C CA . ILE A 1 335 ? 11.164 -2.171 19.063 1.00 98.00 335 ILE A CA 1
ATOM 2529 C C . ILE A 1 335 ? 10.927 -3.224 20.140 1.00 98.00 335 ILE A C 1
ATOM 2531 O O . ILE A 1 335 ? 9.901 -3.909 20.140 1.00 98.00 335 ILE A O 1
ATOM 2535 N N . ASP A 1 336 ? 11.863 -3.332 21.077 1.00 97.06 336 ASP A N 1
ATOM 2536 C CA . ASP A 1 336 ? 11.673 -4.107 22.297 1.00 97.06 336 ASP A CA 1
ATOM 2537 C C . ASP A 1 336 ? 10.774 -3.306 23.244 1.00 97.06 336 ASP A C 1
ATOM 2539 O O . ASP A 1 336 ? 11.167 -2.273 23.794 1.00 97.06 336 ASP A O 1
ATOM 2543 N N . LEU A 1 337 ? 9.547 -3.785 23.439 1.00 96.69 337 LEU A N 1
ATOM 2544 C CA . LEU A 1 337 ? 8.540 -3.117 24.255 1.00 96.69 337 LEU A CA 1
ATOM 2545 C C . LEU A 1 337 ? 8.815 -3.247 25.755 1.00 96.69 337 LEU A C 1
ATOM 2547 O O . LEU A 1 337 ? 8.299 -2.440 26.529 1.00 96.69 337 LEU A O 1
ATOM 2551 N N . ALA A 1 338 ? 9.617 -4.221 26.193 1.00 94.88 338 ALA A N 1
ATOM 2552 C CA . ALA A 1 338 ? 10.009 -4.339 27.594 1.00 94.88 338 ALA A CA 1
ATOM 2553 C C . ALA A 1 338 ? 11.043 -3.270 27.968 1.00 94.88 338 ALA A C 1
ATOM 2555 O O . ALA A 1 338 ? 10.940 -2.656 29.030 1.00 94.88 338 ALA A O 1
ATOM 2556 N N . THR A 1 339 ? 12.020 -3.023 27.091 1.00 95.31 339 THR A N 1
ATOM 2557 C CA . THR A 1 339 ? 13.069 -2.018 27.334 1.00 95.31 339 THR A CA 1
ATOM 2558 C C . THR A 1 339 ? 12.743 -0.637 26.766 1.00 95.31 339 THR A C 1
ATOM 2560 O O . THR A 1 339 ? 13.375 0.344 27.162 1.00 95.31 339 THR A O 1
ATOM 2563 N N . GLY A 1 340 ? 11.762 -0.545 25.865 1.00 94.62 340 GLY A N 1
ATOM 2564 C CA . GLY A 1 340 ? 11.387 0.682 25.167 1.00 94.62 340 GLY A CA 1
ATOM 2565 C C . GLY A 1 340 ? 12.441 1.147 24.162 1.00 94.62 340 GLY A C 1
ATOM 2566 O O . GLY A 1 340 ? 12.562 2.349 23.928 1.00 94.62 340 GLY A O 1
ATOM 2567 N N . LYS A 1 341 ? 13.246 0.224 23.623 1.00 95.94 341 LYS A N 1
ATOM 2568 C CA . LYS A 1 341 ? 14.380 0.542 22.750 1.00 95.94 341 LYS A CA 1
ATOM 2569 C C . LYS A 1 341 ? 14.167 0.014 21.341 1.00 95.94 341 LYS A C 1
ATOM 2571 O O . LYS A 1 341 ? 13.767 -1.130 21.146 1.00 95.94 341 LYS A O 1
ATOM 2576 N N . TRP A 1 342 ? 14.515 0.855 20.378 1.00 98.12 342 TRP A N 1
ATOM 2577 C CA . TRP A 1 342 ? 14.710 0.467 18.988 1.00 98.12 342 TRP A CA 1
ATOM 2578 C C . TRP A 1 342 ? 15.925 -0.450 18.831 1.00 98.12 342 TRP A C 1
ATOM 2580 O O . TRP A 1 342 ? 16.887 -0.358 19.606 1.00 98.12 342 TRP A O 1
ATOM 2590 N N . ALA A 1 343 ? 15.917 -1.252 17.769 1.00 95.81 343 ALA A N 1
ATOM 2591 C CA . ALA A 1 343 ? 17.110 -1.889 17.235 1.00 95.81 343 ALA A CA 1
ATOM 2592 C C . ALA A 1 343 ? 18.249 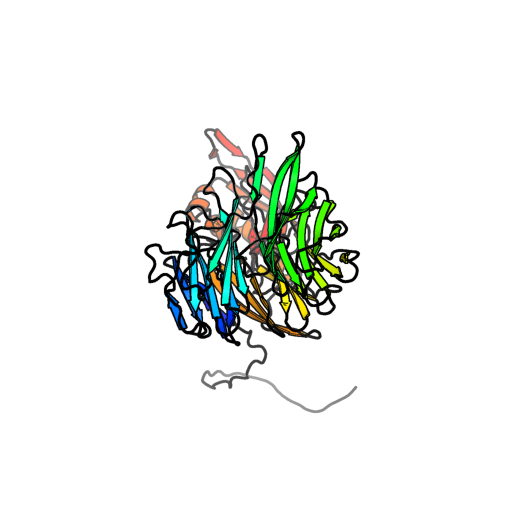-0.873 17.088 1.00 95.81 343 ALA A C 1
ATOM 2594 O O . ALA A 1 343 ? 18.037 0.270 16.670 1.00 95.81 343 ALA A O 1
ATOM 2595 N N . ALA A 1 344 ? 19.482 -1.294 17.378 1.00 92.88 344 ALA A N 1
ATOM 2596 C CA . ALA A 1 344 ? 20.641 -0.408 17.274 1.00 92.88 344 ALA A CA 1
ATOM 2597 C C . ALA A 1 344 ? 20.894 0.080 15.836 1.00 92.88 344 ALA A C 1
ATOM 2599 O O . ALA A 1 344 ? 21.502 1.135 15.657 1.00 92.88 344 ALA A O 1
ATOM 2600 N N . GLN A 1 345 ? 20.462 -0.688 14.831 1.00 94.00 345 GLN A N 1
ATOM 2601 C CA . GLN A 1 345 ? 20.607 -0.380 13.410 1.00 94.00 345 GLN A CA 1
ATOM 2602 C C . GLN A 1 345 ? 19.357 -0.852 12.654 1.00 94.00 345 GLN A C 1
ATOM 2604 O O . GLN A 1 345 ? 19.182 -2.061 12.496 1.00 94.00 345 GLN A O 1
ATOM 2609 N N . PRO A 1 346 ? 18.501 0.064 12.169 1.00 97.00 346 PRO A N 1
ATOM 2610 C CA . PRO A 1 346 ? 17.480 -0.280 11.186 1.00 97.00 346 PRO A CA 1
ATOM 2611 C C . PRO A 1 346 ? 18.082 -0.954 9.950 1.00 97.00 346 PRO A C 1
ATOM 2613 O O . PRO A 1 346 ? 19.140 -0.550 9.465 1.00 97.00 346 PRO A O 1
ATOM 2616 N N . GLN A 1 347 ? 17.392 -1.957 9.417 1.00 97.75 347 GLN A N 1
ATOM 2617 C CA . GLN A 1 347 ? 17.866 -2.761 8.294 1.00 97.75 347 GLN A CA 1
ATOM 2618 C C . GLN A 1 347 ? 17.175 -2.332 7.008 1.00 97.75 347 GLN A C 1
ATOM 2620 O O . GLN A 1 347 ? 15.949 -2.295 6.953 1.00 97.75 347 GLN A O 1
ATOM 2625 N N . GLN A 1 348 ? 17.948 -2.045 5.960 1.00 97.56 348 GLN A N 1
ATOM 2626 C CA . GLN A 1 348 ? 17.395 -1.967 4.612 1.00 97.56 348 GLN A CA 1
ATOM 2627 C C . GLN A 1 348 ? 17.086 -3.390 4.138 1.00 97.56 348 GLN A C 1
ATOM 2629 O O . GLN A 1 348 ? 17.993 -4.217 4.064 1.00 97.56 348 GLN A O 1
ATOM 2634 N N . ILE A 1 349 ? 15.828 -3.674 3.811 1.00 97.81 349 ILE A N 1
ATOM 2635 C CA . ILE A 1 349 ? 15.383 -5.031 3.459 1.00 97.81 349 ILE A CA 1
ATOM 2636 C C . ILE A 1 349 ? 15.176 -5.223 1.954 1.00 97.81 349 ILE A C 1
ATOM 2638 O O . ILE A 1 349 ? 15.204 -6.352 1.476 1.00 97.81 349 ILE A O 1
ATOM 2642 N N . ASP A 1 350 ? 15.056 -4.150 1.165 1.00 97.25 350 ASP A N 1
ATOM 2643 C CA . ASP A 1 350 ? 14.895 -4.222 -0.293 1.00 97.25 350 ASP A CA 1
ATOM 2644 C C . ASP A 1 350 ? 16.228 -4.431 -1.043 1.00 97.25 350 ASP A C 1
ATOM 2646 O O . ASP A 1 350 ? 16.536 -3.753 -2.021 1.00 97.25 350 ASP A O 1
ATOM 2650 N N . VAL A 1 351 ? 17.037 -5.392 -0.597 1.00 95.75 351 VAL A N 1
ATOM 2651 C CA . VAL A 1 351 ? 18.405 -5.635 -1.088 1.00 95.75 351 VAL A CA 1
ATOM 2652 C C . VAL A 1 351 ? 18.463 -6.509 -2.354 1.00 95.75 351 VAL A C 1
ATOM 2654 O O . VAL A 1 351 ? 17.445 -6.956 -2.898 1.00 95.75 351 VAL A O 1
ATOM 2657 N N . GLY A 1 352 ? 19.684 -6.749 -2.853 1.00 91.62 352 GLY A N 1
ATOM 2658 C CA . GLY A 1 352 ? 19.942 -7.635 -3.997 1.00 91.62 352 GLY A CA 1
ATOM 2659 C C . GLY A 1 352 ? 19.635 -7.008 -5.361 1.00 91.62 352 GLY A C 1
ATOM 2660 O O . GLY A 1 352 ? 19.356 -7.722 -6.321 1.00 91.62 352 GLY A O 1
ATOM 2661 N N . LYS A 1 353 ? 19.655 -5.674 -5.452 1.00 90.06 353 LYS A N 1
ATOM 2662 C CA . LYS A 1 353 ? 19.380 -4.908 -6.676 1.00 90.06 353 LYS A CA 1
ATOM 2663 C C . LYS A 1 353 ? 20.299 -3.683 -6.796 1.00 90.06 353 LYS A C 1
ATOM 2665 O O . LYS A 1 353 ? 20.796 -3.209 -5.777 1.00 90.06 353 LYS A O 1
ATOM 2670 N N . PRO A 1 354 ? 20.501 -3.126 -8.006 1.00 87.06 354 PRO A N 1
ATOM 2671 C CA . PRO A 1 354 ? 21.238 -1.875 -8.176 1.00 87.06 354 PRO A CA 1
ATOM 2672 C C . PRO A 1 354 ? 20.534 -0.703 -7.473 1.00 87.06 354 PRO A C 1
ATOM 2674 O O . PRO A 1 354 ? 19.427 -0.311 -7.847 1.00 87.06 354 PRO A O 1
ATOM 2677 N N . GLU A 1 355 ? 21.167 -0.124 -6.453 1.00 81.94 355 GLU A N 1
ATOM 2678 C CA . GLU A 1 355 ? 20.510 0.853 -5.575 1.00 81.94 355 GLU A CA 1
ATOM 2679 C C . GLU A 1 355 ? 20.187 2.183 -6.266 1.00 81.94 355 GLU A C 1
A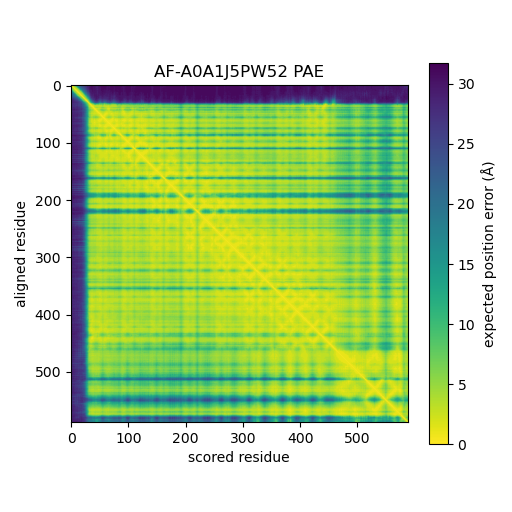TOM 2681 O O . GLU A 1 355 ? 19.123 2.751 -6.026 1.00 81.94 355 GLU A O 1
ATOM 2686 N N . GLY A 1 356 ? 21.060 2.671 -7.150 1.00 82.88 356 GLY A N 1
ATOM 2687 C CA . GLY A 1 356 ? 20.914 3.999 -7.759 1.00 82.88 356 GLY A CA 1
ATOM 2688 C C . GLY A 1 356 ? 19.799 4.123 -8.804 1.00 82.88 356 GLY A C 1
ATOM 2689 O O . GLY A 1 356 ? 19.383 5.235 -9.114 1.00 82.88 356 GLY A O 1
ATOM 2690 N N . VAL A 1 357 ? 19.305 3.001 -9.338 1.00 85.50 357 VAL A N 1
ATOM 2691 C CA . VAL A 1 357 ? 18.377 2.978 -10.489 1.00 85.50 357 VAL A CA 1
ATOM 2692 C C . VAL A 1 357 ? 17.066 2.248 -10.199 1.00 85.50 357 VAL A C 1
ATOM 2694 O O . VAL A 1 357 ? 16.259 2.054 -11.097 1.00 85.50 357 VAL A O 1
ATOM 2697 N N . THR A 1 358 ? 16.836 1.833 -8.952 1.00 90.69 358 THR A N 1
ATOM 2698 C CA . THR A 1 358 ? 15.629 1.093 -8.559 1.00 90.69 358 THR A CA 1
ATOM 2699 C C . THR A 1 358 ? 14.935 1.751 -7.375 1.00 90.69 358 THR A C 1
ATOM 2701 O O . THR A 1 358 ? 15.581 2.297 -6.480 1.00 90.69 358 THR A O 1
ATOM 2704 N N . LEU A 1 359 ? 13.609 1.685 -7.360 1.00 93.12 359 LEU A N 1
ATOM 2705 C CA . LEU A 1 359 ? 12.741 2.280 -6.348 1.00 93.12 359 LEU A CA 1
ATOM 2706 C C . LEU A 1 359 ? 11.915 1.184 -5.669 1.00 93.12 359 LEU A C 1
ATOM 2708 O O . LEU A 1 359 ? 11.477 0.258 -6.350 1.00 93.12 359 LEU A O 1
ATOM 2712 N N . SER A 1 360 ? 11.677 1.312 -4.365 1.00 96.12 360 SER A N 1
ATOM 2713 C CA . SER A 1 360 ? 10.659 0.530 -3.656 1.00 96.12 360 SER A CA 1
ATOM 2714 C C . SER A 1 360 ? 9.663 1.435 -2.946 1.00 96.12 360 SER A C 1
ATOM 2716 O O . SER A 1 360 ? 10.057 2.432 -2.342 1.00 96.12 360 SER A O 1
ATOM 2718 N N . LEU A 1 361 ? 8.383 1.080 -3.023 1.00 96.44 361 LEU A N 1
ATOM 2719 C CA . LEU A 1 361 ? 7.256 1.855 -2.513 1.00 96.44 361 LEU A CA 1
ATOM 2720 C C . LEU A 1 361 ? 6.283 0.969 -1.733 1.00 96.44 361 LEU A C 1
ATOM 2722 O O . LEU A 1 361 ? 6.287 -0.250 -1.882 1.00 96.44 361 LEU A O 1
ATOM 2726 N N . GLU A 1 362 ? 5.406 1.623 -0.972 1.00 95.50 362 GLU A N 1
ATOM 2727 C CA . GLU A 1 362 ? 4.225 1.013 -0.350 1.00 95.50 362 GLU A CA 1
ATOM 2728 C C . GLU A 1 362 ? 4.539 -0.264 0.447 1.00 95.50 362 GLU A C 1
ATOM 2730 O O . GLU A 1 362 ? 3.986 -1.322 0.141 1.00 95.50 362 GLU A O 1
ATOM 2735 N N . PRO A 1 363 ? 5.449 -0.205 1.441 1.00 97.94 363 PRO A N 1
ATOM 2736 C CA . PRO A 1 363 ? 5.655 -1.348 2.300 1.00 97.94 363 PRO A CA 1
ATOM 2737 C C . PRO A 1 363 ? 4.401 -1.630 3.128 1.00 97.94 363 PRO A C 1
ATOM 2739 O O . PRO A 1 363 ? 3.676 -0.705 3.506 1.00 97.94 363 PRO A O 1
ATOM 2742 N N . ASP A 1 364 ? 4.202 -2.899 3.451 1.00 97.75 364 ASP A N 1
ATOM 2743 C CA . ASP A 1 364 ? 3.222 -3.369 4.421 1.00 97.75 364 ASP A CA 1
ATOM 2744 C C . ASP A 1 364 ? 3.831 -4.455 5.308 1.00 97.75 364 ASP A C 1
ATOM 2746 O O . ASP A 1 364 ? 4.765 -5.136 4.885 1.00 97.75 364 ASP A O 1
ATOM 2750 N N . VAL A 1 365 ? 3.356 -4.591 6.547 1.00 98.19 365 VAL A N 1
ATOM 2751 C CA . VAL A 1 365 ? 3.901 -5.553 7.514 1.00 98.19 365 VAL A CA 1
ATOM 2752 C C . VAL A 1 365 ? 2.801 -6.215 8.325 1.00 98.19 365 VAL A C 1
ATOM 2754 O O . VAL A 1 365 ? 1.892 -5.561 8.825 1.00 98.19 365 VAL A O 1
ATOM 2757 N N . THR A 1 366 ? 2.931 -7.523 8.530 1.00 97.75 366 THR A N 1
ATOM 2758 C CA . THR A 1 366 ? 2.081 -8.279 9.450 1.00 97.75 366 THR A CA 1
ATOM 2759 C C . THR A 1 366 ? 2.898 -9.278 10.263 1.00 97.75 366 THR A C 1
ATOM 2761 O O . THR A 1 366 ? 4.058 -9.558 9.953 1.00 97.75 366 THR A O 1
ATOM 2764 N N . VAL A 1 367 ? 2.294 -9.840 11.310 1.00 97.56 367 VAL A N 1
ATOM 2765 C CA . VAL A 1 367 ? 2.883 -10.923 12.103 1.00 97.56 367 VAL A CA 1
ATOM 2766 C C . VAL A 1 367 ? 1.932 -12.111 12.087 1.00 97.56 367 VAL A C 1
ATOM 2768 O O . VAL A 1 367 ? 0.758 -12.000 12.432 1.00 97.56 367 VAL A O 1
ATOM 2771 N N . THR A 1 368 ? 2.443 -13.261 11.662 1.00 95.94 368 THR A N 1
ATOM 2772 C CA . THR A 1 368 ? 1.694 -14.523 11.653 1.00 95.94 368 THR A CA 1
ATOM 2773 C C . THR A 1 368 ? 1.376 -14.992 13.073 1.00 95.94 368 THR A C 1
ATOM 2775 O O . THR A 1 368 ? 2.032 -14.609 14.040 1.00 95.94 368 THR A O 1
ATOM 2778 N N . GLY A 1 369 ? 0.398 -15.888 13.221 1.00 92.75 369 GLY A N 1
ATOM 2779 C CA . GLY A 1 369 ? 0.052 -16.446 14.533 1.00 92.75 369 GLY A CA 1
ATOM 2780 C C . GLY A 1 369 ? 1.193 -17.231 15.202 1.00 92.75 369 GLY A C 1
ATOM 2781 O O . GLY A 1 369 ? 1.185 -17.374 16.422 1.00 92.75 369 GLY A O 1
ATOM 2782 N N . SER A 1 370 ? 2.173 -17.718 14.433 1.00 93.06 370 SER A N 1
ATOM 2783 C CA . SER A 1 370 ? 3.399 -18.358 14.926 1.00 93.06 370 SER A CA 1
ATOM 2784 C C . SER A 1 370 ? 4.515 -17.376 15.296 1.00 93.06 370 SER A C 1
ATOM 2786 O O . SER A 1 370 ? 5.510 -17.802 15.877 1.00 93.06 370 SER A O 1
ATOM 2788 N N . GLY A 1 371 ? 4.352 -16.086 14.990 1.00 94.44 371 GLY A N 1
ATOM 2789 C CA . GLY A 1 371 ? 5.277 -15.016 15.360 1.00 94.44 371 GLY A CA 1
ATOM 2790 C C . GLY A 1 371 ? 6.302 -14.618 14.308 1.00 94.44 371 GLY A C 1
ATOM 2791 O O . GLY A 1 371 ? 7.116 -13.735 14.575 1.00 94.44 371 GLY A O 1
ATOM 2792 N N . ALA A 1 372 ? 6.242 -15.192 13.104 1.00 96.62 372 ALA A N 1
ATOM 2793 C CA . ALA A 1 372 ? 7.036 -14.696 11.984 1.00 96.62 372 ALA A CA 1
ATOM 2794 C C . ALA A 1 372 ? 6.482 -13.347 11.498 1.00 96.62 372 ALA A C 1
ATOM 2796 O O . ALA A 1 372 ? 5.287 -13.251 11.194 1.00 96.62 372 ALA A O 1
ATOM 2797 N N . ALA A 1 373 ? 7.346 -12.335 11.411 1.00 97.81 373 ALA A N 1
ATOM 2798 C CA . ALA A 1 373 ? 7.036 -11.053 10.788 1.00 97.81 373 ALA A CA 1
ATOM 2799 C C . ALA A 1 373 ? 7.213 -11.167 9.273 1.00 97.81 373 ALA A C 1
ATOM 2801 O O . ALA A 1 373 ? 8.192 -11.750 8.810 1.00 97.81 373 ALA A O 1
ATOM 2802 N N . VAL A 1 374 ? 6.284 -10.612 8.501 1.00 98.44 374 VAL A N 1
ATOM 2803 C CA . VAL A 1 374 ? 6.297 -10.651 7.034 1.00 98.44 374 VAL A CA 1
ATOM 2804 C C . VAL A 1 374 ? 6.102 -9.249 6.512 1.00 98.44 374 VAL A C 1
ATOM 2806 O O . VAL A 1 374 ? 5.190 -8.556 6.953 1.00 98.44 374 VAL A O 1
ATOM 2809 N N . VAL A 1 375 ? 6.952 -8.854 5.573 1.00 98.62 375 VAL A N 1
ATOM 2810 C CA . VAL A 1 375 ? 6.923 -7.540 4.946 1.00 98.62 375 VAL A CA 1
ATOM 2811 C C . VAL A 1 375 ? 6.787 -7.708 3.448 1.00 98.62 375 VAL A C 1
ATOM 2813 O O . VAL A 1 375 ? 7.517 -8.501 2.854 1.00 98.62 375 VAL A O 1
ATOM 2816 N N . THR A 1 376 ? 5.890 -6.941 2.840 1.00 98.56 376 THR A N 1
ATOM 2817 C CA . THR A 1 376 ? 5.779 -6.798 1.384 1.00 98.56 376 THR A CA 1
ATOM 2818 C C . THR A 1 376 ? 6.075 -5.376 0.959 1.00 98.56 376 THR A C 1
ATOM 2820 O O . THR A 1 376 ? 5.917 -4.456 1.751 1.00 98.56 376 THR A O 1
ATOM 2823 N N . TRP A 1 377 ? 6.490 -5.181 -0.289 1.00 98.50 377 TRP A N 1
ATOM 2824 C CA . TRP A 1 377 ? 6.582 -3.863 -0.915 1.00 98.50 377 TRP A CA 1
ATOM 2825 C C . TRP A 1 377 ? 6.449 -3.973 -2.432 1.00 98.50 377 TRP A C 1
ATOM 2827 O O . TRP A 1 377 ? 6.726 -5.016 -3.025 1.00 98.50 377 TRP A O 1
ATOM 2837 N N . THR A 1 378 ? 6.089 -2.863 -3.071 1.00 97.75 378 THR A N 1
ATOM 2838 C CA . THR A 1 378 ? 6.185 -2.721 -4.525 1.00 97.75 378 THR A CA 1
ATOM 2839 C C . THR A 1 378 ? 7.624 -2.378 -4.902 1.00 97.75 378 THR A C 1
ATOM 2841 O O . THR A 1 378 ? 8.172 -1.388 -4.421 1.00 97.75 378 THR A O 1
ATOM 2844 N N . ASP A 1 379 ? 8.242 -3.151 -5.789 1.00 96.25 379 ASP A N 1
ATOM 2845 C CA . ASP A 1 379 ? 9.621 -2.966 -6.238 1.00 96.25 379 ASP A CA 1
ATOM 2846 C C . ASP A 1 379 ? 9.689 -2.736 -7.752 1.00 96.25 379 ASP A C 1
ATOM 2848 O O . ASP A 1 379 ? 9.168 -3.517 -8.547 1.00 96.25 379 ASP A O 1
ATOM 2852 N N . PHE A 1 380 ? 10.384 -1.677 -8.163 1.00 94.69 380 PHE A N 1
ATOM 2853 C CA . PHE A 1 380 ? 10.556 -1.295 -9.567 1.00 94.69 380 PHE A CA 1
ATOM 2854 C C . PHE A 1 380 ? 11.832 -1.877 -10.188 1.00 94.69 380 PHE A C 1
ATOM 2856 O O . PHE A 1 380 ? 12.203 -1.512 -11.304 1.00 94.69 380 PHE A O 1
ATOM 2863 N N . ARG A 1 381 ? 12.523 -2.811 -9.512 1.00 93.62 381 ARG A N 1
ATOM 2864 C CA . ARG A 1 381 ? 13.738 -3.439 -10.060 1.00 93.62 381 ARG A CA 1
ATOM 2865 C C . ARG A 1 381 ? 13.522 -4.141 -11.398 1.00 93.62 381 ARG A C 1
ATOM 2867 O O . ARG A 1 381 ? 14.498 -4.359 -12.111 1.00 93.62 381 ARG A O 1
ATOM 2874 N N . ASN A 1 382 ? 12.283 -4.488 -11.749 1.00 92.62 382 ASN A N 1
ATOM 2875 C CA . ASN A 1 382 ? 11.922 -5.172 -12.993 1.00 92.62 382 ASN A CA 1
ATOM 2876 C C . ASN A 1 382 ? 11.295 -4.261 -14.054 1.00 92.62 382 ASN A C 1
ATOM 2878 O O . ASN A 1 382 ? 10.747 -4.781 -15.025 1.00 92.62 382 ASN A O 1
ATOM 2882 N N . ILE A 1 383 ? 11.421 -2.936 -13.901 1.00 92.50 383 ILE A N 1
ATOM 2883 C CA . ILE A 1 383 ? 10.856 -1.901 -14.783 1.00 92.50 383 ILE A CA 1
ATOM 2884 C C . ILE A 1 383 ? 9.328 -1.843 -14.696 1.00 92.50 383 ILE A C 1
ATOM 2886 O O . ILE A 1 383 ? 8.786 -0.829 -14.262 1.00 92.50 383 ILE A O 1
ATOM 2890 N N . ARG A 1 384 ? 8.638 -2.946 -15.006 1.00 92.88 384 ARG A N 1
ATOM 2891 C CA . ARG A 1 384 ? 7.272 -3.154 -14.521 1.00 92.88 384 ARG A CA 1
ATOM 2892 C C . ARG A 1 384 ? 7.339 -3.506 -13.030 1.00 92.88 384 ARG A C 1
ATOM 2894 O O . ARG A 1 384 ? 8.122 -4.394 -12.670 1.00 92.88 384 ARG A O 1
ATOM 2901 N N . PRO A 1 385 ? 6.603 -2.795 -12.159 1.00 94.38 385 PRO A N 1
ATOM 2902 C CA . PRO A 1 385 ? 6.646 -3.050 -10.728 1.00 94.38 385 PRO A CA 1
ATOM 2903 C C . PRO A 1 385 ? 6.137 -4.452 -10.404 1.00 94.38 385 PRO A C 1
ATOM 2905 O O . PRO A 1 385 ? 5.223 -4.954 -11.053 1.00 94.38 385 PRO A O 1
ATOM 2908 N N . ASN A 1 386 ? 6.717 -5.062 -9.378 1.00 96.06 386 ASN A N 1
ATOM 2909 C CA . ASN A 1 386 ? 6.282 -6.343 -8.836 1.00 96.06 386 ASN A CA 1
ATOM 2910 C C . ASN A 1 386 ? 6.191 -6.248 -7.314 1.00 96.06 386 ASN A C 1
ATOM 2912 O O . ASN A 1 386 ? 6.855 -5.408 -6.702 1.00 96.06 386 ASN A O 1
ATOM 2916 N N . ILE A 1 387 ? 5.417 -7.134 -6.699 1.00 97.62 387 ILE A N 1
ATOM 2917 C CA . ILE A 1 387 ? 5.426 -7.283 -5.249 1.00 97.62 387 ILE A CA 1
ATOM 2918 C C . ILE A 1 387 ? 6.600 -8.178 -4.864 1.00 97.62 387 ILE A C 1
ATOM 2920 O O . ILE A 1 387 ? 6.788 -9.262 -5.420 1.00 97.62 387 ILE A O 1
ATOM 2924 N N . TYR A 1 388 ? 7.383 -7.708 -3.904 1.00 97.56 388 TYR A N 1
ATOM 2925 C CA . TYR A 1 388 ? 8.420 -8.482 -3.237 1.00 97.56 388 TYR A CA 1
ATOM 2926 C C . TYR A 1 388 ? 8.041 -8.691 -1.781 1.00 97.56 388 TYR A C 1
ATOM 2928 O O . TYR A 1 388 ? 7.353 -7.854 -1.195 1.00 97.56 388 TYR A O 1
ATOM 2936 N N . LEU A 1 389 ? 8.518 -9.788 -1.198 1.00 97.50 389 LEU A N 1
ATOM 2937 C CA . LEU A 1 389 ? 8.376 -10.054 0.225 1.00 97.50 389 LEU A CA 1
ATOM 2938 C C . LEU A 1 389 ? 9.675 -10.508 0.889 1.00 97.50 389 LEU A C 1
ATOM 2940 O O . LEU A 1 389 ? 10.571 -11.060 0.251 1.00 97.50 389 LEU A O 1
ATOM 2944 N N . SER A 1 390 ? 9.739 -10.290 2.197 1.00 97.81 390 SER A N 1
ATOM 2945 C CA . SER A 1 390 ? 10.760 -10.811 3.102 1.00 97.81 390 SER A CA 1
ATOM 2946 C C . SER A 1 390 ? 10.125 -11.129 4.457 1.00 97.81 390 SER A C 1
ATOM 2948 O O . SER A 1 390 ? 9.101 -10.550 4.821 1.00 97.81 390 SER A O 1
ATOM 2950 N N . ALA A 1 391 ? 10.703 -12.070 5.199 1.00 97.62 391 ALA A N 1
ATOM 2951 C CA . ALA A 1 391 ? 10.222 -12.458 6.516 1.00 97.62 391 ALA A CA 1
ATOM 2952 C C . ALA A 1 391 ? 11.356 -12.498 7.533 1.00 97.62 391 ALA A C 1
ATOM 2954 O O . ALA A 1 391 ? 12.521 -12.688 7.188 1.00 97.62 391 ALA A O 1
ATOM 2955 N N . SER A 1 392 ? 10.984 -12.361 8.799 1.00 97.31 392 SER A N 1
ATOM 2956 C CA . SER A 1 392 ? 11.858 -12.590 9.936 1.00 97.31 392 SER A CA 1
ATOM 2957 C C . SER A 1 392 ? 11.209 -13.584 10.892 1.00 97.31 392 SER A C 1
ATOM 2959 O O . SER A 1 392 ? 10.050 -13.433 11.284 1.00 97.31 392 SER A O 1
ATOM 2961 N N . PHE A 1 393 ? 11.981 -14.601 11.269 1.00 96.38 393 PHE A N 1
ATOM 2962 C CA . PHE A 1 393 ? 11.587 -15.649 12.215 1.00 96.38 393 PHE A CA 1
ATOM 2963 C C . PHE A 1 393 ? 12.234 -15.462 13.597 1.00 96.38 393 PHE A C 1
ATOM 2965 O O . PHE A 1 393 ? 11.923 -16.196 14.529 1.00 96.38 393 PHE A O 1
ATOM 2972 N N . ASP A 1 394 ? 13.125 -14.477 13.744 1.00 94.56 394 ASP A N 1
ATOM 2973 C CA . ASP A 1 394 ? 13.987 -14.278 14.914 1.00 94.56 394 ASP A CA 1
ATOM 2974 C C . ASP A 1 394 ? 13.782 -12.912 15.588 1.00 94.56 394 ASP A C 1
ATOM 2976 O O . ASP A 1 394 ? 14.693 -12.351 16.206 1.00 94.56 394 ASP A O 1
ATOM 2980 N N . HIS A 1 395 ? 12.551 -12.407 15.505 1.00 93.44 395 HIS A N 1
ATOM 2981 C CA . HIS A 1 395 ? 12.128 -11.119 16.048 1.00 93.44 395 HIS A CA 1
ATOM 2982 C C . HIS A 1 395 ? 12.795 -9.903 15.394 1.00 93.44 395 HIS A C 1
ATOM 2984 O O . HIS A 1 395 ? 13.132 -8.934 16.069 1.00 93.44 395 HIS A O 1
ATOM 2990 N N . GLY A 1 396 ? 12.941 -9.927 14.067 1.00 93.44 396 GLY A N 1
ATOM 2991 C CA . GLY A 1 396 ? 13.384 -8.782 13.264 1.00 93.44 396 GLY A CA 1
ATOM 2992 C C . GLY A 1 396 ? 14.899 -8.643 13.160 1.00 93.44 396 GLY A C 1
ATOM 2993 O O . GLY A 1 396 ? 15.373 -7.739 12.476 1.00 93.44 396 GLY A O 1
ATOM 2994 N N . LYS A 1 397 ? 15.662 -9.546 13.792 1.00 92.75 397 LYS A N 1
ATOM 2995 C CA . LYS A 1 397 ? 17.128 -9.495 13.797 1.00 92.75 397 LYS A CA 1
ATOM 2996 C C . LYS A 1 397 ? 17.701 -9.838 12.432 1.00 92.75 397 LYS A C 1
ATOM 2998 O O . LYS A 1 397 ? 18.680 -9.216 12.028 1.00 92.75 397 LYS A O 1
ATOM 3003 N N . ILE A 1 398 ? 17.108 -10.795 11.725 1.00 94.38 398 ILE A N 1
ATOM 3004 C CA . ILE A 1 398 ? 17.491 -11.162 10.364 1.00 94.38 398 ILE A CA 1
ATOM 3005 C C . ILE A 1 398 ? 16.238 -11.252 9.497 1.00 94.38 398 ILE A C 1
ATOM 3007 O O . ILE A 1 398 ? 15.209 -11.802 9.895 1.00 94.38 398 ILE A O 1
ATOM 3011 N N . TRP A 1 399 ? 16.363 -10.724 8.283 1.00 96.50 399 TRP A N 1
ATOM 3012 C CA . TRP A 1 399 ? 15.354 -10.785 7.234 1.00 96.50 399 TRP A CA 1
ATOM 3013 C C . TRP A 1 399 ? 15.814 -11.721 6.117 1.00 96.50 399 TRP A C 1
ATOM 3015 O O . TRP A 1 399 ? 16.987 -11.717 5.730 1.00 96.50 399 TRP A O 1
ATOM 3025 N N . THR A 1 400 ? 14.902 -12.533 5.584 1.00 96.50 400 THR A N 1
ATOM 3026 C CA . THR A 1 400 ? 15.186 -13.378 4.418 1.00 96.50 400 THR A CA 1
ATOM 3027 C C . THR A 1 400 ? 15.522 -12.520 3.198 1.00 96.50 400 THR A C 1
ATOM 3029 O O . THR A 1 400 ? 15.090 -11.369 3.085 1.00 96.50 400 THR A O 1
ATOM 3032 N N . ALA A 1 401 ? 16.243 -13.093 2.232 1.00 94.81 401 ALA A N 1
ATOM 3033 C CA . ALA A 1 401 ? 16.428 -12.436 0.942 1.00 94.81 401 ALA A CA 1
ATOM 3034 C C . ALA A 1 401 ? 15.059 -12.101 0.305 1.00 94.81 401 ALA A C 1
ATOM 3036 O O . ALA A 1 401 ? 14.137 -12.916 0.416 1.00 94.81 401 ALA A O 1
ATOM 3037 N N . PRO A 1 402 ? 14.910 -10.932 -0.348 1.00 95.81 402 PRO A N 1
ATOM 3038 C CA . PRO A 1 402 ? 13.677 -10.584 -1.044 1.00 95.81 402 PRO A CA 1
ATOM 3039 C C . PRO A 1 402 ? 13.291 -11.608 -2.109 1.00 95.81 402 PRO A C 1
ATOM 3041 O O . PRO A 1 402 ? 14.121 -11.950 -2.952 1.00 95.81 402 PRO A O 1
ATOM 3044 N N . GLN A 1 403 ? 12.026 -12.021 -2.115 1.00 94.81 403 GLN A N 1
ATOM 3045 C CA . GLN A 1 403 ? 11.464 -12.928 -3.115 1.00 94.81 403 GLN A CA 1
ATOM 3046 C C . GLN A 1 403 ? 10.318 -12.252 -3.872 1.00 94.81 403 GLN A C 1
ATOM 3048 O O . GLN A 1 403 ? 9.473 -11.600 -3.260 1.00 94.81 403 GLN A O 1
ATOM 3053 N N . ASP A 1 404 ? 10.303 -12.387 -5.198 1.00 94.31 404 ASP A N 1
ATOM 3054 C CA . ASP A 1 404 ? 9.212 -11.918 -6.051 1.00 94.31 404 ASP A CA 1
ATOM 3055 C C . ASP A 1 404 ? 7.959 -12.790 -5.931 1.00 94.31 404 ASP A C 1
ATOM 3057 O O . ASP A 1 404 ? 8.016 -14.000 -5.712 1.00 94.31 404 ASP A O 1
ATOM 3061 N N . VAL A 1 405 ? 6.803 -12.148 -6.084 1.00 95.25 405 VAL A N 1
ATOM 3062 C CA . VAL A 1 405 ? 5.495 -12.813 -6.021 1.00 95.25 405 VAL A CA 1
ATOM 3063 C C . VAL A 1 405 ? 5.053 -13.322 -7.392 1.00 95.25 405 VAL A C 1
ATOM 3065 O O . VAL A 1 405 ? 4.293 -14.291 -7.498 1.00 95.25 405 VAL A O 1
ATOM 3068 N N . GLU A 1 406 ? 5.520 -12.662 -8.449 1.00 92.88 406 GLU A N 1
ATOM 3069 C CA . GLU A 1 406 ? 5.179 -12.960 -9.836 1.00 92.88 406 GLU A CA 1
ATOM 3070 C C . GLU A 1 406 ? 6.413 -12.994 -10.725 1.00 92.88 406 GLU A C 1
ATOM 3072 O O . GLU A 1 406 ? 7.450 -12.430 -10.391 1.00 92.88 406 GLU A O 1
ATOM 3077 N N . GLN A 1 407 ? 6.259 -13.581 -11.910 1.00 93.75 407 GLN A N 1
ATOM 3078 C CA . GLN A 1 407 ? 7.302 -13.630 -12.919 1.00 93.75 407 GLN A CA 1
ATOM 3079 C C . GLN A 1 407 ? 7.844 -12.214 -13.242 1.00 93.75 407 GLN A C 1
ATOM 3081 O O . GLN A 1 407 ? 7.098 -11.348 -13.714 1.00 93.75 407 GLN A O 1
ATOM 3086 N N . PRO A 1 408 ? 9.151 -11.966 -13.034 1.00 93.56 408 PRO A N 1
ATOM 3087 C CA . PRO A 1 408 ? 9.756 -10.648 -13.180 1.00 93.56 408 PRO A CA 1
ATOM 3088 C C . PRO A 1 408 ? 9.515 -9.978 -14.538 1.00 93.56 408 PRO A C 1
ATOM 3090 O O . PRO A 1 408 ? 9.934 -10.481 -15.581 1.00 93.56 408 PRO A O 1
ATOM 3093 N N . GLY A 1 409 ? 8.902 -8.791 -14.509 1.00 92.75 409 GLY A N 1
ATOM 3094 C CA . GLY A 1 409 ? 8.694 -7.924 -15.673 1.00 92.75 409 GLY A CA 1
ATOM 3095 C C . GLY A 1 409 ? 7.529 -8.319 -16.587 1.00 92.75 409 GLY A C 1
ATOM 3096 O O . GLY A 1 409 ? 7.255 -7.587 -17.538 1.00 92.75 409 GLY A O 1
ATOM 3097 N N . GLU A 1 410 ? 6.845 -9.440 -16.329 1.00 93.62 410 GLU A N 1
ATOM 3098 C CA . GLU A 1 410 ? 5.719 -9.902 -17.155 1.00 93.62 410 GLU A CA 1
ATOM 3099 C C . GLU A 1 410 ? 4.508 -8.972 -17.015 1.00 93.62 410 GLU A C 1
ATOM 3101 O O . GLU A 1 410 ? 3.969 -8.504 -18.016 1.00 93.62 410 GLU A O 1
ATOM 3106 N N . TYR A 1 411 ? 4.157 -8.627 -15.775 1.00 93.88 411 TYR A N 1
ATOM 3107 C CA . TYR A 1 411 ? 3.043 -7.746 -15.433 1.00 93.88 411 TYR A CA 1
ATOM 3108 C C . TYR A 1 411 ? 3.498 -6.596 -14.535 1.00 93.88 411 TYR A C 1
ATOM 3110 O O . TYR A 1 411 ? 4.572 -6.653 -13.937 1.00 93.88 411 TYR A O 1
ATOM 3118 N N . SER A 1 412 ? 2.654 -5.568 -14.430 1.00 94.38 412 SER A N 1
ATOM 3119 C CA . SER A 1 412 ? 2.754 -4.558 -13.374 1.00 94.38 412 SER A CA 1
ATOM 3120 C C . SER A 1 412 ? 1.839 -4.966 -12.221 1.00 94.38 412 SER A C 1
ATOM 3122 O O . SER A 1 412 ? 0.618 -4.976 -12.393 1.00 94.38 412 SER A O 1
ATOM 3124 N N . SER A 1 413 ? 2.418 -5.278 -11.064 1.00 94.94 413 SER A N 1
ATOM 3125 C CA . SER A 1 413 ? 1.705 -5.759 -9.877 1.00 94.94 413 SER A CA 1
ATOM 3126 C C . SER A 1 413 ? 1.973 -4.856 -8.678 1.00 94.94 413 SER A C 1
ATOM 3128 O O . SER A 1 413 ? 3.121 -4.549 -8.359 1.00 94.94 413 SER A O 1
ATOM 3130 N N . LEU A 1 414 ? 0.890 -4.373 -8.069 1.00 93.88 414 LEU A N 1
ATOM 3131 C CA . LEU A 1 414 ? 0.861 -3.228 -7.156 1.00 93.88 414 LEU A CA 1
ATOM 3132 C C . LEU A 1 414 ? -0.135 -3.461 -6.013 1.00 93.88 414 LEU A C 1
ATOM 3134 O O . LEU A 1 414 ? -0.965 -4.370 -6.067 1.00 93.88 414 LEU A O 1
ATOM 3138 N N . PHE A 1 415 ? -0.090 -2.577 -5.014 1.00 91.38 415 PHE A N 1
ATOM 3139 C CA . PHE A 1 415 ? -1.099 -2.474 -3.956 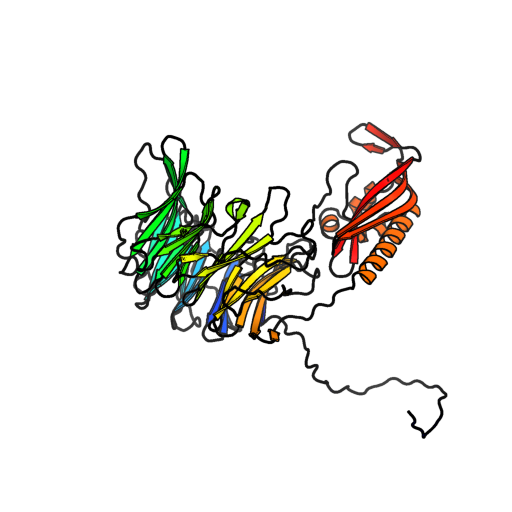1.00 91.38 415 PHE A CA 1
ATOM 3140 C C . PHE A 1 415 ? -1.232 -3.742 -3.101 1.00 91.38 415 PHE A C 1
ATOM 3142 O O . PHE A 1 415 ? -2.334 -4.259 -2.926 1.00 91.38 415 PHE A O 1
ATOM 3149 N N . SER A 1 416 ? -0.106 -4.234 -2.577 1.00 94.62 416 SER A N 1
ATOM 3150 C CA . SER A 1 416 ? -0.098 -5.375 -1.660 1.00 94.62 416 SER A CA 1
ATOM 3151 C C . SER A 1 416 ? -0.801 -5.065 -0.337 1.00 94.62 416 SER A C 1
ATOM 3153 O O . SER A 1 416 ? -0.594 -3.985 0.215 1.00 94.62 416 SER A O 1
ATOM 3155 N N . ASP A 1 417 ? -1.537 -6.038 0.187 1.00 93.19 417 ASP A N 1
ATOM 3156 C CA . ASP A 1 417 ? -2.081 -6.056 1.549 1.00 93.19 417 ASP A CA 1
ATOM 3157 C C . ASP A 1 417 ? -1.930 -7.467 2.146 1.00 93.19 417 ASP A C 1
ATOM 3159 O O . ASP A 1 417 ? -1.968 -8.469 1.414 1.00 93.19 417 ASP A O 1
ATOM 3163 N N . LEU A 1 418 ? -1.703 -7.544 3.459 1.00 95.00 418 LEU A N 1
ATOM 3164 C CA . LEU A 1 418 ? -1.332 -8.767 4.169 1.00 95.00 418 LEU A CA 1
ATOM 3165 C C . LEU A 1 418 ? -2.350 -9.139 5.253 1.00 95.00 418 LEU A C 1
ATOM 3167 O O . LEU A 1 418 ? -2.457 -8.491 6.290 1.00 95.00 418 LEU A O 1
ATOM 3171 N N . THR A 1 419 ? -3.020 -10.284 5.090 1.00 93.50 419 THR A N 1
ATOM 3172 C CA . THR A 1 419 ? -3.852 -10.878 6.151 1.00 93.50 419 THR A CA 1
ATOM 3173 C C . THR A 1 419 ? -3.126 -12.064 6.804 1.00 93.50 419 THR A C 1
ATOM 3175 O O . THR A 1 419 ? -2.877 -13.076 6.134 1.00 93.50 419 THR A O 1
ATOM 3178 N N . PRO A 1 420 ? -2.775 -11.997 8.102 1.00 92.81 420 PRO A N 1
ATOM 3179 C CA . PRO A 1 420 ? -2.023 -13.055 8.765 1.00 92.81 420 PRO A CA 1
ATOM 3180 C C . PRO A 1 420 ? -2.886 -14.291 9.049 1.00 92.81 420 PRO A C 1
ATOM 3182 O O . PRO A 1 420 ? -4.048 -14.201 9.437 1.00 92.81 420 PRO A O 1
ATOM 3185 N N . ARG A 1 421 ? -2.273 -15.470 8.931 1.00 92.06 421 ARG A N 1
ATOM 3186 C CA . ARG A 1 421 ? -2.773 -16.756 9.442 1.00 92.06 421 ARG A CA 1
ATOM 3187 C C . ARG A 1 421 ? -1.759 -17.333 10.427 1.00 92.06 421 ARG A C 1
ATOM 3189 O O . ARG A 1 421 ? -0.710 -16.747 10.686 1.00 92.06 421 ARG A O 1
ATOM 3196 N N . LYS A 1 422 ? -2.043 -18.516 10.983 1.00 91.62 422 LYS A N 1
ATOM 3197 C CA . LYS A 1 422 ? -1.143 -19.171 11.945 1.00 91.62 422 LYS A CA 1
ATOM 3198 C C . LYS A 1 422 ? 0.276 -19.373 11.391 1.00 91.62 422 LYS A C 1
ATOM 3200 O O . LYS A 1 422 ? 1.213 -18.912 12.017 1.00 91.62 422 LYS A O 1
ATOM 3205 N N . ASN A 1 423 ? 0.413 -20.022 10.231 1.00 91.94 423 ASN A N 1
ATOM 3206 C CA . ASN A 1 423 ? 1.706 -20.339 9.590 1.00 91.94 423 ASN A CA 1
ATOM 3207 C C . ASN A 1 423 ? 1.759 -19.866 8.122 1.00 91.94 423 ASN A C 1
ATOM 3209 O O . ASN A 1 423 ? 2.487 -20.419 7.297 1.00 91.94 423 ASN A O 1
ATOM 3213 N N . SER A 1 424 ? 0.898 -18.923 7.751 1.00 94.62 424 SER A N 1
ATOM 3214 C CA . SER A 1 424 ? 0.845 -18.386 6.396 1.00 94.62 424 SER A CA 1
ATOM 3215 C C . SER A 1 424 ? 0.379 -16.939 6.401 1.00 94.62 424 SER A C 1
ATOM 3217 O O . SER A 1 424 ? -0.099 -16.448 7.424 1.00 94.62 424 SER A O 1
ATOM 3219 N N . VAL A 1 425 ? 0.514 -16.264 5.268 1.00 95.19 425 VAL A N 1
ATOM 3220 C CA . VAL A 1 425 ? -0.130 -14.974 5.012 1.00 95.19 425 VAL A CA 1
ATOM 3221 C C . VAL A 1 425 ? -0.960 -15.086 3.742 1.00 95.19 425 VAL A C 1
ATOM 3223 O O . VAL A 1 425 ? -0.537 -15.709 2.766 1.00 95.19 425 VAL A O 1
ATOM 3226 N N . LEU A 1 426 ? -2.153 -14.501 3.757 1.00 93.88 426 LEU A N 1
ATOM 3227 C CA . LEU A 1 426 ? -2.855 -14.187 2.523 1.00 93.88 426 LEU A CA 1
ATOM 3228 C C . LEU A 1 426 ? -2.303 -12.856 2.021 1.00 93.88 426 LEU A C 1
ATOM 3230 O O . LEU A 1 426 ? -2.431 -11.842 2.700 1.00 93.88 426 LEU A O 1
ATOM 3234 N N . LEU A 1 427 ? -1.678 -12.886 0.851 1.00 95.19 427 LEU A N 1
ATOM 3235 C CA . LEU A 1 427 ? -1.232 -11.703 0.134 1.00 95.19 427 LEU A CA 1
ATOM 3236 C C . LEU A 1 427 ? -2.252 -11.365 -0.941 1.00 95.19 427 LEU A C 1
ATOM 3238 O O . LEU A 1 427 ? -2.529 -12.200 -1.808 1.00 95.19 427 LEU A O 1
ATOM 3242 N N . THR A 1 428 ? -2.738 -10.132 -0.934 1.00 93.75 428 THR A N 1
ATOM 3243 C CA . THR A 1 428 ? -3.587 -9.603 -2.000 1.00 93.75 428 THR A CA 1
ATOM 3244 C C . THR A 1 428 ? -2.946 -8.458 -2.719 1.00 93.75 428 THR A C 1
ATOM 3246 O O . THR A 1 428 ? -2.308 -7.631 -2.088 1.00 93.75 428 THR A O 1
ATOM 3249 N N . TYR A 1 429 ? -3.108 -8.423 -4.032 1.00 94.56 429 TYR A N 1
ATOM 3250 C CA . TYR A 1 429 ? -2.518 -7.405 -4.885 1.00 94.56 429 TYR A CA 1
ATOM 3251 C C . TYR A 1 429 ? -3.322 -7.281 -6.175 1.00 94.56 429 TYR A C 1
ATOM 3253 O O . TYR A 1 429 ? -4.089 -8.176 -6.550 1.00 94.56 429 TYR A O 1
ATOM 3261 N N . GLU A 1 430 ? -3.136 -6.166 -6.868 1.00 94.12 430 GLU A N 1
ATOM 3262 C CA . GLU A 1 430 ? -3.717 -5.946 -8.183 1.00 94.12 430 GLU A CA 1
ATOM 3263 C C . GLU A 1 430 ? -2.654 -6.104 -9.264 1.00 94.12 430 GLU A C 1
ATOM 3265 O O . GLU A 1 430 ? -1.512 -5.672 -9.102 1.00 94.12 430 GLU A O 1
ATOM 3270 N N . ARG A 1 431 ? -3.050 -6.696 -10.389 1.00 93.88 431 ARG A N 1
ATOM 3271 C CA . ARG A 1 431 ? -2.204 -6.878 -11.569 1.00 93.88 431 ARG A CA 1
ATOM 3272 C C . ARG A 1 431 ? -2.814 -6.163 -12.759 1.00 93.88 431 ARG A C 1
ATOM 3274 O O . ARG A 1 431 ? -3.974 -6.400 -13.096 1.00 93.88 431 ARG A O 1
ATOM 3281 N N . PHE A 1 432 ? -2.012 -5.369 -13.455 1.00 92.69 432 PHE A N 1
ATOM 3282 C CA . PHE A 1 432 ? -2.358 -4.827 -14.763 1.00 92.69 432 PHE A CA 1
ATOM 3283 C C . PHE A 1 432 ? -1.960 -5.814 -15.860 1.00 92.69 432 PHE A C 1
ATOM 3285 O O . PHE A 1 432 ? -0.819 -6.268 -15.930 1.00 92.69 432 PHE A O 1
ATOM 3292 N N . THR A 1 433 ? -2.916 -6.143 -16.726 1.00 90.31 433 THR A N 1
ATOM 3293 C CA . THR A 1 433 ? -2.739 -7.153 -17.790 1.00 90.31 433 THR A CA 1
ATOM 3294 C C . THR A 1 433 ? -2.202 -6.574 -19.099 1.00 90.31 433 THR A C 1
ATOM 3296 O O . THR A 1 433 ? -1.851 -7.324 -20.006 1.00 90.31 433 THR A O 1
ATOM 3299 N N . ALA A 1 434 ? -2.122 -5.247 -19.197 1.00 87.25 434 ALA A N 1
ATOM 3300 C CA . ALA A 1 434 ? -1.598 -4.519 -20.344 1.00 87.25 434 ALA A CA 1
ATOM 3301 C C . ALA A 1 434 ? -0.931 -3.208 -19.898 1.00 87.25 434 ALA A C 1
ATOM 3303 O O . ALA A 1 434 ? -1.265 -2.654 -18.849 1.00 87.25 434 ALA A O 1
ATOM 3304 N N . ASP A 1 435 ? -0.029 -2.685 -20.732 1.00 85.38 435 ASP A N 1
ATOM 3305 C CA . ASP A 1 435 ? 0.722 -1.446 -20.466 1.00 85.38 435 ASP A CA 1
ATOM 3306 C C . ASP A 1 435 ? -0.131 -0.166 -20.549 1.00 85.38 435 ASP A C 1
ATOM 3308 O O . ASP A 1 435 ? 0.334 0.913 -20.191 1.00 85.38 435 ASP A O 1
ATOM 3312 N N . ASP A 1 436 ? -1.387 -0.258 -21.003 1.00 84.06 436 ASP A N 1
ATOM 3313 C CA . ASP A 1 436 ? -2.323 0.873 -20.978 1.00 84.06 436 ASP A CA 1
ATOM 3314 C C . ASP A 1 436 ? -2.894 1.155 -19.581 1.00 84.06 436 ASP A C 1
ATOM 3316 O O . ASP A 1 436 ? -3.552 2.177 -19.373 1.00 84.06 436 ASP A O 1
ATOM 3320 N N . HIS A 1 437 ? -2.632 0.246 -18.639 1.00 82.56 437 HIS A N 1
ATOM 3321 C CA . HIS A 1 437 ? -3.082 0.273 -17.256 1.00 82.56 437 HIS A CA 1
ATOM 3322 C C . HIS A 1 437 ? -4.609 0.417 -17.090 1.00 82.56 437 HIS A C 1
ATOM 3324 O O . HIS A 1 437 ? -5.081 0.906 -16.064 1.00 82.56 437 HIS A O 1
ATOM 3330 N N . LYS A 1 438 ? -5.408 -0.020 -18.074 1.00 84.25 438 LYS A N 1
ATOM 3331 C CA . LYS A 1 438 ? -6.881 0.081 -18.016 1.00 84.25 438 LYS A CA 1
ATOM 3332 C C . LYS A 1 438 ? -7.561 -1.157 -17.454 1.00 84.25 438 LYS A C 1
ATOM 3334 O O . LYS A 1 438 ? -8.692 -1.069 -16.983 1.00 84.25 438 LYS A O 1
ATOM 3339 N N . THR A 1 439 ? -6.895 -2.306 -17.536 1.00 88.56 439 THR A N 1
ATOM 3340 C CA . THR A 1 439 ? -7.470 -3.593 -17.136 1.00 88.56 439 THR A CA 1
ATOM 3341 C C . THR A 1 439 ? -6.686 -4.187 -15.979 1.00 88.56 439 THR A C 1
ATOM 3343 O O . THR A 1 439 ? -5.535 -4.604 -16.146 1.00 88.56 439 THR A O 1
ATOM 3346 N N . ARG A 1 440 ? -7.340 -4.250 -14.816 1.00 90.56 440 ARG A N 1
ATOM 3347 C CA . ARG A 1 440 ? -6.795 -4.801 -13.572 1.00 90.56 440 ARG A CA 1
ATOM 3348 C C . ARG A 1 440 ? -7.512 -6.066 -13.137 1.00 90.56 440 ARG A C 1
ATOM 3350 O O . ARG A 1 440 ? -8.741 -6.133 -13.188 1.00 90.56 440 ARG A O 1
ATOM 3357 N N . GLN A 1 441 ? -6.728 -7.004 -12.629 1.00 92.88 441 GLN A N 1
ATOM 3358 C CA . GLN A 1 441 ? -7.179 -8.202 -11.934 1.00 92.88 441 GLN A CA 1
ATOM 3359 C C . GLN A 1 441 ? -6.874 -8.062 -10.444 1.00 92.88 441 GLN A C 1
ATOM 3361 O O . GLN A 1 441 ? -5.830 -7.514 -10.092 1.00 92.88 441 GLN A O 1
ATOM 3366 N N . ALA A 1 442 ? -7.737 -8.598 -9.582 1.00 92.69 442 ALA A N 1
ATOM 3367 C CA . ALA A 1 442 ? -7.408 -8.809 -8.172 1.00 92.69 442 ALA A CA 1
ATOM 3368 C C . ALA A 1 442 ? -6.914 -10.244 -7.977 1.00 92.69 442 ALA A C 1
ATOM 3370 O O . ALA A 1 442 ? -7.563 -11.191 -8.436 1.00 92.69 442 ALA A O 1
ATOM 3371 N N . LEU A 1 443 ? -5.782 -10.407 -7.295 1.00 93.94 443 LEU A N 1
ATOM 3372 C CA . LEU A 1 443 ? -5.183 -11.704 -7.005 1.00 93.94 443 LEU A CA 1
ATOM 3373 C C . LEU A 1 443 ? -5.009 -11.900 -5.506 1.00 93.94 443 LEU A C 1
ATOM 3375 O O . LEU A 1 443 ? -4.730 -10.961 -4.765 1.00 93.94 443 LEU A O 1
ATOM 3379 N N . VAL A 1 444 ? -5.130 -13.157 -5.088 1.00 93.56 444 VAL A N 1
ATOM 3380 C CA . VAL A 1 444 ? -4.853 -13.608 -3.726 1.00 93.56 444 VAL A CA 1
ATOM 3381 C C . VAL A 1 444 ? -3.910 -14.795 -3.777 1.00 93.56 444 VAL A C 1
ATOM 3383 O O . VAL A 1 444 ? -4.159 -15.758 -4.505 1.00 93.56 444 VAL A O 1
ATOM 3386 N N . ARG A 1 445 ? -2.860 -14.777 -2.960 1.00 93.25 445 ARG A N 1
ATOM 3387 C CA . ARG A 1 445 ? -1.959 -15.913 -2.740 1.00 93.25 445 ARG A CA 1
ATOM 3388 C C . ARG A 1 445 ? -1.917 -16.276 -1.268 1.00 93.25 445 ARG A C 1
ATOM 3390 O O . ARG A 1 445 ? -1.845 -15.403 -0.418 1.00 93.25 445 ARG A O 1
ATOM 3397 N N . ASP A 1 446 ? -1.935 -17.570 -0.977 1.00 93.31 446 ASP A N 1
ATOM 3398 C CA . ASP A 1 446 ? -1.705 -18.096 0.370 1.00 93.31 446 ASP A CA 1
ATOM 3399 C C . ASP A 1 446 ? -0.245 -18.547 0.468 1.00 93.31 446 ASP A C 1
ATOM 3401 O O . ASP A 1 446 ? 0.111 -19.630 0.001 1.00 93.31 446 ASP A O 1
ATOM 3405 N N . ILE A 1 447 ? 0.603 -17.680 1.018 1.00 94.94 447 ILE A N 1
ATOM 3406 C CA . ILE A 1 447 ? 2.049 -17.891 1.109 1.00 94.94 447 ILE A CA 1
ATOM 3407 C C . ILE A 1 447 ? 2.340 -18.572 2.439 1.00 94.94 447 ILE A C 1
ATOM 3409 O O . ILE A 1 447 ? 2.121 -17.988 3.502 1.00 94.94 447 ILE A O 1
ATOM 3413 N N . LYS A 1 448 ? 2.819 -19.816 2.397 1.00 95.00 448 LYS A N 1
ATOM 3414 C CA . LYS A 1 448 ? 3.193 -20.568 3.603 1.00 95.00 448 LYS A CA 1
ATOM 3415 C C . LYS A 1 448 ? 4.594 -20.176 4.049 1.00 95.00 448 LYS A C 1
ATOM 3417 O O . LYS A 1 448 ? 5.468 -19.985 3.205 1.00 95.00 448 LYS A O 1
ATOM 3422 N N . LEU A 1 449 ? 4.793 -20.107 5.365 1.00 95.12 449 LEU A N 1
ATOM 3423 C CA . LEU A 1 449 ? 6.081 -19.791 5.973 1.00 95.12 449 LEU A CA 1
ATOM 3424 C C . LEU A 1 449 ? 6.631 -20.977 6.757 1.00 95.12 449 LEU A C 1
ATOM 3426 O O . LEU A 1 449 ? 5.920 -21.592 7.553 1.00 95.12 449 LEU A O 1
ATOM 3430 N N . ASP A 1 450 ? 7.920 -21.230 6.575 1.00 92.44 450 ASP A N 1
ATOM 3431 C CA . ASP A 1 450 ? 8.707 -22.174 7.355 1.00 92.44 450 ASP A CA 1
ATOM 3432 C C . ASP A 1 450 ? 10.107 -21.596 7.594 1.00 92.44 450 ASP A C 1
ATOM 3434 O O . ASP A 1 450 ? 10.755 -21.107 6.674 1.00 92.44 450 ASP A O 1
ATOM 3438 N N . GLU A 1 451 ? 10.591 -21.654 8.832 1.00 90.25 451 GLU A N 1
ATOM 3439 C CA . GLU A 1 451 ? 11.869 -21.036 9.218 1.00 90.25 451 GLU A CA 1
ATOM 3440 C C . GLU A 1 451 ? 13.068 -21.622 8.453 1.00 90.25 451 GLU A C 1
ATOM 3442 O O . GLU A 1 451 ? 14.036 -20.919 8.168 1.00 90.25 451 GLU A O 1
ATOM 3447 N N . LYS A 1 452 ? 13.020 -22.914 8.102 1.00 89.31 452 LYS A N 1
ATOM 3448 C CA . LYS A 1 452 ? 14.146 -23.615 7.466 1.00 89.31 452 LYS A CA 1
ATOM 3449 C C . LYS A 1 452 ? 14.122 -23.503 5.950 1.00 89.31 452 LYS A C 1
ATOM 3451 O O . LYS A 1 452 ? 15.179 -23.492 5.325 1.00 89.31 452 LYS A O 1
ATOM 3456 N N . THR A 1 453 ? 12.928 -23.507 5.369 1.00 86.00 453 THR A N 1
ATOM 3457 C CA . THR A 1 453 ? 12.712 -23.585 3.919 1.00 86.00 453 THR A CA 1
ATOM 3458 C C . THR A 1 453 ? 12.205 -22.278 3.309 1.00 86.00 453 THR A C 1
ATOM 3460 O O . THR A 1 453 ? 12.191 -22.155 2.089 1.00 86.00 453 THR A O 1
ATOM 3463 N N . GLY A 1 454 ? 11.869 -21.278 4.126 1.00 88.75 454 GLY A N 1
ATOM 3464 C CA . GLY A 1 454 ? 11.416 -19.964 3.686 1.00 88.75 454 GLY A CA 1
ATOM 3465 C C . GLY A 1 454 ? 9.952 -19.972 3.251 1.00 88.75 454 GLY A C 1
ATOM 3466 O O . GLY A 1 454 ? 9.063 -20.377 4.004 1.00 88.75 454 GLY A O 1
ATOM 3467 N N . PHE A 1 455 ? 9.698 -19.478 2.040 1.00 93.25 455 PHE A N 1
ATOM 3468 C CA . PHE A 1 455 ? 8.355 -19.340 1.488 1.00 93.25 455 PHE A CA 1
ATOM 3469 C C . PHE A 1 455 ? 7.996 -20.506 0.567 1.00 93.25 455 PHE A C 1
ATOM 3471 O O . PHE A 1 455 ? 8.808 -20.966 -0.231 1.00 93.25 455 PHE A O 1
ATOM 3478 N N . SER A 1 456 ? 6.736 -20.932 0.610 1.00 91.38 456 SER A N 1
ATOM 3479 C CA . SER A 1 456 ? 6.141 -21.762 -0.444 1.00 91.38 456 SER A CA 1
ATOM 3480 C C . SER A 1 456 ? 4.774 -21.217 -0.856 1.00 91.38 456 SER A C 1
ATOM 3482 O O . SER A 1 456 ? 4.155 -20.440 -0.127 1.00 91.38 456 SER A O 1
ATOM 3484 N N . GLY A 1 457 ? 4.309 -21.589 -2.052 1.00 84.81 457 GLY A N 1
ATOM 3485 C CA . GLY A 1 457 ? 3.119 -20.989 -2.672 1.00 84.81 457 GLY A CA 1
ATOM 3486 C C . GLY A 1 457 ? 3.430 -19.907 -3.721 1.00 84.81 457 GLY A C 1
ATOM 3487 O O . GLY A 1 457 ? 2.512 -19.286 -4.267 1.00 84.81 457 GLY A O 1
ATOM 3488 N N . LEU A 1 458 ? 4.716 -19.684 -4.011 1.00 88.62 458 LEU A N 1
ATOM 3489 C CA . LEU A 1 458 ? 5.211 -18.721 -4.994 1.00 88.62 458 LEU A CA 1
ATOM 3490 C C . LEU A 1 458 ? 5.674 -19.437 -6.275 1.00 88.62 458 LEU A C 1
ATOM 3492 O O . LEU A 1 458 ? 6.117 -20.586 -6.201 1.00 88.62 458 LEU A O 1
ATOM 3496 N N . PRO A 1 459 ? 5.538 -18.805 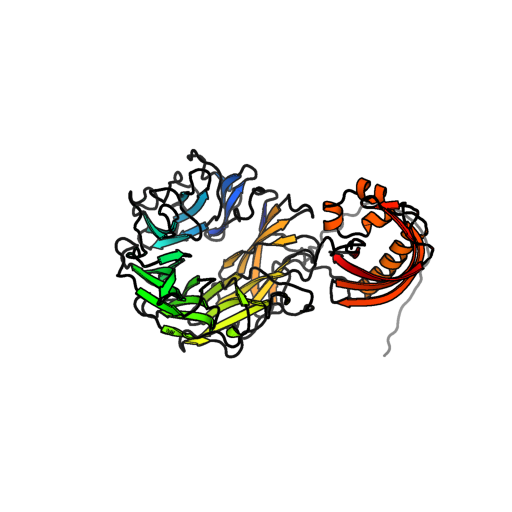-7.454 1.00 84.25 459 PRO A N 1
ATOM 3497 C CA . PRO A 1 459 ? 6.077 -19.354 -8.692 1.00 84.25 459 PRO A CA 1
ATOM 3498 C C . PRO A 1 459 ? 7.612 -19.306 -8.687 1.00 84.25 459 PRO A C 1
ATOM 3500 O O . PRO A 1 459 ? 8.203 -18.388 -8.129 1.00 84.25 459 PRO A O 1
ATOM 3503 N N . GLU A 1 460 ? 8.250 -20.266 -9.355 1.00 86.44 460 GLU A N 1
ATOM 3504 C CA . GLU A 1 460 ? 9.686 -20.204 -9.647 1.00 86.44 460 GLU A CA 1
ATOM 3505 C C . GLU A 1 460 ? 9.912 -19.321 -10.883 1.00 86.44 460 GLU A C 1
ATOM 3507 O O . GLU A 1 460 ? 9.460 -19.686 -11.978 1.00 86.44 460 GLU A O 1
ATOM 3512 N N . PRO A 1 461 ? 10.579 -18.162 -10.753 1.00 87.94 461 PRO A N 1
ATOM 3513 C CA . PRO A 1 461 ? 10.724 -17.241 -11.863 1.00 87.94 461 PRO A CA 1
ATOM 3514 C C . PRO A 1 461 ? 11.755 -17.744 -12.877 1.00 87.94 461 PRO A C 1
ATOM 3516 O O . PRO A 1 461 ? 12.874 -18.138 -12.548 1.00 87.94 461 PRO A O 1
ATOM 3519 N N . THR A 1 462 ? 11.423 -17.644 -14.161 1.00 89.50 462 THR A N 1
ATOM 3520 C CA . THR A 1 462 ? 12.392 -17.851 -15.241 1.00 89.50 462 THR A CA 1
ATOM 3521 C C . THR A 1 462 ? 13.166 -16.558 -15.474 1.00 89.50 462 THR A C 1
ATOM 3523 O O . THR A 1 462 ? 12.627 -15.600 -16.026 1.00 89.50 462 THR A O 1
ATOM 3526 N N . VAL A 1 463 ? 14.439 -16.509 -15.075 1.00 89.00 463 VAL A N 1
ATOM 3527 C CA . VAL A 1 463 ? 15.276 -15.301 -15.184 1.00 89.00 463 VAL A CA 1
ATOM 3528 C C . VAL A 1 463 ? 16.451 -15.534 -16.135 1.00 89.00 463 VAL A C 1
ATOM 3530 O O . VAL A 1 463 ? 17.174 -16.523 -16.029 1.00 89.00 463 VAL A O 1
ATOM 3533 N N . LYS A 1 464 ? 16.665 -14.603 -17.072 1.00 93.75 464 LYS A N 1
ATOM 3534 C CA . LYS A 1 464 ? 17.841 -14.608 -17.959 1.00 93.75 464 LYS A CA 1
ATOM 3535 C C . LYS A 1 464 ? 19.103 -14.196 -17.206 1.00 93.75 464 LYS A C 1
ATOM 3537 O O . LYS A 1 464 ? 19.071 -13.239 -16.427 1.00 93.75 464 LYS A O 1
ATOM 3542 N N . SER A 1 465 ? 20.214 -14.878 -17.487 1.00 94.38 465 SER A N 1
ATOM 3543 C CA . SER A 1 465 ? 21.513 -14.539 -16.905 1.00 94.38 465 SER A CA 1
ATOM 3544 C C . SER A 1 465 ? 21.994 -13.161 -17.377 1.00 94.38 465 SER A C 1
ATOM 3546 O O . SER A 1 465 ? 21.582 -12.668 -18.429 1.00 94.38 465 SER A O 1
ATOM 3548 N N . ALA A 1 466 ? 22.898 -12.535 -16.619 1.00 94.38 466 ALA A N 1
ATOM 3549 C CA . ALA A 1 466 ? 23.478 -11.247 -17.006 1.00 94.38 466 ALA A CA 1
ATOM 3550 C C . ALA A 1 466 ? 24.197 -11.315 -18.369 1.00 94.38 466 ALA A C 1
ATOM 3552 O O . ALA A 1 466 ? 24.056 -10.403 -19.180 1.00 94.38 466 ALA A O 1
ATOM 3553 N N . ALA A 1 467 ? 24.899 -12.420 -18.646 1.00 96.62 467 ALA A N 1
ATOM 3554 C CA . ALA A 1 467 ? 25.590 -12.639 -19.915 1.00 96.62 467 ALA A CA 1
ATOM 3555 C C . ALA A 1 467 ? 24.611 -12.764 -21.094 1.00 96.62 467 ALA A C 1
ATOM 3557 O O . ALA A 1 467 ? 24.836 -12.160 -22.144 1.00 96.62 467 ALA A O 1
ATOM 3558 N N . ASP A 1 468 ? 23.498 -13.484 -20.909 1.00 96.69 468 ASP A N 1
ATOM 3559 C CA . ASP A 1 468 ? 22.461 -13.597 -21.942 1.00 96.69 468 ASP A CA 1
ATOM 3560 C C . ASP A 1 468 ? 21.824 -12.237 -22.226 1.00 96.69 468 ASP A C 1
ATOM 3562 O O . ASP A 1 468 ? 21.669 -11.855 -23.386 1.00 96.69 468 ASP A O 1
ATOM 3566 N N . LYS A 1 469 ? 21.504 -11.467 -21.175 1.00 96.81 469 LYS A N 1
ATOM 3567 C CA . LYS A 1 469 ? 20.965 -10.111 -21.335 1.00 96.81 469 LYS A CA 1
ATOM 3568 C C . LYS A 1 469 ? 21.935 -9.219 -22.101 1.00 96.81 469 LYS A C 1
ATOM 3570 O O . LYS A 1 469 ? 21.503 -8.519 -23.011 1.00 96.81 469 LYS A O 1
ATOM 3575 N N . GLU A 1 470 ? 23.225 -9.241 -21.779 1.00 97.62 470 GLU A N 1
ATOM 3576 C CA . GLU A 1 470 ? 24.224 -8.440 -22.494 1.00 97.62 470 GLU A CA 1
ATOM 3577 C C . GLU A 1 470 ? 24.326 -8.832 -23.978 1.00 97.62 470 GLU A C 1
ATOM 3579 O O . GLU A 1 470 ? 24.361 -7.958 -24.849 1.00 97.62 470 GLU A O 1
ATOM 3584 N N . ALA A 1 471 ? 24.337 -10.132 -24.284 1.00 97.88 471 ALA A N 1
ATOM 3585 C CA . ALA A 1 471 ? 24.368 -10.622 -25.660 1.00 97.88 471 ALA A CA 1
ATOM 3586 C C . ALA A 1 471 ? 23.124 -10.180 -26.452 1.00 97.88 471 ALA A C 1
ATOM 3588 O O . ALA A 1 471 ? 23.251 -9.679 -27.571 1.00 97.88 471 ALA A O 1
ATOM 3589 N N . MET A 1 472 ? 21.937 -10.287 -25.849 1.00 97.94 472 MET A N 1
ATOM 3590 C CA . MET A 1 472 ? 20.676 -9.848 -26.455 1.00 97.94 472 MET A CA 1
ATOM 3591 C C . MET A 1 472 ? 20.626 -8.333 -26.677 1.00 97.94 472 MET A C 1
ATOM 3593 O O . MET A 1 472 ? 20.115 -7.886 -27.703 1.00 97.94 472 MET A O 1
ATOM 3597 N N . LEU A 1 473 ? 21.171 -7.533 -25.753 1.00 98.50 473 LEU A N 1
ATOM 3598 C CA . LEU A 1 473 ? 21.247 -6.082 -25.931 1.00 98.50 473 LEU A CA 1
ATOM 3599 C C . LEU A 1 473 ? 22.102 -5.729 -27.150 1.00 98.50 473 LEU A C 1
ATOM 3601 O O . LEU A 1 473 ? 21.675 -4.937 -27.985 1.00 98.50 473 LEU A O 1
ATOM 3605 N N . LYS A 1 474 ? 23.286 -6.341 -27.277 1.00 98.00 474 LYS A N 1
ATOM 3606 C CA . LYS A 1 474 ? 24.185 -6.119 -28.422 1.00 98.00 474 LYS A CA 1
ATOM 3607 C C . LYS A 1 474 ? 23.500 -6.453 -29.746 1.00 98.00 474 LYS A C 1
ATOM 3609 O O . LYS A 1 474 ? 23.560 -5.656 -30.679 1.00 98.00 474 LYS A O 1
ATOM 3614 N N . ASP A 1 475 ? 22.831 -7.602 -29.816 1.00 98.00 475 ASP A N 1
ATOM 3615 C CA . ASP A 1 475 ? 22.088 -8.023 -31.006 1.00 98.00 475 ASP A CA 1
ATOM 3616 C C . ASP A 1 475 ? 20.966 -7.036 -31.370 1.00 98.00 475 ASP A C 1
ATOM 3618 O O . ASP A 1 475 ? 20.853 -6.597 -32.520 1.00 98.00 475 ASP A O 1
ATOM 3622 N N . ARG A 1 476 ? 20.186 -6.595 -30.375 1.00 97.94 476 ARG A N 1
ATOM 3623 C CA . ARG A 1 476 ? 19.097 -5.640 -30.604 1.00 97.94 476 ARG A CA 1
ATOM 3624 C C . ARG A 1 476 ? 19.572 -4.260 -31.007 1.00 97.94 476 ARG A C 1
ATOM 3626 O O . ARG A 1 476 ? 18.990 -3.701 -31.930 1.00 97.94 476 ARG A O 1
ATOM 3633 N N . VAL A 1 477 ? 20.621 -3.731 -30.380 1.00 98.19 477 VAL A N 1
ATOM 3634 C CA . VAL A 1 477 ? 21.219 -2.442 -30.764 1.00 98.19 477 VAL A CA 1
ATOM 3635 C C . VAL A 1 477 ? 21.717 -2.500 -32.210 1.00 98.19 477 VAL A C 1
ATOM 3637 O O . VAL A 1 477 ? 21.402 -1.615 -33.005 1.00 98.19 477 VAL A O 1
ATOM 3640 N N . ASN A 1 478 ? 22.434 -3.564 -32.584 1.00 97.31 478 ASN A N 1
ATOM 3641 C CA . ASN A 1 478 ? 22.933 -3.738 -33.950 1.00 97.31 478 ASN A CA 1
ATOM 3642 C C . ASN A 1 478 ? 21.791 -3.827 -34.969 1.00 97.31 478 ASN A C 1
ATOM 3644 O O . ASN A 1 478 ? 21.836 -3.174 -36.012 1.00 97.31 478 ASN A O 1
ATOM 3648 N N . THR A 1 479 ? 20.750 -4.603 -34.662 1.00 98.00 479 THR A N 1
ATOM 3649 C CA . THR A 1 479 ? 19.596 -4.758 -35.556 1.00 98.00 479 THR A CA 1
ATOM 3650 C C . THR A 1 479 ? 18.802 -3.459 -35.676 1.00 98.00 479 THR A C 1
ATOM 3652 O O . THR A 1 479 ? 18.440 -3.064 -36.782 1.00 98.00 479 THR A O 1
ATOM 3655 N N . PHE A 1 480 ? 18.591 -2.750 -34.566 1.00 97.06 480 PHE A N 1
ATOM 3656 C CA . PHE A 1 480 ? 17.939 -1.443 -34.552 1.00 97.06 480 PHE A CA 1
ATOM 3657 C C . PHE A 1 480 ? 18.649 -0.448 -35.474 1.00 97.06 480 PHE A C 1
ATOM 3659 O O . PHE A 1 480 ? 18.017 0.176 -36.327 1.00 97.06 480 PHE A O 1
ATOM 3666 N N . TRP A 1 481 ? 19.974 -0.332 -35.347 1.00 95.69 481 TRP A N 1
ATOM 3667 C CA . TRP A 1 481 ? 20.752 0.575 -36.184 1.00 95.69 481 TRP A CA 1
ATOM 3668 C C . TRP A 1 481 ? 20.794 0.147 -37.643 1.00 95.69 481 TRP A C 1
ATOM 3670 O O . TRP A 1 481 ? 20.697 1.010 -38.511 1.00 95.69 481 TRP A O 1
ATOM 3680 N N . LYS A 1 482 ? 20.852 -1.158 -37.922 1.00 96.44 482 LYS A N 1
ATOM 3681 C CA . LYS A 1 482 ? 20.741 -1.675 -39.287 1.00 96.44 482 LYS A CA 1
ATOM 3682 C C . LYS A 1 482 ? 19.427 -1.244 -39.945 1.00 96.44 482 LYS A C 1
ATOM 3684 O O . LYS A 1 482 ? 19.444 -0.739 -41.061 1.00 96.44 482 LYS A O 1
ATOM 3689 N N . LEU A 1 483 ? 18.301 -1.384 -39.244 1.00 95.62 483 LEU A N 1
ATOM 3690 C CA . LEU A 1 483 ? 16.996 -0.943 -39.748 1.00 95.62 483 LEU A CA 1
ATOM 3691 C C . LEU A 1 483 ? 16.974 0.570 -40.017 1.00 95.62 483 LEU A C 1
ATOM 3693 O O . LEU A 1 483 ? 16.498 0.999 -41.063 1.00 95.62 483 LEU A O 1
ATOM 3697 N N . ARG A 1 484 ? 17.539 1.383 -39.113 1.00 92.75 484 ARG A N 1
ATOM 3698 C CA . ARG A 1 484 ? 17.657 2.844 -39.293 1.00 92.75 484 ARG A CA 1
ATOM 3699 C C . ARG A 1 484 ? 18.501 3.219 -40.516 1.00 92.75 484 ARG A C 1
ATOM 3701 O O . ARG A 1 484 ? 18.120 4.134 -41.241 1.00 92.75 484 ARG A O 1
ATOM 3708 N N . THR A 1 485 ? 19.638 2.555 -40.736 1.00 94.06 485 THR A N 1
ATOM 3709 C CA . THR A 1 485 ? 20.524 2.836 -41.881 1.00 94.06 485 THR A CA 1
ATOM 3710 C C . THR A 1 485 ? 19.944 2.345 -43.201 1.00 94.06 485 THR A C 1
ATOM 3712 O O . THR A 1 485 ? 20.146 2.983 -44.228 1.00 94.06 485 THR A O 1
ATOM 3715 N N . ASP A 1 486 ? 19.182 1.248 -43.168 1.00 94.00 486 ASP A N 1
ATOM 3716 C CA . ASP A 1 486 ? 18.492 0.698 -44.339 1.00 94.00 486 ASP A CA 1
ATOM 3717 C C . ASP A 1 486 ? 17.220 1.517 -44.689 1.00 94.00 486 ASP A C 1
ATOM 3719 O O . ASP A 1 486 ? 16.608 1.297 -45.732 1.00 94.00 486 ASP A O 1
ATOM 3723 N N . GLY A 1 487 ? 16.836 2.498 -43.854 1.00 89.19 487 GLY A N 1
ATOM 3724 C CA . GLY A 1 487 ? 15.655 3.353 -44.039 1.00 89.19 487 GLY A CA 1
ATOM 3725 C C . GLY A 1 487 ? 14.333 2.721 -43.580 1.00 89.19 487 GLY A C 1
ATOM 3726 O O . GLY A 1 487 ? 13.268 3.308 -43.765 1.00 89.19 487 GLY A O 1
ATOM 3727 N N . ASP A 1 488 ? 14.394 1.554 -42.936 1.00 91.50 488 ASP A N 1
ATOM 3728 C CA . ASP A 1 488 ? 13.263 0.758 -42.446 1.00 91.50 488 ASP A CA 1
ATOM 3729 C C . ASP A 1 488 ? 12.745 1.272 -41.084 1.00 91.50 488 ASP A C 1
ATOM 3731 O O . ASP A 1 488 ? 12.626 0.535 -40.099 1.00 91.50 488 ASP A O 1
ATOM 3735 N N . PHE A 1 489 ? 12.429 2.565 -41.006 1.00 88.31 489 PHE A N 1
ATOM 3736 C CA . PHE A 1 489 ? 12.090 3.224 -39.744 1.00 88.31 489 PHE A CA 1
ATOM 3737 C C . PHE A 1 489 ? 10.875 2.625 -39.036 1.00 88.31 489 PHE A C 1
ATOM 3739 O O . PHE A 1 489 ? 10.939 2.419 -37.826 1.00 88.31 489 PHE A O 1
ATOM 3746 N N . ALA A 1 490 ? 9.808 2.277 -39.758 1.00 89.25 490 ALA A N 1
ATOM 3747 C CA . ALA A 1 490 ? 8.614 1.669 -39.169 1.00 89.25 490 ALA A CA 1
ATOM 3748 C C . ALA A 1 490 ? 8.943 0.408 -38.344 1.00 89.25 490 ALA A C 1
ATOM 3750 O O . ALA A 1 490 ? 8.459 0.244 -37.227 1.00 89.25 490 ALA A O 1
ATOM 3751 N N . LYS A 1 491 ? 9.876 -0.436 -38.814 1.00 93.06 491 LYS A N 1
ATOM 3752 C CA . LYS A 1 491 ? 10.285 -1.663 -38.103 1.00 93.06 491 LYS A CA 1
ATOM 3753 C C . LYS A 1 491 ? 11.024 -1.384 -36.792 1.00 93.06 491 LYS A C 1
ATOM 3755 O O . LYS A 1 491 ? 11.072 -2.249 -35.920 1.00 93.06 491 LYS A O 1
ATOM 3760 N N . THR A 1 492 ? 11.582 -0.185 -36.625 1.00 93.56 492 THR A N 1
ATOM 3761 C CA . THR A 1 492 ? 12.231 0.222 -35.370 1.00 93.56 492 THR A CA 1
ATOM 3762 C C . THR A 1 492 ? 11.224 0.495 -34.254 1.00 93.56 492 THR A C 1
ATOM 3764 O O . THR A 1 492 ? 11.605 0.463 -33.087 1.00 93.56 492 THR A O 1
ATOM 3767 N N . TYR A 1 493 ? 9.935 0.676 -34.574 1.00 93.69 493 TYR A N 1
ATOM 3768 C CA . TYR A 1 493 ? 8.887 0.932 -33.586 1.00 93.69 493 TYR A CA 1
ATOM 3769 C C . TYR A 1 493 ? 8.830 -0.153 -32.498 1.00 93.69 493 TYR A C 1
ATOM 3771 O O . TYR A 1 493 ? 8.779 0.161 -31.312 1.00 93.69 493 TYR A O 1
ATOM 3779 N N . ALA A 1 494 ? 8.952 -1.431 -32.877 1.00 95.06 494 ALA A N 1
ATOM 3780 C CA . ALA A 1 494 ? 8.940 -2.574 -31.954 1.00 95.06 494 ALA A CA 1
ATOM 3781 C C . ALA A 1 494 ? 10.148 -2.633 -30.991 1.00 95.06 494 ALA A C 1
ATOM 3783 O O . ALA A 1 494 ? 10.158 -3.435 -30.052 1.00 95.06 494 ALA A O 1
ATOM 3784 N N . TYR A 1 495 ? 11.172 -1.805 -31.217 1.00 96.12 495 TYR A N 1
ATOM 3785 C CA . TYR A 1 495 ? 12.330 -1.704 -30.335 1.00 96.12 495 TYR A CA 1
ATOM 3786 C C . TYR A 1 495 ? 12.126 -0.707 -29.204 1.00 96.12 495 TYR A C 1
ATOM 3788 O O . TYR A 1 495 ? 12.861 -0.790 -28.223 1.00 96.12 495 TYR A O 1
ATOM 3796 N N . PHE A 1 496 ? 11.141 0.186 -29.307 1.00 94.06 496 PHE A N 1
ATOM 3797 C CA . PHE A 1 496 ? 10.834 1.131 -28.244 1.00 94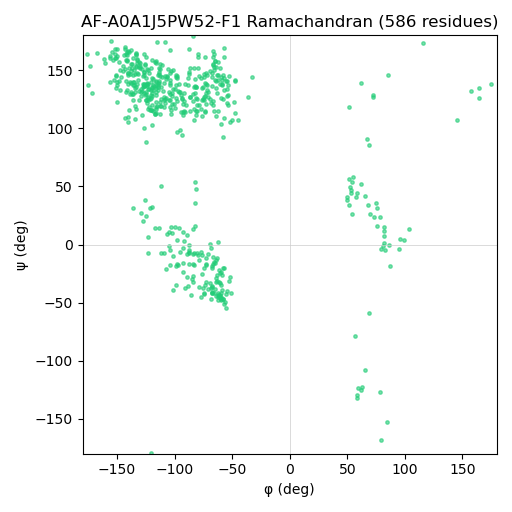.06 496 PHE A CA 1
ATOM 3798 C C . PHE A 1 496 ? 10.009 0.496 -27.129 1.00 94.06 496 PHE A C 1
ATOM 3800 O O . PHE A 1 496 ? 9.250 -0.462 -27.334 1.00 94.06 496 PHE A O 1
ATOM 3807 N N . ASP A 1 497 ? 10.184 1.040 -25.929 1.00 92.44 497 ASP A N 1
ATOM 3808 C CA . ASP A 1 497 ? 9.545 0.535 -24.725 1.00 92.44 497 ASP A CA 1
ATOM 3809 C C . ASP A 1 497 ? 8.005 0.588 -24.810 1.00 92.44 497 ASP A C 1
ATOM 3811 O O . ASP A 1 497 ? 7.436 1.407 -25.543 1.00 92.44 497 ASP A O 1
ATOM 3815 N N . PRO A 1 498 ? 7.295 -0.314 -24.109 1.00 89.94 498 PRO A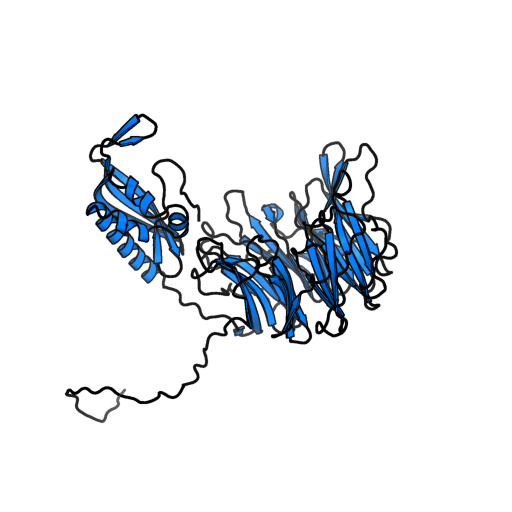 N 1
ATOM 3816 C CA . PRO A 1 498 ? 5.846 -0.415 -24.232 1.00 89.94 498 PRO A CA 1
ATOM 3817 C C . PRO A 1 498 ? 5.093 0.855 -23.835 1.00 89.94 498 PRO A C 1
ATOM 3819 O O . PRO A 1 498 ? 4.070 1.166 -24.441 1.00 89.94 498 PRO A O 1
ATOM 3822 N N . ALA A 1 499 ? 5.599 1.614 -22.866 1.00 86.69 499 ALA A N 1
ATOM 3823 C CA . ALA A 1 499 ? 4.928 2.820 -22.414 1.00 86.69 499 ALA A CA 1
ATOM 3824 C C . ALA A 1 499 ? 5.061 3.960 -23.445 1.00 86.69 499 ALA A C 1
ATOM 3826 O O . ALA A 1 499 ? 4.078 4.665 -23.686 1.00 86.69 499 ALA A O 1
ATOM 3827 N N . PHE A 1 500 ? 6.191 4.076 -24.159 1.00 89.06 500 PHE A N 1
ATOM 3828 C CA . PHE A 1 500 ? 6.269 4.934 -25.350 1.00 89.06 500 PHE A CA 1
ATOM 3829 C C . PHE A 1 500 ? 5.265 4.498 -26.421 1.00 89.06 500 PHE A C 1
ATOM 3831 O O . PHE A 1 500 ? 4.526 5.328 -26.949 1.00 89.06 500 PHE A O 1
ATOM 3838 N N . ARG A 1 501 ? 5.201 3.197 -26.730 1.00 90.44 501 ARG A N 1
ATOM 3839 C CA . ARG A 1 501 ? 4.287 2.674 -27.760 1.00 90.44 501 ARG A CA 1
ATOM 3840 C C . ARG A 1 501 ? 2.812 2.881 -27.408 1.00 90.44 501 ARG A C 1
ATOM 3842 O O . ARG A 1 501 ? 2.002 3.112 -28.299 1.00 90.44 501 ARG A O 1
ATOM 3849 N N . ASN A 1 502 ? 2.467 2.861 -26.123 1.00 87.00 502 ASN A N 1
ATOM 3850 C CA . ASN A 1 502 ? 1.123 3.186 -25.653 1.00 87.00 502 ASN A CA 1
ATOM 3851 C C . ASN A 1 502 ? 0.772 4.673 -25.863 1.00 87.00 502 ASN A C 1
ATOM 3853 O O . ASN A 1 502 ? -0.367 5.004 -26.186 1.00 87.00 502 ASN A O 1
ATOM 3857 N N . ALA A 1 503 ? 1.746 5.572 -25.709 1.00 85.94 503 ALA A N 1
ATOM 3858 C CA . ALA A 1 503 ? 1.542 7.010 -25.868 1.00 85.94 503 ALA A CA 1
ATOM 3859 C C . ALA A 1 503 ? 1.644 7.504 -27.323 1.00 85.94 503 ALA A C 1
ATOM 3861 O O . ALA A 1 503 ? 1.011 8.496 -27.685 1.00 85.94 503 ALA A O 1
ATOM 3862 N N . MET A 1 504 ? 2.440 6.829 -28.155 1.00 87.06 504 MET A N 1
ATOM 3863 C CA . MET A 1 504 ? 2.696 7.191 -29.547 1.00 87.06 504 MET A CA 1
ATOM 3864 C C . MET A 1 504 ? 2.254 6.055 -30.479 1.00 87.06 504 MET A C 1
ATOM 3866 O O . MET A 1 504 ? 2.984 5.067 -30.620 1.00 87.06 504 MET A O 1
ATOM 3870 N N . PRO A 1 505 ? 1.100 6.182 -31.160 1.00 89.00 505 PRO A N 1
ATOM 3871 C CA . PRO A 1 505 ? 0.667 5.205 -32.151 1.00 89.00 505 PRO A CA 1
ATOM 3872 C C . PRO A 1 505 ? 1.694 5.045 -33.279 1.00 89.00 505 PRO A C 1
ATOM 3874 O O . PRO A 1 505 ? 2.249 6.028 -33.771 1.00 89.00 505 PRO A O 1
ATOM 3877 N N . GLU A 1 506 ? 1.892 3.815 -33.754 1.00 90.00 506 GLU A N 1
ATOM 3878 C CA . GLU A 1 506 ? 2.869 3.485 -34.806 1.00 90.00 506 GLU A CA 1
ATOM 3879 C C . GLU A 1 506 ? 2.736 4.371 -36.056 1.00 90.00 506 GLU A C 1
ATOM 3881 O O . GLU A 1 506 ? 3.725 4.875 -36.586 1.00 90.00 506 GLU A O 1
ATOM 3886 N N . LYS A 1 507 ? 1.496 4.638 -36.487 1.00 87.38 507 LYS A N 1
ATOM 3887 C CA . LYS A 1 507 ? 1.205 5.498 -37.642 1.00 87.38 507 LYS A CA 1
ATOM 3888 C C . LYS A 1 507 ? 1.737 6.923 -37.465 1.00 87.38 507 LYS A C 1
ATOM 3890 O O . LYS A 1 507 ? 2.114 7.557 -38.447 1.00 87.38 507 LYS A O 1
ATOM 3895 N N . ASP A 1 508 ? 1.722 7.451 -36.246 1.00 84.94 508 ASP A N 1
ATOM 3896 C CA . ASP A 1 508 ? 2.203 8.804 -35.960 1.00 84.94 508 ASP A CA 1
ATOM 3897 C C . ASP A 1 508 ? 3.716 8.830 -35.755 1.00 84.94 508 ASP A C 1
ATOM 3899 O O . ASP A 1 508 ? 4.368 9.787 -36.182 1.00 84.94 508 ASP A O 1
ATOM 3903 N N . PHE A 1 509 ? 4.284 7.752 -35.207 1.00 85.31 509 PHE A N 1
ATOM 3904 C CA . PHE A 1 509 ? 5.727 7.542 -35.180 1.00 85.31 509 PHE A CA 1
ATOM 3905 C C . PHE A 1 509 ? 6.316 7.571 -36.599 1.00 85.31 509 PHE A C 1
ATOM 3907 O O . PHE A 1 509 ? 7.236 8.353 -36.845 1.00 85.31 509 PHE A O 1
ATOM 3914 N N . ASP A 1 510 ? 5.751 6.795 -37.531 1.00 81.81 510 ASP A N 1
ATOM 3915 C CA . ASP A 1 510 ? 6.258 6.629 -38.902 1.00 81.81 510 ASP A CA 1
ATOM 3916 C C . ASP A 1 510 ? 6.252 7.938 -39.714 1.00 81.81 510 ASP A C 1
ATOM 3918 O O . ASP A 1 510 ? 7.245 8.289 -40.355 1.00 81.81 510 ASP A O 1
ATOM 3922 N N . LYS A 1 511 ? 5.185 8.744 -39.591 1.00 78.19 511 LYS A N 1
ATOM 3923 C CA . LYS A 1 511 ? 5.039 10.044 -40.285 1.00 78.19 511 LYS A CA 1
ATOM 3924 C C . LYS A 1 511 ? 6.224 10.997 -40.098 1.00 78.19 511 LYS A C 1
ATOM 3926 O O . LYS A 1 511 ? 6.450 11.849 -40.954 1.00 78.19 511 LYS A O 1
ATOM 3931 N N . HIS A 1 512 ? 6.950 10.887 -38.988 1.00 70.12 512 HIS A N 1
ATOM 3932 C CA . HIS A 1 512 ? 8.005 11.829 -38.613 1.00 70.12 512 HIS A CA 1
ATOM 3933 C C . HIS A 1 512 ? 9.429 11.290 -38.832 1.00 70.12 512 HIS A C 1
ATOM 3935 O O . HIS A 1 512 ? 10.389 12.026 -38.599 1.00 70.12 512 HIS A O 1
ATOM 3941 N N . GLN A 1 513 ? 9.602 10.045 -39.299 1.00 75.06 513 GLN A N 1
ATOM 3942 C CA . GLN A 1 513 ? 10.936 9.431 -39.411 1.00 75.06 513 GLN A CA 1
ATOM 3943 C C . GLN A 1 513 ? 11.692 9.800 -40.699 1.00 75.06 513 GLN A C 1
ATOM 3945 O O . GLN A 1 513 ? 12.919 9.848 -40.693 1.00 75.06 513 GLN A O 1
ATOM 3950 N N . GLY A 1 514 ? 10.991 10.125 -41.792 1.00 67.00 514 GLY A N 1
ATOM 3951 C CA . GLY A 1 514 ? 11.591 10.346 -43.124 1.00 67.00 514 GLY A CA 1
ATOM 3952 C C . GLY A 1 514 ? 12.484 11.589 -43.281 1.00 67.00 514 GLY A C 1
ATOM 3953 O O . GLY A 1 514 ? 13.068 11.804 -44.348 1.00 67.00 514 GLY A O 1
ATOM 3954 N N . ASN A 1 515 ? 12.600 12.403 -42.231 1.00 80.31 515 ASN A N 1
ATOM 3955 C CA . ASN A 1 515 ? 13.404 13.627 -42.205 1.00 80.31 515 ASN A CA 1
ATOM 3956 C C . ASN A 1 515 ? 14.891 13.369 -41.911 1.00 80.31 515 ASN A C 1
ATOM 3958 O O . ASN A 1 515 ? 15.728 14.224 -42.205 1.00 80.31 515 ASN A O 1
ATOM 3962 N N . PHE A 1 516 ? 15.220 12.195 -41.366 1.00 85.38 516 PHE A N 1
ATOM 3963 C CA . PHE A 1 516 ? 16.584 11.785 -41.041 1.00 85.38 516 PHE A CA 1
ATOM 3964 C C . PHE A 1 516 ? 17.107 10.776 -42.068 1.00 85.38 516 PHE A C 1
ATOM 3966 O O . PHE A 1 516 ? 16.400 9.841 -42.442 1.00 85.38 516 PHE A O 1
ATOM 3973 N N . THR A 1 517 ? 18.369 10.920 -42.473 1.00 90.06 517 THR A N 1
ATOM 3974 C CA . THR A 1 517 ? 19.129 9.840 -43.120 1.00 90.06 517 THR A CA 1
ATOM 3975 C C . THR A 1 517 ? 20.238 9.414 -42.163 1.00 90.06 517 THR A C 1
ATOM 3977 O O . THR A 1 517 ? 21.033 10.251 -41.741 1.00 90.06 517 THR A O 1
ATOM 3980 N N . TYR A 1 518 ? 20.322 8.126 -41.832 1.00 92.44 518 TYR A N 1
ATOM 3981 C CA . TYR A 1 518 ? 21.417 7.573 -41.032 1.00 92.44 518 TYR A CA 1
ATOM 3982 C C . TYR A 1 518 ? 22.395 6.845 -41.954 1.00 92.44 518 TYR A C 1
ATOM 3984 O O . TYR A 1 518 ? 22.013 5.908 -42.647 1.00 92.44 518 TYR A O 1
ATOM 3992 N N . HIS A 1 519 ? 23.655 7.272 -41.974 1.00 94.56 519 HIS A N 1
ATOM 3993 C CA . HIS A 1 519 ? 24.689 6.697 -42.837 1.00 94.56 519 HIS A CA 1
ATOM 3994 C C . HIS A 1 519 ? 25.452 5.561 -42.157 1.00 94.56 519 HIS A C 1
ATOM 3996 O O . HIS A 1 519 ? 25.828 4.587 -42.803 1.00 94.56 519 HIS A O 1
ATOM 4002 N N . SER A 1 520 ? 25.711 5.690 -40.856 1.00 95.31 520 SER A N 1
ATOM 4003 C CA . SER A 1 520 ? 26.352 4.645 -40.063 1.00 95.31 520 SER A CA 1
ATOM 4004 C C . SER A 1 520 ? 26.088 4.845 -38.576 1.00 95.31 520 SER A C 1
ATOM 4006 O O . SER A 1 520 ? 25.844 5.959 -38.115 1.00 95.31 520 SER A O 1
ATOM 4008 N N . ALA A 1 521 ? 26.173 3.755 -37.821 1.00 95.56 521 ALA A N 1
ATOM 4009 C CA . ALA A 1 521 ? 26.171 3.775 -36.370 1.00 95.56 521 ALA A CA 1
ATOM 4010 C C . ALA A 1 521 ? 27.132 2.708 -35.847 1.00 95.56 521 ALA A C 1
ATOM 4012 O O . ALA A 1 521 ? 27.223 1.611 -36.402 1.00 95.56 521 ALA A O 1
ATOM 4013 N N . LYS A 1 522 ? 27.865 3.036 -34.785 1.00 95.44 522 LYS A N 1
ATOM 4014 C CA . LYS A 1 522 ? 28.788 2.120 -34.120 1.00 95.44 522 LYS A CA 1
ATOM 4015 C C . LYS A 1 522 ? 28.627 2.235 -32.613 1.00 95.44 522 LYS A C 1
ATOM 4017 O O . LYS A 1 522 ? 28.822 3.311 -32.058 1.00 95.44 522 LYS A O 1
ATOM 4022 N N . THR A 1 523 ? 28.354 1.121 -31.947 1.00 96.56 523 THR A N 1
ATOM 4023 C CA . THR A 1 523 ? 28.381 1.056 -30.484 1.00 96.56 523 THR A CA 1
ATOM 4024 C C . THR A 1 523 ? 29.815 1.186 -29.975 1.00 96.56 523 THR A C 1
ATOM 4026 O O . THR A 1 523 ? 30.700 0.430 -30.378 1.00 96.56 523 THR A O 1
ATOM 4029 N N . GLU A 1 524 ? 30.045 2.145 -29.084 1.00 95.94 524 GLU A N 1
ATOM 4030 C CA . GLU A 1 524 ? 31.346 2.385 -28.455 1.00 95.94 524 GLU A CA 1
ATOM 4031 C C . GLU A 1 524 ? 31.414 1.813 -27.042 1.00 95.94 524 GLU A C 1
ATOM 4033 O O . GLU A 1 524 ? 32.436 1.257 -26.642 1.00 95.94 524 GLU A O 1
ATOM 4038 N N . LYS A 1 525 ? 30.320 1.937 -26.284 1.00 96.88 525 LYS A N 1
ATOM 4039 C CA . LYS A 1 525 ? 30.239 1.478 -24.898 1.00 96.88 525 LYS A CA 1
ATOM 4040 C C . LYS A 1 525 ? 28.832 0.991 -24.574 1.00 96.88 525 LYS A C 1
ATOM 4042 O O . LYS A 1 525 ? 27.855 1.581 -25.021 1.00 96.88 525 LYS A O 1
ATOM 4047 N N . ILE A 1 526 ? 28.750 -0.053 -23.757 1.00 97.38 526 ILE A N 1
ATOM 4048 C CA . ILE A 1 526 ? 27.519 -0.526 -23.123 1.00 97.38 526 ILE A CA 1
ATOM 4049 C C . ILE A 1 526 ? 27.782 -0.564 -21.616 1.00 97.38 526 ILE A C 1
ATOM 4051 O O . ILE A 1 526 ? 28.754 -1.182 -21.184 1.00 97.38 526 ILE A O 1
ATOM 4055 N N . ASP A 1 527 ? 26.946 0.116 -20.837 1.00 95.75 527 ASP A N 1
ATOM 4056 C CA . ASP A 1 527 ? 26.942 0.063 -19.373 1.00 95.75 527 ASP A CA 1
ATOM 4057 C C . ASP A 1 527 ? 25.612 -0.534 -18.906 1.00 95.75 527 ASP A C 1
ATOM 4059 O O . ASP A 1 527 ? 24.570 0.070 -19.142 1.00 95.75 527 ASP A O 1
ATOM 4063 N N . ILE A 1 528 ? 25.629 -1.725 -18.299 1.00 95.44 528 ILE A N 1
ATOM 4064 C CA . ILE A 1 528 ? 24.422 -2.422 -17.822 1.00 95.44 528 ILE A CA 1
ATOM 4065 C C . ILE A 1 528 ? 24.404 -2.406 -16.297 1.00 95.44 528 ILE A C 1
ATOM 4067 O O . ILE A 1 528 ? 25.334 -2.875 -15.645 1.00 95.44 528 ILE A O 1
ATOM 4071 N N . GLN A 1 529 ? 23.294 -1.938 -15.732 1.00 93.31 529 GLN A N 1
ATOM 4072 C CA . GLN A 1 529 ? 23.010 -1.937 -14.302 1.00 93.31 529 GLN A CA 1
ATOM 4073 C C . GLN A 1 529 ? 21.676 -2.653 -14.061 1.00 93.31 529 GLN A C 1
ATOM 4075 O O . GLN A 1 529 ? 20.600 -2.054 -14.046 1.00 93.31 529 GLN A O 1
ATOM 4080 N N . GLY A 1 530 ? 21.742 -3.977 -13.898 1.00 92.12 530 GLY A N 1
ATOM 4081 C CA . GLY A 1 530 ? 20.561 -4.825 -13.724 1.00 92.12 530 GLY A CA 1
ATOM 4082 C C . GLY A 1 530 ? 19.670 -4.841 -14.968 1.00 92.12 530 GLY A C 1
ATOM 4083 O O . GLY A 1 530 ? 20.027 -5.452 -15.972 1.00 92.12 530 GLY A O 1
ATOM 4084 N N . ASN A 1 531 ? 18.504 -4.194 -14.882 1.00 94.62 531 ASN A N 1
ATOM 4085 C CA . ASN A 1 531 ? 17.515 -4.112 -15.966 1.00 94.62 531 ASN A CA 1
ATOM 4086 C C . ASN A 1 531 ? 17.532 -2.767 -16.705 1.00 94.62 531 ASN A C 1
ATOM 4088 O O . ASN A 1 531 ? 16.648 -2.507 -17.513 1.00 94.62 531 ASN A O 1
ATOM 4092 N N . VAL A 1 532 ? 18.528 -1.921 -16.448 1.00 94.69 532 VAL A N 1
ATOM 4093 C CA . VAL A 1 532 ? 18.750 -0.662 -17.164 1.00 94.69 532 VAL A CA 1
ATOM 4094 C C . VAL A 1 532 ? 20.110 -0.728 -17.844 1.00 94.69 532 VAL A C 1
ATOM 4096 O O . VAL A 1 532 ? 21.062 -1.273 -17.285 1.00 94.69 532 VAL A O 1
ATOM 4099 N N . ALA A 1 533 ? 20.212 -0.171 -19.044 1.00 95.69 533 ALA A N 1
ATOM 4100 C CA . ALA A 1 533 ? 21.469 -0.023 -19.748 1.00 95.69 533 ALA A CA 1
ATOM 4101 C C . ALA A 1 533 ? 21.595 1.360 -20.386 1.00 95.69 533 ALA A C 1
ATOM 4103 O O . ALA A 1 533 ? 20.619 1.929 -20.870 1.00 95.69 533 ALA A O 1
ATOM 4104 N N . GLN A 1 534 ? 22.818 1.876 -20.427 1.00 94.69 534 GLN A N 1
ATOM 4105 C CA . GLN A 1 534 ? 23.183 3.040 -21.217 1.00 94.69 534 GLN A CA 1
ATOM 4106 C C . GLN A 1 534 ? 24.115 2.590 -22.339 1.00 94.69 534 GLN A C 1
ATOM 4108 O O . GLN A 1 534 ? 25.211 2.080 -22.093 1.00 94.69 534 GLN A O 1
ATOM 4113 N N . VAL A 1 535 ? 23.685 2.798 -23.577 1.00 96.94 535 VAL A N 1
ATOM 4114 C CA . VAL A 1 535 ? 24.486 2.516 -24.767 1.00 96.94 535 VAL A CA 1
ATOM 4115 C C . VAL A 1 535 ? 25.030 3.843 -25.287 1.00 96.94 535 VAL A C 1
ATOM 4117 O O . VAL A 1 535 ? 24.286 4.812 -25.389 1.00 96.94 535 VAL A O 1
ATOM 4120 N N . THR A 1 536 ? 26.335 3.911 -25.546 1.00 96.69 536 THR A N 1
ATOM 4121 C CA . THR A 1 536 ? 26.973 5.045 -26.225 1.00 96.69 536 THR A CA 1
ATOM 4122 C C . THR A 1 536 ? 27.270 4.638 -27.657 1.00 96.69 536 THR A C 1
ATOM 4124 O O . THR A 1 536 ? 27.976 3.649 -27.887 1.00 96.69 536 THR A O 1
ATOM 4127 N N . GLU A 1 537 ? 26.770 5.410 -28.613 1.00 95.06 537 GLU A N 1
ATOM 4128 C CA . GLU A 1 537 ? 26.906 5.141 -30.039 1.00 95.06 537 GLU A CA 1
ATOM 4129 C C . GLU A 1 537 ? 27.473 6.345 -30.785 1.00 95.06 537 GLU A C 1
ATOM 4131 O O . GLU A 1 537 ? 27.047 7.477 -30.578 1.00 95.06 537 GLU A O 1
ATOM 4136 N N . LYS A 1 538 ? 28.385 6.080 -31.718 1.00 96.06 538 LYS A N 1
ATOM 4137 C CA . LYS A 1 538 ? 28.861 7.049 -32.701 1.00 96.06 538 LYS A CA 1
ATOM 4138 C C . LYS A 1 538 ? 28.016 6.931 -33.958 1.00 96.06 538 LYS A C 1
ATOM 4140 O O . LYS A 1 538 ? 28.087 5.911 -34.646 1.00 96.06 538 LYS A O 1
ATOM 4145 N N . VAL A 1 539 ? 27.215 7.951 -34.248 1.00 95.12 539 VAL A N 1
ATOM 4146 C CA . VAL A 1 539 ? 26.219 7.941 -35.326 1.00 95.12 539 VAL A CA 1
ATOM 4147 C C . VAL A 1 539 ? 26.520 9.039 -36.334 1.00 95.12 539 VAL A C 1
ATOM 4149 O O . VAL A 1 539 ? 26.664 10.204 -35.969 1.00 95.12 539 VAL A O 1
ATOM 4152 N N . ASN A 1 540 ? 26.594 8.666 -37.610 1.00 95.69 540 ASN A N 1
ATOM 4153 C CA . ASN A 1 540 ? 26.676 9.588 -38.734 1.00 95.69 540 ASN A CA 1
ATOM 4154 C C . ASN A 1 540 ? 25.291 9.736 -39.368 1.00 95.69 540 ASN A C 1
ATOM 4156 O O . ASN A 1 540 ? 24.734 8.753 -39.864 1.00 95.69 540 ASN A O 1
ATOM 4160 N N . TYR A 1 541 ? 24.739 10.946 -39.353 1.00 93.44 541 TYR A N 1
ATOM 4161 C CA . TYR A 1 541 ? 23.404 11.233 -39.870 1.00 93.44 541 TYR A CA 1
ATOM 4162 C C . TYR A 1 541 ? 23.331 12.612 -40.535 1.00 93.44 541 TYR A C 1
ATOM 4164 O O . TYR A 1 541 ? 24.178 13.476 -40.313 1.00 93.44 541 TYR A O 1
ATOM 4172 N N . GLU A 1 542 ? 22.285 12.826 -41.323 1.00 91.88 542 GLU A N 1
ATOM 4173 C CA . GLU A 1 542 ? 21.877 14.133 -41.842 1.00 91.88 542 GLU A CA 1
ATOM 4174 C C . GLU A 1 542 ? 20.380 14.362 -41.595 1.00 91.88 542 GLU A C 1
ATOM 4176 O O . GLU A 1 542 ? 19.594 13.419 -41.467 1.00 91.88 542 GLU A O 1
ATOM 4181 N N . VAL A 1 543 ? 19.986 15.635 -41.549 1.00 88.81 543 VAL A N 1
ATOM 4182 C CA . VAL A 1 543 ? 18.584 16.063 -41.470 1.00 88.81 543 VAL A CA 1
ATOM 4183 C C . VAL A 1 543 ? 18.252 16.827 -42.738 1.00 88.81 543 VAL A C 1
ATOM 4185 O O . VAL A 1 543 ? 18.823 17.892 -43.007 1.00 88.81 543 VAL A O 1
ATOM 4188 N N . LYS A 1 544 ? 17.314 16.284 -43.515 1.00 86.12 544 LYS A N 1
ATOM 4189 C CA . LYS A 1 544 ? 16.769 16.949 -44.703 1.00 86.12 544 LYS A CA 1
ATOM 4190 C C . LYS A 1 544 ? 16.039 18.229 -44.278 1.00 86.12 544 LYS A C 1
ATOM 4192 O O . LYS A 1 544 ? 15.559 18.282 -43.148 1.00 86.12 544 LYS A O 1
ATOM 4197 N N . PRO A 1 545 ? 15.933 19.257 -45.142 1.00 87.94 545 PRO A N 1
ATOM 4198 C CA . PRO A 1 545 ? 15.228 20.496 -44.810 1.00 87.94 545 PRO A CA 1
ATOM 4199 C C . PRO A 1 545 ? 13.830 20.219 -44.238 1.00 87.94 545 PRO A C 1
ATOM 4201 O O . PRO A 1 545 ? 12.929 19.814 -44.967 1.00 87.94 545 PRO A O 1
ATOM 4204 N N . THR A 1 546 ? 13.675 20.417 -42.928 1.00 81.31 546 THR A N 1
ATOM 4205 C CA . THR A 1 546 ? 12.478 20.026 -42.176 1.00 81.31 546 THR A CA 1
ATOM 4206 C C . THR A 1 546 ? 11.913 21.240 -41.442 1.00 81.31 546 THR A C 1
ATOM 4208 O O . THR A 1 546 ? 12.642 21.864 -40.667 1.00 81.31 546 THR A O 1
ATOM 4211 N N . PRO A 1 547 ? 10.635 21.602 -41.650 1.00 79.69 547 PRO A N 1
ATOM 4212 C CA . PRO A 1 547 ? 9.987 22.663 -40.885 1.00 79.69 547 PRO A CA 1
ATOM 4213 C C . PRO A 1 547 ? 9.777 22.244 -39.421 1.00 79.69 547 PRO A C 1
ATOM 4215 O O . PRO A 1 547 ? 9.090 21.263 -39.147 1.00 79.69 547 PRO A O 1
ATOM 4218 N N . VAL A 1 548 ? 10.327 23.005 -38.475 1.00 75.12 548 VAL A N 1
ATOM 4219 C CA . VAL A 1 548 ? 10.146 22.834 -37.025 1.00 75.12 548 VAL A CA 1
ATOM 4220 C C . VAL A 1 548 ? 9.865 24.207 -36.412 1.00 75.12 548 VAL A C 1
ATOM 4222 O O . VAL A 1 548 ? 10.675 25.120 -36.539 1.00 75.12 548 VAL A O 1
ATOM 4225 N N . ALA A 1 549 ? 8.699 24.380 -35.777 1.00 75.19 549 ALA A N 1
ATOM 4226 C CA . ALA A 1 549 ? 8.293 25.630 -35.113 1.00 75.19 549 ALA A CA 1
ATOM 4227 C C . ALA A 1 549 ? 8.458 26.911 -35.974 1.00 75.19 549 ALA A C 1
ATOM 4229 O O . ALA A 1 549 ? 8.851 27.965 -35.481 1.00 75.19 549 ALA A O 1
ATOM 4230 N N . GLY A 1 550 ? 8.169 26.821 -37.278 1.00 78.81 550 GLY A N 1
ATOM 4231 C CA . GLY A 1 550 ? 8.271 27.951 -38.214 1.00 78.81 550 GLY A CA 1
ATOM 4232 C C . GLY A 1 550 ? 9.679 28.228 -38.758 1.00 78.81 550 GLY A C 1
ATOM 4233 O O . GLY A 1 550 ? 9.842 29.143 -39.561 1.00 78.81 550 GLY A O 1
ATOM 4234 N N . GLN A 1 551 ? 10.685 27.433 -38.380 1.00 79.44 551 GLN A N 1
ATOM 4235 C CA . GLN A 1 551 ? 12.042 27.490 -38.928 1.00 79.44 551 GLN A CA 1
ATOM 4236 C C . GLN A 1 551 ? 12.365 26.216 -39.714 1.00 79.44 551 GLN A C 1
ATOM 4238 O O . GLN A 1 551 ? 11.873 25.137 -39.397 1.00 79.44 551 GLN A O 1
ATOM 4243 N N . VAL A 1 552 ? 13.194 26.321 -40.754 1.00 84.75 552 VAL A N 1
ATOM 4244 C CA . VAL A 1 552 ? 13.677 25.149 -41.500 1.00 84.75 552 VAL A CA 1
ATOM 4245 C C . VAL A 1 552 ? 14.991 24.686 -40.885 1.00 84.75 552 VAL A C 1
ATOM 4247 O O . VAL A 1 552 ? 15.997 25.388 -40.961 1.00 84.75 552 VAL A O 1
ATOM 4250 N N . VAL A 1 553 ? 14.988 23.489 -40.305 1.00 84.00 553 VAL A N 1
ATOM 4251 C CA . VAL A 1 553 ? 16.185 22.836 -39.770 1.00 84.00 553 VAL A CA 1
ATOM 4252 C C . VAL A 1 553 ? 16.801 21.960 -40.861 1.00 84.00 553 VAL A C 1
ATOM 4254 O O . VAL A 1 553 ? 16.107 21.167 -41.498 1.00 84.00 553 VAL A O 1
ATOM 4257 N N . LYS A 1 554 ? 18.109 22.105 -41.088 1.00 89.69 554 LYS A N 1
ATOM 4258 C CA . LYS A 1 554 ? 18.911 21.261 -41.984 1.00 89.69 554 LYS A CA 1
ATOM 4259 C C . LYS A 1 554 ? 20.247 20.972 -41.314 1.00 89.69 554 LYS A C 1
ATOM 4261 O O . LYS A 1 554 ? 20.930 21.904 -40.899 1.00 89.69 554 LYS A O 1
ATOM 4266 N N . ILE A 1 555 ? 20.634 19.703 -41.266 1.00 87.62 555 ILE A N 1
ATOM 4267 C CA . ILE A 1 555 ? 21.927 19.271 -40.725 1.00 87.62 555 ILE A CA 1
ATOM 4268 C C . ILE A 1 555 ? 22.644 18.493 -41.833 1.00 87.62 555 ILE A C 1
ATOM 4270 O O . ILE A 1 555 ? 22.099 17.484 -42.280 1.00 87.62 555 ILE A O 1
ATOM 4274 N N . PRO A 1 556 ? 23.807 18.952 -42.335 1.00 91.94 556 PRO A N 1
ATOM 4275 C CA . PRO A 1 556 ? 24.604 18.168 -43.281 1.00 91.94 556 PRO A CA 1
ATOM 4276 C C . PRO A 1 556 ? 25.149 16.896 -42.606 1.00 91.94 556 PRO A C 1
ATOM 4278 O O . PRO A 1 556 ? 25.174 16.855 -41.374 1.00 91.94 556 PRO A O 1
ATOM 4281 N N . PRO A 1 557 ? 25.630 15.892 -43.365 1.00 94.50 557 PRO A N 1
ATOM 4282 C CA . PRO A 1 557 ? 26.208 14.674 -42.799 1.00 94.50 557 PRO A CA 1
ATOM 4283 C C . PRO A 1 557 ? 27.210 14.980 -41.685 1.00 94.50 557 PRO A C 1
ATOM 4285 O O . PRO A 1 557 ? 28.255 15.592 -41.912 1.00 94.50 557 PRO A O 1
ATOM 4288 N N . THR A 1 558 ? 26.845 14.599 -40.466 1.00 94.38 558 THR A N 1
ATOM 4289 C CA . THR A 1 558 ? 27.562 14.933 -39.238 1.00 94.38 558 THR A CA 1
ATOM 4290 C C . THR A 1 558 ? 27.655 13.689 -38.373 1.00 94.38 558 THR A C 1
ATOM 4292 O O . THR A 1 558 ? 26.688 12.945 -38.219 1.00 94.38 558 THR A O 1
ATOM 4295 N N . THR A 1 559 ? 28.828 13.472 -37.780 1.00 95.19 559 THR A N 1
ATOM 4296 C CA . THR A 1 559 ? 29.041 12.408 -36.795 1.00 95.19 559 THR A CA 1
ATOM 4297 C C . THR A 1 559 ? 28.910 12.970 -35.389 1.00 95.19 559 THR A C 1
ATOM 4299 O O . THR A 1 559 ? 29.528 13.983 -35.066 1.00 95.19 559 THR A O 1
ATOM 4302 N N . THR A 1 560 ? 28.124 12.305 -34.550 1.00 92.69 560 THR A N 1
ATOM 4303 C CA . THR A 1 560 ? 27.940 12.668 -33.145 1.00 92.69 560 THR A CA 1
ATOM 4304 C C . THR A 1 560 ? 27.946 11.428 -32.262 1.00 92.69 560 THR A C 1
ATOM 4306 O O . THR A 1 560 ? 27.616 10.331 -32.721 1.00 92.69 560 THR A O 1
ATOM 4309 N N . ASP A 1 561 ? 28.294 11.625 -30.996 1.00 92.31 561 ASP A N 1
ATOM 4310 C CA . ASP A 1 561 ? 28.150 10.607 -29.969 1.00 92.31 561 ASP A CA 1
ATOM 4311 C C . ASP A 1 561 ? 26.795 10.806 -29.293 1.00 92.31 561 ASP A C 1
ATOM 4313 O O . ASP A 1 561 ? 26.519 11.865 -28.724 1.00 92.31 561 ASP A O 1
ATOM 4317 N N . ILE A 1 562 ? 25.949 9.785 -29.348 1.00 91.19 562 ILE A N 1
ATOM 4318 C CA . ILE A 1 562 ? 24.675 9.759 -28.635 1.00 91.19 562 ILE A CA 1
ATOM 4319 C C . ILE A 1 562 ? 24.725 8.735 -27.511 1.00 91.19 562 ILE A C 1
ATOM 4321 O O . ILE A 1 562 ? 25.485 7.767 -27.548 1.00 91.19 562 ILE A O 1
ATOM 4325 N N . LYS A 1 563 ? 23.897 8.965 -26.497 1.00 91.81 563 LYS A N 1
ATOM 4326 C CA . LYS A 1 563 ? 23.690 8.037 -25.393 1.00 91.81 563 LYS A CA 1
ATOM 4327 C C . LYS A 1 563 ? 22.232 7.623 -25.394 1.00 91.81 563 LYS A C 1
ATOM 4329 O O . LYS A 1 563 ? 21.378 8.462 -25.141 1.00 91.81 563 LYS A O 1
ATOM 4334 N N . THR A 1 564 ? 21.951 6.351 -25.651 1.00 92.12 564 THR A N 1
ATOM 4335 C CA . THR A 1 564 ? 20.581 5.836 -25.671 1.00 92.12 564 THR A CA 1
ATOM 4336 C C . THR A 1 564 ? 20.312 4.930 -24.464 1.00 92.12 564 THR A C 1
ATOM 4338 O O . THR A 1 564 ? 21.091 4.004 -24.208 1.00 92.12 564 THR A O 1
ATOM 4341 N N . PRO A 1 565 ? 19.274 5.210 -23.652 1.00 93.94 565 PRO A N 1
ATOM 4342 C CA . PRO A 1 565 ? 18.885 4.329 -22.561 1.00 93.94 565 PRO A CA 1
ATOM 4343 C C . PRO A 1 565 ? 18.117 3.122 -23.101 1.00 93.94 565 PRO A C 1
ATOM 4345 O O . PRO A 1 565 ? 17.317 3.246 -24.028 1.00 93.94 565 PRO A O 1
ATOM 4348 N N . TRP A 1 566 ? 18.332 1.961 -22.491 1.00 96.25 566 TRP A N 1
ATOM 4349 C CA . TRP A 1 566 ? 17.610 0.724 -22.769 1.00 96.25 566 TRP A CA 1
ATOM 4350 C C . TRP A 1 566 ? 17.137 0.082 -21.465 1.00 96.25 566 TRP A C 1
ATOM 4352 O O . TRP A 1 566 ? 17.816 0.165 -20.442 1.00 96.25 566 TRP A O 1
ATOM 4362 N N . VAL A 1 567 ? 15.985 -0.584 -21.501 1.00 95.81 567 VAL A N 1
ATOM 4363 C CA . VAL A 1 567 ? 15.375 -1.255 -20.346 1.00 95.81 567 VAL A CA 1
ATOM 4364 C C . VAL A 1 567 ? 15.033 -2.707 -20.660 1.00 95.81 567 VAL A C 1
ATOM 4366 O O . VAL A 1 567 ? 14.503 -3.009 -21.727 1.00 95.81 567 VAL A O 1
ATOM 4369 N N . TRP A 1 568 ? 15.345 -3.619 -19.740 1.00 96.25 568 TRP A N 1
ATOM 4370 C CA . TRP A 1 568 ? 14.957 -5.024 -19.822 1.00 96.25 568 TRP A CA 1
ATOM 4371 C C . TRP A 1 568 ? 13.566 -5.204 -19.223 1.00 96.25 568 TRP A C 1
ATOM 4373 O O . TRP A 1 568 ? 13.388 -5.047 -18.014 1.00 96.25 568 TRP A O 1
ATOM 4383 N N . ILE A 1 569 ? 12.598 -5.582 -20.053 1.00 94.56 569 ILE A N 1
ATOM 4384 C CA . ILE A 1 569 ? 11.223 -5.854 -19.633 1.00 94.56 569 ILE A CA 1
ATOM 4385 C C . ILE A 1 569 ? 10.914 -7.297 -20.001 1.00 94.56 569 ILE A C 1
ATOM 4387 O O . ILE A 1 569 ? 10.903 -7.630 -21.184 1.00 94.56 569 ILE A O 1
ATOM 4391 N N . TYR A 1 570 ? 10.671 -8.122 -18.977 1.00 93.44 570 TYR A N 1
ATOM 4392 C CA . TYR A 1 570 ? 10.360 -9.552 -19.062 1.00 93.44 570 TYR A CA 1
ATOM 4393 C C . TYR A 1 570 ? 11.418 -10.387 -19.799 1.00 93.44 570 TYR A C 1
ATOM 4395 O O . TYR A 1 570 ? 12.260 -11.035 -19.171 1.00 93.44 570 TYR A O 1
ATOM 4403 N N . ASP A 1 571 ? 11.396 -10.332 -21.124 1.00 93.62 571 ASP A N 1
ATOM 4404 C CA . ASP A 1 571 ? 12.116 -11.190 -22.049 1.00 93.62 571 ASP A CA 1
ATOM 4405 C C . ASP A 1 571 ? 13.033 -10.425 -23.012 1.00 93.62 571 ASP A C 1
ATOM 4407 O O . ASP A 1 571 ? 13.780 -11.065 -23.757 1.00 93.62 571 ASP A O 1
ATOM 4411 N N . ASN A 1 572 ? 12.996 -9.084 -23.028 1.00 96.19 572 ASN A N 1
ATOM 4412 C CA . ASN A 1 572 ? 13.742 -8.319 -24.020 1.00 96.19 572 ASN A CA 1
ATOM 4413 C C . ASN A 1 572 ? 14.192 -6.913 -23.600 1.00 96.19 572 ASN A C 1
ATOM 4415 O O . ASN A 1 572 ? 13.687 -6.334 -22.642 1.00 96.19 572 ASN A O 1
ATOM 4419 N N . TRP A 1 573 ? 15.137 -6.352 -24.366 1.00 97.88 573 TRP A N 1
ATOM 4420 C CA . TRP A 1 573 ? 15.645 -4.984 -24.207 1.00 97.88 573 TRP A CA 1
ATOM 4421 C C . TRP A 1 573 ? 14.906 -3.983 -25.087 1.00 97.88 573 TRP A C 1
ATOM 4423 O O . TRP A 1 573 ? 14.907 -4.112 -26.305 1.00 97.88 573 TRP A O 1
ATOM 4433 N N . TYR A 1 574 ? 14.375 -2.914 -24.521 1.00 96.94 574 TYR A N 1
ATOM 4434 C CA . TYR A 1 574 ? 13.688 -1.873 -25.278 1.00 96.94 574 TYR A CA 1
ATOM 4435 C C . TYR A 1 574 ? 14.409 -0.538 -25.140 1.00 96.94 574 TYR A C 1
ATOM 4437 O O . TYR A 1 574 ? 14.829 -0.181 -24.043 1.00 96.94 574 TYR A O 1
ATOM 4445 N N . GLN A 1 575 ? 14.573 0.186 -26.244 1.00 95.19 575 GLN A N 1
ATOM 4446 C CA . GLN A 1 575 ? 15.144 1.525 -26.231 1.00 95.19 575 GLN A CA 1
ATOM 4447 C C . GLN A 1 575 ? 14.121 2.490 -25.634 1.00 95.19 575 GLN A C 1
ATOM 4449 O O . GLN A 1 575 ? 12.966 2.519 -26.059 1.00 95.19 575 GLN A O 1
ATOM 4454 N N . VAL A 1 576 ? 14.550 3.297 -24.671 1.00 92.44 576 VAL A N 1
ATOM 4455 C CA . VAL A 1 576 ? 13.728 4.366 -24.109 1.00 92.44 576 VAL A CA 1
ATOM 4456 C C . VAL A 1 576 ? 13.787 5.548 -25.064 1.00 92.44 576 VAL A C 1
ATOM 4458 O O . VAL A 1 576 ? 14.868 6.070 -25.352 1.00 92.44 576 VAL A O 1
ATOM 4461 N N . TYR A 1 577 ? 12.632 5.966 -25.580 1.00 85.62 577 TYR A N 1
ATOM 4462 C CA . TYR A 1 577 ? 12.586 7.082 -26.518 1.00 85.62 577 TYR A CA 1
ATOM 4463 C C . TYR A 1 577 ? 12.983 8.399 -25.832 1.00 85.62 577 TYR A C 1
ATOM 4465 O O . TYR A 1 577 ? 12.356 8.837 -24.862 1.00 85.62 577 TYR A O 1
ATOM 4473 N N . GLN A 1 578 ? 14.005 9.054 -26.386 1.00 76.12 578 GLN A N 1
ATOM 4474 C CA . GLN A 1 578 ? 14.426 10.399 -26.009 1.00 76.12 578 GLN A CA 1
ATOM 4475 C C . GLN A 1 578 ? 14.217 11.343 -27.194 1.00 76.12 578 GLN A C 1
ATOM 4477 O O . GLN A 1 578 ? 14.807 11.115 -28.257 1.00 76.12 578 GLN A O 1
ATOM 4482 N N . PRO A 1 579 ? 13.374 12.381 -27.058 1.00 65.94 579 PRO A N 1
ATOM 4483 C CA . PRO A 1 579 ? 13.232 13.365 -28.113 1.00 65.94 579 PRO A CA 1
ATOM 4484 C C . PRO A 1 579 ? 14.550 14.146 -28.290 1.00 65.94 579 PRO A C 1
ATOM 4486 O O . PRO A 1 579 ? 15.297 14.325 -27.330 1.00 65.94 579 PRO A O 1
ATOM 4489 N N . PRO A 1 580 ? 14.834 14.674 -29.496 1.00 56.34 580 PRO A N 1
ATOM 4490 C CA . PRO A 1 580 ? 16.024 15.499 -29.741 1.00 56.34 580 PRO A CA 1
ATOM 4491 C C . PRO A 1 580 ? 16.087 16.772 -28.881 1.00 56.34 580 PRO A C 1
ATOM 4493 O O . PRO A 1 580 ? 17.165 17.320 -28.664 1.00 56.34 580 PRO A O 1
ATOM 4496 N N . PHE A 1 581 ? 14.929 17.245 -28.410 1.00 53.56 581 PHE A N 1
ATOM 4497 C CA . PHE A 1 581 ? 14.779 18.394 -27.525 1.00 53.56 581 PHE A CA 1
ATOM 4498 C C . PHE A 1 581 ? 13.811 18.018 -26.399 1.00 53.56 581 PHE A C 1
ATOM 4500 O O . PHE A 1 581 ? 12.640 17.750 -26.664 1.00 53.56 581 PHE A O 1
ATOM 4507 N N . GLY A 1 582 ? 14.296 18.004 -25.158 1.00 56.38 582 GLY A N 1
ATOM 4508 C CA . GLY A 1 582 ? 13.508 17.670 -23.970 1.00 56.38 582 GLY A CA 1
ATOM 4509 C C . GLY A 1 582 ? 13.983 16.402 -23.266 1.00 56.38 582 GLY A C 1
ATOM 4510 O O . GLY A 1 582 ? 14.876 15.702 -23.740 1.00 56.38 582 GLY A O 1
ATOM 4511 N N . ASP A 1 583 ? 13.389 16.134 -22.109 1.00 57.88 583 ASP A N 1
ATOM 4512 C CA . ASP A 1 583 ? 13.657 14.919 -21.346 1.00 57.88 583 ASP A CA 1
ATOM 4513 C C . ASP A 1 583 ? 13.015 13.697 -22.018 1.00 57.88 583 ASP A C 1
ATOM 4515 O O . ASP A 1 583 ? 12.105 13.823 -22.845 1.00 57.88 583 ASP A O 1
ATOM 4519 N N . SER A 1 584 ? 13.481 12.497 -21.656 1.00 61.25 584 SER A N 1
ATOM 4520 C CA . SER A 1 584 ? 12.819 11.245 -22.037 1.00 61.25 584 SER A CA 1
ATOM 4521 C C . SER A 1 584 ? 11.317 11.336 -21.772 1.00 61.25 584 SER A C 1
ATOM 4523 O O . SER A 1 584 ? 10.905 11.830 -20.722 1.00 61.25 584 SER A O 1
ATOM 4525 N N . TYR A 1 585 ? 10.505 10.780 -22.676 1.00 55.38 585 TYR A N 1
ATOM 4526 C CA . TYR A 1 585 ? 9.053 10.720 -22.468 1.00 55.38 585 TYR A CA 1
ATOM 4527 C C . TYR A 1 585 ? 8.695 9.953 -21.181 1.00 55.38 585 TYR A C 1
ATOM 4529 O O . TYR A 1 585 ? 7.663 10.197 -20.563 1.00 55.38 585 TYR A O 1
ATOM 4537 N N . LEU A 1 586 ? 9.578 9.040 -20.763 1.00 62.50 586 LEU A N 1
ATOM 4538 C CA . LEU A 1 586 ? 9.458 8.234 -19.558 1.00 62.50 586 LEU A CA 1
ATOM 4539 C C . LEU A 1 586 ? 10.789 8.198 -18.816 1.00 62.50 586 LEU A C 1
ATOM 4541 O O . LEU A 1 586 ? 11.850 8.026 -19.421 1.00 62.50 586 LEU A O 1
ATOM 4545 N N . GLN A 1 587 ? 10.719 8.338 -17.497 1.00 63.19 587 GLN A N 1
ATOM 4546 C CA . GLN A 1 587 ? 11.850 8.143 -16.602 1.00 63.19 587 GLN A CA 1
ATOM 4547 C C . GLN A 1 587 ? 11.607 6.859 -15.814 1.00 63.19 587 GLN A C 1
ATOM 4549 O O . GLN A 1 587 ? 10.609 6.754 -15.103 1.00 63.19 587 GLN A O 1
ATOM 4554 N N . TYR A 1 588 ? 12.506 5.892 -15.981 1.00 65.94 588 TYR A N 1
ATOM 4555 C CA . TYR A 1 588 ? 12.498 4.625 -15.254 1.00 65.94 588 TYR A CA 1
ATOM 4556 C C . TYR A 1 588 ? 13.308 4.739 -13.944 1.00 65.94 588 TYR A C 1
ATOM 4558 O O . TYR A 1 588 ? 14.304 5.505 -13.883 1.00 65.94 588 TYR A O 1
#

Radius of gyration: 28.97 Å; Cα contacts (8 Å, |Δi|>4): 1454; chains: 1; bounding box: 70×88×76 Å

pLDDT: mean 88.6, std 16.31, range [19.45, 98.69]

Foldseek 3Di:
DDDDDDDDDDDDDDDDDDDDDDPPPPDPAPFQDFPDKFQFFQQPDPQQAKEWDCQVNWTWIWGAHNVQFTWIDTHPDIDTQCPVPPDGHWGNWYWDDDPQKIKTWTWDPRVLIWIKIWIGNHSPPDTDRIDTAALDHFWDDDKDWDADPQLKIKMWTWGPPDVAIFIWMWIDNPNNPDIDNHIDTDDDDDDPPKDKHWDDWDWEDAPLKIKIKTWMWIQDPNATKIWIKMWIDNPSVPDIDDIDTQDIDSAHKAQWDWYHAHNKIKIWIQGQQFFIWIKIDNHNHPHIDTLGHAPPRNQWDKHQWEWEDYDQKIKIKIWTANDPQFAIFIWIWIARNVVSYIDPDIDGQQDDFQRRAKHKDNKYWYAALQGKIKIWIWICLLVQTFIWMWIDPPRNPDIDHIDTQDARQQWRKDDWDWDHYNFWIWIWIWTQNALLSSTIMIGIFTWGQDPVPGTDRGRDYDDDDPVRQ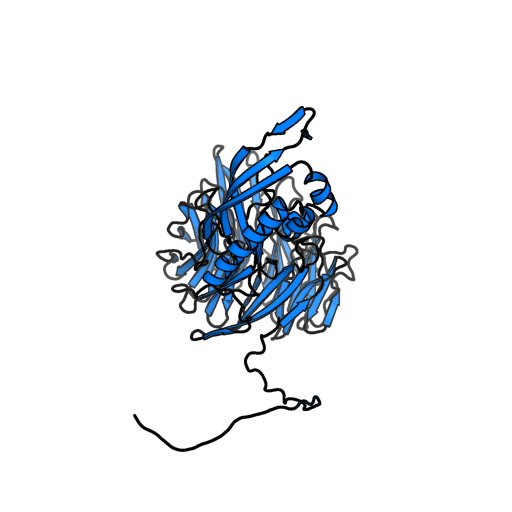VVQVVVLVVVLQVCLQVVVQLVNLVQADRNVCSVAPSVRSNVPSVQKHWNDKDWDDWDDGRFKIKTKMWTWMWGHQDDDPNDTDTGPGDIDIDIWMWGHRNHHIHTQDDDPDDGTPDRD

Mean predicted aligned error: 7.86 Å

Nearest PDB structures (foldseek):
  8du5-assembly1_B  TM=5.293E-01  e=1.982E-08  Mus musculus
  2jq5-assembly1_A  TM=6.855E-01  e=3.013E-02  Rhodopseudomonas palustris
  5kpe-assembly1_A  TM=7.314E-01  e=1.922E+00  synthetic construct
  2xb3-assembly1_A  TM=3.351E-01  e=3.577E+00  Thermosynechococcus vestitus BP-1
  4k15-assembly1_B-2  TM=2.151E-01  e=5.767E+00  Listeria monocytogenes EGD-e

Sequence (588 aa):
MRLTRQTLRLAAIGLLIAGLSACSASNPFASSGPALQIDSIYQGDLSAKPALADLDGKLAMLFATPENRVAFRLGDRTALLDANLKVKGGKFFQLHQQGDTVSALWWSHENAKALYCAISTDGGKTFAPAQIVNSDHGVLPPFTLLTNKDGVIGVVYMDERAPRYEIYFNRSTDGGKTWDKQDQRLDTAPQPPEQSSAMFPDMVQSGDNWVVVWTDTAKVDGQVSGRILARVSSDGGKQWAPEKVIYQGPSMLYSLGAHAIGNDVVVTFQDTLKGVMALKSADQGKTWTTLGGAPGSQTTNNSVIRLAGQGQTAYAVWMAQKDAKSKAKVYASEIDLATGKWAAQPQQIDVGKPEGVTLSLEPDVTVTGSGAAVVTWTDFRNIRPNIYLSASFDHGKIWTAPQDVEQPGEYSSLFSDLTPRKNSVLLTYERFTADDHKTRQALVRDIKLDEKTGFSGLPEPTVKSAADKEAMLKDRVNTFWKLRTDGDFAKTYAYFDPAFRNAMPEKDFDKHQGNFTYHSAKTEKIDIQGNVAQVTEKVNYEVKPTPVAGQVVKIPPTTTDIKTPWVWIYDNWYQVYQPPFGDSYLQY

Secondary structure (DSSP, 8-state):
---------------------------TT-----SEEES----S-TT---EEEEETTEEEEEEE-TTS-EEEEETTEEEESSTT-SS---EEEEEEEETTEEEEEEEESTTTSEEEEEEESSSSSS-PPPEE--SSS-EEEEEEEEE-TTS-EEEEEEE-SSSS-EEEEEEESSSSSS--SSPEE-SPPPPTT----EEEEEEEEETTEEEEEEEEEEEETTEEEEEEEEEEESSSSSS-PPPEEEEEESS-EEEEEEEEETTEEEEEEEETTTEEEEEEESSTTSS-EEEEEPTTGGGSEEEEEEEEEETTEEEEEEEEESSTTSPPEEEEEEEETTTTEE-SSPEE-S-SS-GGG--EEEEEEEE-TTS-EEEEEEE-TTSS-EEEEEEESSTTS--PPPEESS-TTTSEEEEEEEEE-SSEEEEEEEEESSTTS--EEEEEEEEEEETTTEEESS-------HHHHHHHHHHHHHHHHHHHHTT-HHHHGGGB-HHHHHHS-HHHHHHTGGGEEEEEEEEEEEEEETTEEEEEEEEEEEEEEEEETTEEEEEEEEEEEEEEEEEEETTEEEEPP--SSSS-S---

Solvent-accessible surface area (backbone atoms only — not comparable to full-atom values): 32085 Å² total; per-residue (Å²): 142,81,90,92,86,80,91,83,93,87,88,82,90,82,89,83,92,80,90,76,87,74,74,82,73,79,63,94,73,67,62,49,67,64,76,40,76,38,84,61,39,40,68,92,50,88,58,39,47,66,19,60,43,75,57,91,87,35,59,30,38,35,35,24,35,66,87,35,39,31,32,40,32,48,71,92,48,72,47,67,55,43,76,83,46,95,55,64,40,42,26,64,40,42,52,48,77,58,87,42,33,26,43,42,36,30,34,26,67,80,62,58,17,38,41,36,36,27,33,13,76,63,60,61,75,55,67,52,80,50,35,66,47,62,62,66,55,32,50,40,83,46,62,34,77,50,69,49,98,87,44,33,33,33,38,39,30,22,31,52,72,50,105,46,43,34,35,35,35,34,40,13,85,67,57,53,76,52,49,46,86,60,60,43,72,68,61,80,80,64,60,86,90,55,53,61,39,38,41,62,41,39,64,34,64,19,78,74,20,40,30,38,36,29,36,32,44,36,61,58,96,85,40,62,25,17,34,32,36,35,35,35,12,77,61,73,71,73,53,66,51,77,78,37,80,74,43,78,44,84,33,60,67,43,47,70,46,66,45,47,30,70,48,28,33,39,36,38,29,30,34,79,75,55,12,43,32,35,34,38,10,81,63,38,58,77,51,72,45,78,43,51,49,43,56,72,33,50,69,32,57,63,44,56,52,31,66,32,51,58,73,58,38,35,40,42,35,30,31,38,18,72,46,99,86,47,53,32,37,39,34,40,34,28,30,39,63,83,80,44,39,55,43,89,65,57,39,74,55,76,60,96,65,60,65,92,73,27,40,37,45,72,54,41,52,35,45,23,72,76,58,36,36,41,36,39,28,32,32,34,66,30,70,34,28,32,41,32,35,34,39,15,77,67,73,60,77,52,69,47,77,60,40,61,61,60,58,67,22,72,42,39,27,42,77,66,48,73,46,63,33,55,58,30,33,39,42,34,31,37,35,28,82,49,82,79,67,69,49,44,25,46,40,30,35,61,37,36,58,41,93,90,76,44,74,44,56,54,53,85,65,89,75,82,50,72,66,56,50,52,53,50,43,54,52,49,55,53,51,45,48,49,31,45,47,74,65,41,51,66,73,44,57,83,40,41,32,66,63,58,51,67,76,45,51,67,75,64,55,45,76,66,49,82,45,54,48,40,78,46,72,43,83,77,47,77,48,76,56,86,39,38,31,44,35,32,31,44,35,29,32,30,32,48,85,35,83,51,98,93,41,76,48,67,41,70,83,41,75,46,81,46,76,48,44,31,36,40,46,54,87,46,67,19,38,53,63,61,54,99,75,70,69,48,84,68,85,123

Organism: NCBI:txid410659